Protein AF-A0A3S0JY60-F1 (afdb_monomer_lite)

pLDDT: mean 71.84, std 23.79, range [31.17, 97.94]

Sequence (388 aa):
MNASTRSRTGRTDSGTSNIVMTHPLGSSNGPRSWPAPNRPVATATFDRSGSVPLRPPKRVREDAMSRNPILTDKAFGLDGSSGSGGLSPAQEWQRAQSMGAGPATGTVPPSPPAPPGYGVPPDATTAASAGTDAALARGGFGSLPTATDGKVMTMGGVAASTLVFFVFLFVAAAFGWTSVTVTPDPLGRVDQNGNAIYDATMQRPWLLFVAMLVGLGLAFVTVFKPRLAMFTGSAYALCEGYLLGAISAFYGAQFPGIVAQAIVATLGVFLMMLVLYGLRILRATPKFVKGVIAATFGIMVVYGVMLIANLFGVGEGFWTSGSPLGIVISLVVVTVAALNLILDFDFIERGQQMGLPRYMDWYAAFGLLVTLIWLYLEMLRLLARLRQ

Radius of gyration: 39.23 Å; chains: 1; bounding box: 127×88×138 Å

Secondary structure (DSSP, 8-state):
--------------------------------PPPPPP------------PPP-PPPP---S-S----TTSSGGGTT----SSS-PPPHHHHHHHHHHTT-------PPPPPPPPP-------------TTSHHHHTTS-S-------STTB--HHHHHHHHHHHHHHHHHHHHHHHHTEEEEE-TT--B-TTSPBPEEEEES-THHHHHHHHHHHHHHHHHHH-GGGHHHHHHHHHHHHHHHHHHHHHHHHHHSTTHHHHHHHHHHHHHHHHHHHHHTTSS---HHHHHHHHHHHHHHHHHHHHHHHHHHTT--SSSS-S--HHHHHHHHHHHHHHHHHHHHHHHHHHHHHHTT-BTTHHHHHHHHHHHHHHHHHHHHHHHHHHTT-

Structure (mmCIF, N/CA/C/O backbone):
data_AF-A0A3S0JY60-F1
#
_entry.id   AF-A0A3S0JY60-F1
#
loop_
_atom_site.group_PDB
_atom_site.id
_atom_site.type_symbol
_atom_site.label_atom_id
_atom_site.label_alt_id
_atom_site.label_comp_id
_atom_site.label_asym_id
_atom_site.label_entity_id
_atom_site.label_seq_id
_atom_site.pdbx_PDB_ins_code
_atom_site.Cartn_x
_atom_site.Cartn_y
_atom_site.Cartn_z
_atom_site.occupancy
_atom_site.B_iso_or_equiv
_atom_site.auth_seq_id
_atom_site.auth_comp_id
_atom_site.auth_asym_id
_atom_site.auth_atom_id
_atom_site.pdbx_PDB_model_num
ATOM 1 N N . MET A 1 1 ? 22.726 -1.244 -78.236 1.00 40.22 1 MET A N 1
ATOM 2 C CA . MET A 1 1 ? 23.516 -0.132 -77.659 1.00 40.22 1 MET A CA 1
ATOM 3 C C . MET A 1 1 ? 23.935 -0.576 -76.262 1.00 40.22 1 MET A C 1
ATOM 5 O O . MET A 1 1 ? 23.057 -0.821 -75.454 1.00 40.22 1 MET A O 1
ATOM 9 N N . ASN A 1 2 ? 25.150 -1.108 -76.106 1.00 36.78 2 ASN A N 1
ATOM 10 C CA . ASN A 1 2 ? 26.387 -0.403 -75.707 1.00 36.78 2 ASN A CA 1
ATOM 11 C C . ASN A 1 2 ? 26.353 0.152 -74.264 1.00 36.78 2 ASN A C 1
ATOM 13 O O . ASN A 1 2 ? 25.441 0.904 -73.958 1.00 36.78 2 ASN A O 1
ATOM 17 N N . ALA A 1 3 ? 27.342 -0.079 -73.388 1.00 40.38 3 ALA A N 1
ATOM 18 C CA . ALA A 1 3 ? 28.428 -1.077 -73.368 1.00 40.38 3 ALA A CA 1
ATOM 19 C C . ALA A 1 3 ? 29.089 -1.118 -71.957 1.00 40.38 3 ALA A C 1
ATOM 21 O O . ALA A 1 3 ? 28.992 -0.137 -71.232 1.00 40.38 3 ALA A O 1
ATOM 22 N N . SER A 1 4 ? 29.762 -2.231 -71.611 1.00 42.91 4 SER A N 1
ATOM 23 C CA . SER A 1 4 ? 31.064 -2.358 -70.884 1.00 42.91 4 SER A CA 1
ATOM 24 C C . SER A 1 4 ? 31.592 -1.182 -70.014 1.00 42.91 4 SER A C 1
ATOM 26 O O . SER A 1 4 ? 31.615 -0.052 -70.475 1.00 42.91 4 SER A O 1
ATOM 28 N N . THR A 1 5 ? 32.262 -1.313 -68.857 1.00 46.69 5 THR A N 1
ATOM 29 C CA . THR A 1 5 ? 32.982 -2.409 -68.144 1.00 46.69 5 THR A CA 1
ATOM 30 C C . THR A 1 5 ? 33.350 -1.877 -66.719 1.00 46.69 5 THR A C 1
ATOM 32 O O . THR A 1 5 ? 32.884 -0.799 -66.376 1.00 46.69 5 THR A O 1
ATOM 35 N N . ARG A 1 6 ? 34.147 -2.478 -65.809 1.00 38.81 6 ARG A N 1
ATOM 36 C CA . ARG A 1 6 ? 35.092 -3.626 -65.807 1.00 38.81 6 ARG A CA 1
ATOM 37 C C . ARG A 1 6 ? 35.171 -4.260 -64.399 1.00 38.81 6 ARG A C 1
ATOM 39 O O . ARG A 1 6 ? 34.626 -3.723 -63.445 1.00 38.81 6 ARG A O 1
ATOM 46 N N . SER A 1 7 ? 35.904 -5.364 -64.271 1.00 42.09 7 SER A N 1
ATOM 47 C CA . SER A 1 7 ? 36.212 -6.090 -63.027 1.00 42.09 7 SER A CA 1
ATOM 48 C C . SER A 1 7 ? 37.714 -6.082 -62.683 1.00 42.09 7 SER A C 1
ATOM 50 O O . SER A 1 7 ? 38.545 -5.986 -63.589 1.00 42.09 7 SER A O 1
ATOM 52 N N . ARG A 1 8 ? 38.055 -6.257 -61.391 1.00 38.75 8 ARG A N 1
ATOM 53 C CA . ARG A 1 8 ? 39.313 -6.856 -60.865 1.00 38.75 8 ARG A CA 1
ATOM 54 C C . ARG A 1 8 ? 39.122 -7.121 -59.354 1.00 38.75 8 ARG A C 1
ATOM 56 O O . ARG A 1 8 ? 38.811 -6.162 -58.665 1.00 38.75 8 ARG A O 1
ATOM 63 N N . THR A 1 9 ? 39.062 -8.308 -58.735 1.00 42.03 9 THR A N 1
ATOM 64 C CA . THR A 1 9 ? 39.805 -9.599 -58.718 1.00 42.03 9 THR A CA 1
ATOM 65 C C . THR A 1 9 ? 41.210 -9.621 -58.093 1.00 42.03 9 THR A C 1
ATOM 67 O O . THR A 1 9 ? 42.167 -9.108 -58.666 1.00 42.03 9 THR A O 1
ATOM 70 N N . GLY A 1 10 ? 41.319 -10.386 -56.991 1.00 32.78 10 GLY A N 1
ATOM 71 C CA . GLY A 1 10 ? 42.526 -11.062 -56.481 1.00 32.78 10 GLY A CA 1
ATOM 72 C C . GLY A 1 10 ? 42.875 -10.749 -55.013 1.00 32.78 10 GLY A C 1
ATOM 73 O O . GLY A 1 10 ? 42.636 -9.631 -54.580 1.00 32.78 10 GLY A O 1
ATOM 74 N N . ARG A 1 11 ? 43.466 -11.651 -54.209 1.00 37.41 11 ARG A N 1
ATOM 75 C CA . ARG A 1 11 ? 43.525 -13.139 -54.178 1.00 37.41 11 ARG A CA 1
ATOM 76 C C . ARG A 1 11 ? 44.075 -13.552 -52.779 1.00 37.41 11 ARG A C 1
ATOM 78 O O . ARG A 1 11 ? 44.624 -12.695 -52.106 1.00 37.41 11 ARG A O 1
ATOM 85 N N . THR A 1 12 ? 43.860 -14.815 -52.387 1.00 42.66 12 THR A N 1
ATOM 86 C CA . THR A 1 12 ? 44.338 -15.623 -51.221 1.00 42.66 12 THR A CA 1
ATOM 87 C C . THR A 1 12 ? 45.572 -15.142 -50.414 1.00 42.66 12 THR A C 1
ATOM 89 O O . THR A 1 12 ? 46.423 -14.433 -50.928 1.00 42.66 12 THR A O 1
ATOM 92 N N . ASP A 1 13 ? 45.707 -15.492 -49.124 1.00 36.09 13 ASP A N 1
ATOM 93 C CA . ASP A 1 13 ? 46.431 -16.723 -48.727 1.00 36.09 13 ASP A CA 1
ATOM 94 C C . ASP A 1 13 ? 46.157 -17.242 -47.293 1.00 36.09 13 ASP A C 1
ATOM 96 O O . ASP A 1 13 ? 45.581 -16.573 -46.438 1.00 36.09 13 ASP A O 1
ATOM 100 N N . SER A 1 14 ? 46.557 -18.500 -47.073 1.00 41.25 14 SER A N 1
ATOM 101 C CA . SER A 1 14 ? 46.342 -19.346 -45.888 1.00 41.25 14 SER A CA 1
ATOM 102 C C . SER A 1 14 ? 47.548 -19.403 -44.938 1.00 41.25 14 SER A C 1
ATOM 104 O O . SER A 1 14 ? 48.683 -19.374 -45.406 1.00 41.25 14 SER A O 1
ATOM 106 N N . GLY A 1 15 ? 47.330 -19.644 -43.637 1.00 32.75 15 GLY A N 1
ATOM 107 C CA . GLY A 1 15 ? 48.420 -19.881 -42.675 1.00 32.75 15 GLY A CA 1
ATOM 108 C C . GLY A 1 15 ? 48.003 -20.675 -41.430 1.00 32.75 15 GLY A C 1
ATOM 109 O O . GLY A 1 15 ? 47.425 -20.123 -40.500 1.00 32.75 15 GLY A O 1
ATOM 110 N N . THR A 1 16 ? 48.313 -21.973 -41.401 1.00 40.06 16 THR A N 1
ATOM 111 C CA . THR A 1 16 ? 48.126 -22.870 -40.244 1.00 40.06 16 THR A CA 1
ATOM 112 C C . THR A 1 16 ? 49.408 -22.937 -39.414 1.00 40.06 16 THR A C 1
ATOM 114 O O . THR A 1 16 ? 50.472 -23.099 -40.005 1.00 40.06 16 THR A O 1
ATOM 117 N N . SER A 1 17 ? 49.342 -22.918 -38.074 1.00 34.41 17 SER A N 1
ATOM 118 C CA . SER A 1 17 ? 50.422 -23.449 -37.214 1.00 34.41 17 SER A CA 1
ATOM 119 C C . SER A 1 17 ? 49.971 -23.745 -35.776 1.00 34.41 17 SER A C 1
ATOM 121 O O . SER A 1 17 ? 49.565 -22.852 -35.039 1.00 34.41 17 SER A O 1
ATOM 123 N N . ASN A 1 18 ? 50.109 -25.015 -35.388 1.00 35.12 18 ASN A N 1
ATOM 124 C CA . ASN A 1 18 ? 50.282 -25.489 -34.008 1.00 35.12 18 ASN A CA 1
ATOM 125 C C . ASN A 1 18 ? 51.792 -25.648 -33.727 1.00 35.12 18 ASN A C 1
ATOM 127 O O . ASN A 1 18 ? 52.541 -25.755 -34.693 1.00 35.12 18 ASN A O 1
ATOM 131 N N . ILE A 1 19 ? 52.175 -25.755 -32.438 1.00 34.53 19 ILE A N 1
ATOM 132 C CA . ILE A 1 19 ? 53.460 -26.198 -31.804 1.00 34.53 19 ILE A CA 1
ATOM 133 C C . ILE A 1 19 ? 53.770 -25.206 -30.656 1.00 34.53 19 ILE A C 1
ATOM 135 O O . ILE A 1 19 ? 53.905 -24.020 -30.918 1.00 34.53 19 ILE A O 1
ATOM 139 N N . VAL A 1 20 ? 53.664 -25.518 -29.352 1.00 31.81 20 VAL A N 1
ATOM 140 C CA . VAL A 1 20 ? 54.232 -26.579 -28.472 1.00 31.81 20 VAL A CA 1
ATOM 141 C C . VAL A 1 20 ? 55.536 -26.150 -27.759 1.00 31.81 20 VAL A C 1
ATOM 143 O O . VAL A 1 20 ? 56.562 -25.968 -28.394 1.00 31.81 20 VAL A O 1
ATOM 146 N N . MET A 1 21 ? 55.437 -26.076 -26.417 1.00 33.78 21 MET A N 1
ATOM 147 C CA . MET A 1 21 ? 56.456 -26.181 -25.340 1.00 33.78 21 MET A CA 1
ATOM 148 C C . MET A 1 21 ? 57.779 -25.383 -25.373 1.00 33.78 21 MET A C 1
ATOM 150 O O . MET A 1 21 ? 58.632 -25.644 -26.207 1.00 33.78 21 MET A O 1
ATOM 154 N N . THR A 1 22 ? 58.056 -24.677 -24.259 1.00 33.72 22 THR A N 1
ATOM 155 C CA . THR A 1 22 ? 59.168 -25.004 -23.323 1.00 33.72 22 THR A CA 1
ATOM 156 C C . THR A 1 22 ? 58.918 -24.474 -21.888 1.00 33.72 22 THR A C 1
ATOM 158 O O . THR A 1 22 ? 58.592 -23.312 -21.677 1.00 33.72 22 THR A O 1
ATOM 161 N N . HIS A 1 23 ? 59.096 -25.350 -20.890 1.00 35.28 23 HIS A N 1
ATOM 162 C CA . HIS A 1 23 ? 59.410 -25.047 -19.470 1.00 35.28 23 HIS A CA 1
ATOM 163 C C . HIS A 1 23 ? 60.967 -25.032 -19.302 1.00 35.28 23 HIS A C 1
ATOM 165 O O . HIS A 1 23 ? 61.618 -25.305 -20.315 1.00 35.28 23 HIS A O 1
ATOM 171 N N . PRO A 1 24 ? 61.625 -24.815 -18.122 1.00 50.53 24 PRO A N 1
ATOM 172 C CA . PRO A 1 24 ? 61.145 -24.804 -16.723 1.00 50.53 24 PRO A CA 1
ATOM 173 C C . PRO A 1 24 ? 61.777 -23.699 -15.813 1.00 50.53 24 PRO A C 1
ATOM 175 O O . PRO A 1 24 ? 62.263 -22.687 -16.302 1.00 50.53 24 PRO A O 1
ATOM 178 N N . LEU A 1 25 ? 61.822 -23.967 -14.491 1.00 33.62 25 LEU A N 1
ATOM 179 C CA . LEU A 1 25 ? 62.385 -23.192 -13.360 1.00 33.62 25 LEU A CA 1
ATOM 180 C C . LEU A 1 25 ? 61.482 -22.045 -12.843 1.00 33.62 25 LEU A C 1
ATOM 182 O O . LEU A 1 25 ? 61.098 -21.165 -13.595 1.00 33.62 25 LEU A O 1
ATOM 186 N N . GLY A 1 26 ? 61.114 -21.955 -11.560 1.00 31.17 26 GLY A N 1
ATOM 187 C CA . GLY A 1 26 ? 61.323 -22.875 -10.435 1.00 31.17 26 GLY A CA 1
ATOM 188 C C . GLY A 1 26 ? 61.400 -22.124 -9.102 1.00 31.17 26 GLY A C 1
ATOM 189 O O . GLY A 1 26 ? 62.419 -21.506 -8.823 1.00 31.17 26 GLY A O 1
ATOM 190 N N . SER A 1 27 ? 60.354 -22.179 -8.270 1.00 34.09 27 SER A N 1
ATOM 191 C CA . SER A 1 27 ? 60.416 -21.797 -6.848 1.00 34.09 27 SER A CA 1
ATOM 192 C C . SER A 1 27 ? 59.164 -22.267 -6.105 1.00 34.09 27 SER A C 1
ATOM 194 O O . SER A 1 27 ? 58.041 -22.088 -6.573 1.00 34.09 27 SER A O 1
ATOM 196 N N . SER A 1 28 ? 59.363 -22.895 -4.951 1.00 42.53 28 SER A N 1
ATOM 197 C CA . SER A 1 28 ? 58.318 -23.442 -4.088 1.00 42.53 28 SER A CA 1
ATOM 198 C C . SER A 1 28 ? 57.671 -22.381 -3.198 1.00 42.53 28 SER A C 1
ATOM 200 O O . SER A 1 28 ? 58.384 -21.630 -2.535 1.00 42.53 28 SER A O 1
ATOM 202 N N . ASN A 1 29 ? 56.348 -22.433 -3.024 1.00 39.59 29 ASN A N 1
ATOM 203 C CA . ASN A 1 29 ? 55.743 -22.128 -1.724 1.00 39.59 29 ASN A CA 1
ATOM 204 C C . ASN A 1 29 ? 54.389 -22.833 -1.564 1.00 39.59 29 ASN A C 1
ATOM 206 O O . ASN A 1 29 ? 53.519 -22.734 -2.426 1.00 39.59 29 ASN A O 1
ATOM 210 N N . GLY A 1 30 ? 54.246 -23.582 -0.468 1.00 40.47 30 GLY A N 1
ATOM 211 C CA . GLY A 1 30 ? 53.073 -24.413 -0.188 1.00 40.47 30 GLY A CA 1
ATOM 212 C C . GLY A 1 30 ? 51.875 -23.644 0.391 1.00 40.47 30 GLY A C 1
ATOM 213 O O . GLY A 1 30 ? 51.971 -22.447 0.680 1.00 40.47 30 GLY A O 1
ATOM 214 N N . PRO A 1 31 ? 50.733 -24.327 0.587 1.00 42.91 31 PRO A N 1
ATOM 215 C CA . PRO A 1 31 ? 49.535 -23.722 1.157 1.00 42.91 31 PRO A CA 1
ATOM 216 C C . PRO A 1 31 ? 49.745 -23.364 2.634 1.00 42.91 31 PRO A C 1
ATOM 218 O O . PRO A 1 31 ? 50.205 -24.185 3.428 1.00 42.91 31 PRO A O 1
ATOM 221 N N . ARG A 1 32 ? 49.370 -22.140 3.022 1.00 41.47 32 ARG A N 1
ATOM 222 C CA . ARG A 1 32 ? 49.407 -21.704 4.426 1.00 41.47 32 ARG A CA 1
ATOM 223 C C . ARG A 1 32 ? 48.294 -22.399 5.205 1.00 41.47 32 ARG A C 1
ATOM 225 O O . ARG A 1 32 ? 47.114 -22.161 4.949 1.00 41.47 32 ARG A O 1
ATOM 232 N N . SER A 1 33 ? 48.674 -23.226 6.170 1.00 40.69 33 SER A N 1
ATOM 233 C CA . SER A 1 33 ? 47.767 -23.768 7.176 1.00 40.69 33 SER A CA 1
ATOM 234 C C . SER A 1 33 ? 47.353 -22.675 8.167 1.00 40.69 33 SER A C 1
ATOM 236 O O . SER A 1 33 ? 48.184 -21.920 8.672 1.00 40.69 33 SER A O 1
ATOM 238 N N . TRP A 1 34 ? 46.056 -22.600 8.467 1.00 36.62 34 TRP A N 1
ATOM 239 C CA . TRP A 1 34 ? 45.540 -21.793 9.573 1.00 36.62 34 TRP A CA 1
ATOM 240 C C . TRP A 1 34 ? 45.571 -22.623 10.868 1.00 36.62 34 TRP A C 1
ATOM 242 O O . TRP A 1 34 ? 45.121 -23.771 10.846 1.00 36.62 34 TRP A O 1
ATOM 252 N N . PRO A 1 35 ? 46.075 -22.090 11.996 1.00 42.09 35 PRO A N 1
ATOM 253 C CA . PRO A 1 35 ? 46.081 -22.814 13.263 1.00 42.09 35 PRO A CA 1
ATOM 254 C C . PRO A 1 35 ? 44.675 -22.862 13.880 1.00 42.09 35 PRO A C 1
ATOM 256 O O . PRO A 1 35 ? 44.026 -21.833 14.068 1.00 42.09 35 PRO A O 1
ATOM 259 N N . ALA A 1 36 ? 44.212 -24.063 14.229 1.00 43.78 36 ALA A N 1
ATOM 260 C CA . ALA A 1 36 ? 42.954 -24.254 14.947 1.00 43.78 36 ALA A CA 1
ATOM 261 C C . ALA A 1 36 ? 43.100 -23.889 16.443 1.00 43.78 36 ALA A C 1
ATOM 263 O O . ALA A 1 36 ? 44.117 -24.227 17.055 1.00 43.78 36 ALA A O 1
ATOM 264 N N . PRO A 1 37 ? 42.099 -23.243 17.072 1.00 47.88 37 PRO A N 1
ATOM 265 C CA . PRO A 1 37 ? 42.140 -22.936 18.497 1.00 47.88 37 PRO A CA 1
ATOM 266 C C . PRO A 1 37 ? 41.854 -24.178 19.354 1.00 47.88 37 PRO A C 1
ATOM 268 O O . PRO A 1 37 ? 40.774 -24.766 19.292 1.00 47.88 37 PRO A O 1
ATOM 271 N N . ASN A 1 38 ? 42.814 -24.531 20.210 1.00 40.22 38 ASN A N 1
ATOM 272 C CA . ASN A 1 38 ? 42.683 -25.588 21.212 1.00 40.22 38 ASN A CA 1
ATOM 273 C C . ASN A 1 38 ? 41.498 -25.318 22.163 1.00 40.22 38 ASN A C 1
ATOM 275 O O . ASN A 1 38 ? 41.461 -24.291 22.842 1.00 40.22 38 ASN A O 1
ATOM 279 N N . ARG A 1 39 ? 40.575 -26.279 22.286 1.00 40.38 39 ARG A N 1
ATOM 280 C CA . ARG A 1 39 ? 39.639 -26.384 23.418 1.00 40.38 39 ARG A CA 1
ATOM 281 C C . ARG A 1 39 ? 39.739 -27.795 24.005 1.00 40.38 39 ARG A C 1
ATOM 283 O O . ARG A 1 39 ? 39.620 -28.749 23.238 1.00 40.38 39 ARG A O 1
ATOM 290 N N . PRO A 1 40 ? 39.945 -27.959 25.324 1.00 44.34 40 PRO A N 1
ATOM 291 C CA . PRO A 1 40 ? 39.980 -29.282 25.931 1.00 44.34 40 PRO A CA 1
ATOM 292 C C . PRO A 1 40 ? 38.590 -29.928 25.885 1.00 44.34 40 PRO A C 1
ATOM 294 O O . PRO A 1 40 ? 37.593 -29.322 26.281 1.00 44.34 40 PRO A O 1
ATOM 297 N N . VAL A 1 41 ? 38.534 -31.172 25.411 1.00 39.28 41 VAL A N 1
ATOM 298 C CA . VAL A 1 41 ? 37.323 -31.999 25.440 1.00 39.28 41 VAL A CA 1
ATOM 299 C C . VAL A 1 41 ? 37.126 -32.510 26.866 1.00 39.28 41 VAL A C 1
ATOM 301 O O . VAL A 1 41 ? 37.900 -33.332 27.350 1.00 39.28 41 VAL A O 1
ATOM 304 N N . ALA A 1 42 ? 36.087 -32.025 27.544 1.00 36.16 42 ALA A N 1
ATOM 305 C CA . ALA A 1 42 ? 35.680 -32.549 28.842 1.00 36.16 42 ALA A CA 1
ATOM 306 C C . ALA A 1 42 ? 34.875 -33.846 28.651 1.00 36.16 42 ALA A C 1
ATOM 308 O O . ALA A 1 42 ? 33.662 -33.819 28.441 1.00 36.16 42 ALA A O 1
ATOM 309 N N . THR A 1 43 ? 35.560 -34.988 28.712 1.00 37.81 43 THR A N 1
ATOM 310 C CA . THR A 1 43 ? 34.935 -36.316 28.697 1.00 37.81 43 THR A CA 1
ATOM 311 C C . THR A 1 43 ? 34.177 -36.553 30.004 1.00 37.81 43 THR A C 1
ATOM 313 O O . THR A 1 43 ? 34.773 -36.904 31.019 1.00 37.81 43 THR A O 1
ATOM 316 N N . ALA A 1 44 ? 32.855 -36.376 29.989 1.00 36.62 44 ALA A N 1
ATOM 317 C CA . ALA A 1 44 ? 31.994 -36.721 31.118 1.00 36.62 44 ALA A CA 1
ATOM 318 C C . ALA A 1 44 ? 31.620 -38.214 31.069 1.00 36.62 44 ALA A C 1
ATOM 320 O O . ALA A 1 44 ? 30.699 -38.618 30.359 1.00 36.62 44 ALA A O 1
ATOM 321 N N . THR A 1 45 ? 32.342 -39.039 31.826 1.00 37.88 45 THR A N 1
ATOM 322 C CA . THR A 1 45 ? 31.980 -40.440 32.085 1.00 37.88 45 THR A CA 1
ATOM 323 C C . THR A 1 45 ? 30.707 -40.521 32.926 1.00 37.88 45 THR A C 1
ATOM 325 O O . THR A 1 45 ? 30.629 -39.914 33.993 1.00 37.88 45 THR A O 1
ATOM 328 N N . PHE A 1 46 ? 29.720 -41.289 32.466 1.00 36.16 46 PHE A N 1
ATOM 329 C CA . PHE A 1 46 ? 28.446 -41.473 33.162 1.00 36.16 46 PHE A CA 1
ATOM 330 C C . PHE A 1 46 ? 28.552 -42.641 34.156 1.00 36.16 46 PHE A C 1
ATOM 332 O O . PHE A 1 46 ? 28.413 -43.799 33.762 1.00 36.16 46 PHE A O 1
ATOM 339 N N . ASP A 1 47 ? 28.817 -42.344 35.430 1.00 37.72 47 ASP A N 1
ATOM 340 C CA . ASP A 1 47 ? 28.757 -43.338 36.512 1.00 37.72 47 ASP A CA 1
ATOM 341 C C . ASP A 1 47 ? 27.337 -43.425 37.104 1.00 37.72 47 ASP A C 1
ATOM 343 O O . ASP A 1 47 ? 26.587 -42.447 37.149 1.00 37.72 47 ASP A O 1
ATOM 347 N N . ARG A 1 48 ? 26.945 -44.631 37.518 1.00 46.06 48 ARG A N 1
ATOM 348 C CA . ARG A 1 48 ? 25.571 -45.042 37.819 1.00 46.06 48 ARG A CA 1
ATOM 349 C C . ARG A 1 48 ? 25.450 -45.581 39.246 1.00 46.06 48 ARG A C 1
ATOM 351 O O . ARG A 1 48 ? 25.009 -46.710 39.449 1.00 46.06 48 ARG A O 1
ATOM 358 N N . SER A 1 49 ? 25.798 -44.769 40.242 1.00 38.41 49 SER A N 1
ATOM 359 C CA . SER A 1 49 ? 25.467 -45.029 41.650 1.00 38.41 49 SER A CA 1
ATOM 360 C C . SER A 1 49 ? 25.551 -43.748 42.485 1.00 38.41 49 SER A C 1
ATOM 362 O O . SER A 1 49 ? 26.457 -42.947 42.284 1.00 38.41 49 SER A O 1
ATOM 364 N N . GLY A 1 50 ? 24.630 -43.551 43.436 1.00 36.25 50 GLY A N 1
ATOM 365 C CA . GLY A 1 50 ? 24.703 -42.442 44.401 1.00 36.25 50 GLY A CA 1
ATOM 366 C C . GLY A 1 50 ? 23.379 -41.712 44.638 1.00 36.25 50 GLY A C 1
ATOM 367 O O . GLY A 1 50 ? 22.969 -40.850 43.867 1.00 36.25 50 GLY A O 1
ATOM 368 N N . SER A 1 51 ? 22.720 -42.029 45.751 1.00 44.44 51 SER A N 1
ATOM 369 C CA . SER A 1 51 ? 21.505 -41.362 46.229 1.00 44.44 51 SER A CA 1
ATOM 370 C C . SER A 1 51 ? 21.759 -39.912 46.669 1.00 44.44 51 SER A C 1
ATOM 372 O O . SER A 1 51 ? 22.537 -39.678 47.594 1.00 44.44 51 SER A O 1
ATOM 374 N N . VAL A 1 52 ? 21.036 -38.949 46.089 1.00 44.00 52 VAL A N 1
ATOM 375 C CA . VAL A 1 52 ? 21.030 -37.544 46.540 1.00 44.00 52 VAL A CA 1
ATOM 376 C C . VAL A 1 52 ? 19.937 -37.339 47.604 1.00 44.00 52 VAL A C 1
ATOM 378 O O . VAL A 1 52 ? 18.780 -37.667 47.338 1.00 44.00 52 VAL A O 1
ATOM 381 N N . PRO A 1 53 ? 20.242 -36.782 48.794 1.00 47.25 53 PRO A N 1
ATOM 382 C CA . PRO A 1 53 ? 19.231 -36.527 49.817 1.00 47.25 53 PRO A CA 1
ATOM 383 C C . PRO A 1 53 ? 18.334 -35.333 49.451 1.00 47.25 53 PRO A C 1
ATOM 385 O O . PRO A 1 53 ? 18.808 -34.238 49.141 1.00 47.25 53 PRO A O 1
ATOM 388 N N . LEU A 1 54 ? 17.016 -35.533 49.539 1.00 41.47 54 LEU A N 1
ATOM 389 C CA . LEU A 1 54 ? 16.011 -34.494 49.309 1.00 41.47 54 LEU A CA 1
ATOM 390 C C . LEU A 1 54 ? 16.080 -33.412 50.397 1.00 41.47 54 LEU A C 1
ATOM 392 O O . LEU A 1 54 ? 15.746 -33.649 51.557 1.00 41.47 54 LEU A O 1
ATOM 396 N N . ARG A 1 55 ? 16.463 -32.191 50.011 1.00 40.47 55 ARG A N 1
ATOM 397 C CA . ARG A 1 55 ? 16.394 -31.012 50.884 1.00 40.47 55 ARG A CA 1
ATOM 398 C C . ARG A 1 55 ? 14.965 -30.445 50.843 1.00 40.47 55 ARG A C 1
ATOM 400 O O . ARG A 1 55 ? 14.525 -30.064 49.759 1.00 40.47 55 ARG A O 1
ATOM 407 N N . PRO A 1 56 ? 14.230 -30.358 51.967 1.00 52.00 56 PRO A N 1
ATOM 408 C CA . PRO A 1 56 ? 12.858 -29.859 51.943 1.00 52.00 56 PRO A CA 1
ATOM 409 C C . PRO A 1 56 ? 12.823 -28.360 51.595 1.00 52.00 56 PRO A C 1
ATOM 411 O O . PRO A 1 56 ? 13.653 -27.596 52.107 1.00 52.00 56 PRO A O 1
ATOM 414 N N . PRO A 1 57 ? 11.873 -27.900 50.759 1.00 44.06 57 PRO A N 1
ATOM 415 C CA . PRO A 1 57 ? 11.698 -26.478 50.499 1.00 44.06 57 PRO A CA 1
ATOM 416 C C . PRO A 1 57 ? 11.251 -25.762 51.779 1.00 44.06 57 PRO A C 1
ATOM 418 O O . PRO A 1 57 ? 10.348 -26.210 52.490 1.00 44.06 57 PRO A O 1
ATOM 421 N N . LYS A 1 58 ? 11.885 -24.625 52.081 1.00 36.78 58 LYS A N 1
ATOM 422 C CA . LYS A 1 58 ? 11.467 -23.759 53.189 1.00 36.78 58 LYS A CA 1
ATOM 423 C C . LYS A 1 58 ? 10.051 -23.248 52.913 1.00 36.78 58 LYS A C 1
ATOM 425 O O . LYS A 1 58 ? 9.830 -22.619 51.882 1.00 36.78 58 LYS A O 1
ATOM 430 N N . ARG A 1 59 ? 9.125 -23.447 53.860 1.00 44.28 59 ARG A N 1
ATOM 431 C CA . ARG A 1 59 ? 7.849 -22.716 53.883 1.00 44.28 59 ARG A CA 1
ATOM 432 C C . ARG A 1 59 ? 8.144 -21.218 53.953 1.00 44.28 59 ARG A C 1
ATOM 434 O O . ARG A 1 59 ? 8.634 -20.735 54.973 1.00 44.28 59 ARG A O 1
ATOM 441 N N . VAL A 1 60 ? 7.853 -20.505 52.871 1.00 42.03 60 VAL A N 1
ATOM 442 C CA . VAL A 1 60 ? 7.735 -19.046 52.889 1.00 42.03 60 VAL A CA 1
ATOM 443 C C . VAL A 1 60 ? 6.415 -18.731 53.589 1.00 42.03 60 VAL A C 1
ATOM 445 O O . VAL A 1 60 ? 5.382 -19.267 53.202 1.00 42.03 60 VAL A O 1
ATOM 448 N N . ARG A 1 61 ? 6.460 -17.928 54.656 1.00 42.06 61 ARG A N 1
ATOM 449 C CA . ARG A 1 61 ? 5.247 -17.404 55.297 1.00 42.06 61 ARG A CA 1
ATOM 450 C C . ARG A 1 61 ? 4.621 -16.355 54.381 1.00 42.06 61 ARG A C 1
ATOM 452 O O . ARG A 1 61 ? 5.342 -15.512 53.852 1.00 42.06 61 ARG A O 1
ATOM 459 N N . GLU A 1 62 ? 3.305 -16.386 54.232 1.00 45.44 62 GLU A N 1
ATOM 460 C CA . GLU A 1 62 ? 2.557 -15.568 53.262 1.00 45.44 62 GLU A CA 1
ATOM 461 C C . GLU A 1 62 ? 2.260 -14.134 53.769 1.00 45.44 62 GLU A C 1
ATOM 463 O O . GLU A 1 62 ? 1.599 -13.344 53.102 1.00 45.44 62 GLU A O 1
ATOM 468 N N . ASP A 1 63 ? 2.822 -13.752 54.920 1.00 46.53 63 ASP A N 1
ATOM 469 C CA . ASP A 1 63 ? 2.392 -12.594 55.719 1.00 46.53 63 ASP A CA 1
ATOM 470 C C . ASP A 1 63 ? 3.078 -11.251 55.364 1.00 46.53 63 ASP A C 1
ATOM 472 O O . ASP A 1 63 ? 3.002 -10.292 56.134 1.00 46.53 63 ASP A O 1
ATOM 476 N N . ALA A 1 64 ? 3.810 -11.161 54.244 1.00 43.00 64 ALA A N 1
ATOM 477 C CA . ALA A 1 64 ? 4.774 -10.070 54.023 1.00 43.00 64 ALA A CA 1
ATOM 478 C C . ALA A 1 64 ? 4.836 -9.479 52.598 1.00 43.00 64 ALA A C 1
ATOM 480 O O . ALA A 1 64 ? 5.921 -9.134 52.130 1.00 43.00 64 ALA A O 1
ATOM 481 N N . MET A 1 65 ? 3.697 -9.286 51.913 1.00 40.66 65 MET A N 1
ATOM 482 C CA . MET A 1 65 ? 3.667 -8.398 50.729 1.00 40.66 65 MET A CA 1
ATOM 483 C C . MET A 1 65 ? 2.335 -7.668 50.449 1.00 40.66 65 MET A C 1
ATOM 485 O O . MET A 1 65 ? 2.079 -7.246 49.326 1.00 40.66 65 MET A O 1
ATOM 489 N N . SER A 1 66 ? 1.520 -7.419 51.483 1.00 47.03 66 SER A N 1
ATOM 490 C CA . SER A 1 66 ? 0.289 -6.603 51.399 1.00 47.03 66 SER A CA 1
ATOM 491 C C . SER A 1 66 ? 0.462 -5.205 52.021 1.00 47.03 66 SER A C 1
ATOM 493 O O . SER A 1 66 ? -0.231 -4.836 52.970 1.00 47.03 66 SER A O 1
ATOM 495 N N . ARG A 1 67 ? 1.428 -4.420 51.521 1.00 46.69 67 ARG A N 1
ATOM 496 C CA . ARG A 1 67 ? 1.656 -3.017 51.935 1.00 46.69 67 ARG A CA 1
ATOM 497 C C . ARG A 1 67 ? 2.020 -2.104 50.758 1.00 46.69 67 ARG A C 1
ATOM 499 O O . ARG A 1 67 ? 3.028 -1.408 50.796 1.00 46.69 67 ARG A O 1
ATOM 506 N N . ASN A 1 68 ? 1.181 -2.094 49.724 1.00 41.78 68 ASN A N 1
ATOM 507 C CA . ASN A 1 68 ? 1.224 -1.063 48.688 1.00 41.78 68 ASN A CA 1
ATOM 508 C C . ASN A 1 68 ? -0.054 -0.202 48.788 1.00 41.78 68 ASN A C 1
ATOM 510 O O . ASN A 1 68 ? -1.123 -0.690 48.421 1.00 41.78 68 ASN A O 1
ATOM 514 N N . PRO A 1 69 ? 0.005 1.043 49.304 1.00 49.41 69 PRO A N 1
ATOM 515 C CA . PRO A 1 69 ? -1.184 1.812 49.705 1.00 49.41 69 PRO A CA 1
ATOM 516 C C . PRO A 1 69 ? -2.082 2.290 48.548 1.00 49.41 69 PRO A C 1
ATOM 518 O O . PRO A 1 69 ? -3.095 2.935 48.795 1.00 49.41 69 PRO A O 1
ATOM 521 N N . ILE A 1 70 ? -1.732 1.969 47.299 1.00 45.69 70 ILE A N 1
ATOM 522 C CA . ILE A 1 70 ? -2.511 2.276 46.089 1.00 45.69 70 ILE A CA 1
ATOM 523 C C . ILE A 1 70 ? -3.584 1.200 45.805 1.00 45.69 70 ILE A C 1
ATOM 525 O O . ILE A 1 70 ? -4.523 1.456 45.058 1.00 45.69 70 ILE A O 1
ATOM 529 N N . LEU A 1 71 ? -3.473 0.004 46.400 1.00 43.38 71 LEU A N 1
ATOM 530 C CA . LEU A 1 71 ? -4.323 -1.162 46.105 1.00 43.38 71 LEU A CA 1
ATOM 531 C C . LEU A 1 71 ? -5.038 -1.700 47.358 1.00 43.38 71 LEU A C 1
ATOM 533 O O . LEU A 1 71 ? -4.990 -2.892 47.649 1.00 43.38 71 LEU A O 1
ATOM 537 N N . THR A 1 72 ? -5.700 -0.810 48.098 1.00 48.84 72 THR A N 1
ATOM 538 C CA . THR A 1 72 ? -6.599 -1.173 49.207 1.00 48.84 72 THR A CA 1
ATOM 539 C C . THR A 1 72 ? -8.004 -0.664 48.885 1.00 48.84 72 THR A C 1
ATOM 541 O O . THR A 1 72 ? -8.127 0.460 48.399 1.00 48.84 72 THR A O 1
ATOM 544 N N . ASP A 1 73 ? -9.060 -1.413 49.218 1.00 47.88 73 ASP A N 1
ATOM 545 C CA . ASP A 1 73 ? -10.464 -1.079 48.879 1.00 47.88 73 ASP A CA 1
ATOM 546 C C . ASP A 1 73 ? -10.933 0.311 49.361 1.00 47.88 73 ASP A C 1
ATOM 548 O O . ASP A 1 73 ? -11.840 0.914 48.786 1.00 47.88 73 ASP A O 1
ATOM 552 N N . LYS A 1 74 ? -10.237 0.883 50.352 1.00 42.22 74 LYS A N 1
ATOM 553 C CA . LYS A 1 74 ? -10.428 2.261 50.834 1.00 42.22 74 LYS A CA 1
ATOM 554 C C . LYS A 1 74 ? -10.127 3.348 49.796 1.00 42.22 74 LYS A C 1
ATOM 556 O O . LYS A 1 74 ? -10.624 4.458 49.937 1.00 42.22 74 LYS A O 1
ATOM 561 N N . ALA A 1 75 ? -9.338 3.053 48.762 1.00 48.00 75 ALA A N 1
ATOM 562 C CA . ALA A 1 75 ? -9.086 3.980 47.655 1.00 48.00 75 ALA A CA 1
ATOM 563 C C . ALA A 1 75 ? -10.267 4.067 46.666 1.00 48.00 75 ALA A C 1
ATOM 565 O O . ALA A 1 75 ? -10.341 5.020 45.894 1.00 48.00 75 ALA A O 1
ATOM 566 N N . PHE A 1 76 ? -11.188 3.094 46.701 1.00 50.38 76 PHE A N 1
ATOM 567 C CA . PHE A 1 76 ? -12.337 2.994 45.793 1.00 50.38 76 PHE A CA 1
ATOM 568 C C . PHE A 1 76 ? -13.702 3.039 46.504 1.00 50.38 76 PHE A C 1
ATOM 570 O O . PHE A 1 76 ? -14.727 2.924 45.839 1.00 50.38 76 PHE A O 1
ATOM 577 N N . GLY A 1 77 ? -13.733 3.261 47.825 1.00 43.84 77 GLY A N 1
ATOM 578 C CA . GLY A 1 77 ? -14.957 3.591 48.569 1.00 43.84 77 GLY A CA 1
ATOM 579 C C . GLY A 1 77 ? -16.013 2.481 48.598 1.00 43.84 77 GLY A C 1
ATOM 580 O O . GLY A 1 77 ? -17.197 2.768 48.434 1.00 43.84 77 GLY A O 1
ATOM 581 N N . LEU A 1 78 ? -15.591 1.222 48.768 1.00 49.09 78 LEU A N 1
ATOM 582 C CA . LEU A 1 78 ? -16.479 0.049 48.741 1.00 49.09 78 LEU A CA 1
ATOM 583 C C . LEU A 1 78 ? -16.752 -0.597 50.117 1.00 49.09 78 LEU A C 1
ATOM 585 O O . LEU A 1 78 ? -17.448 -1.611 50.176 1.00 49.09 78 LEU A O 1
ATOM 589 N N . ASP A 1 79 ? -16.292 -0.015 51.230 1.00 41.56 79 ASP A N 1
ATOM 590 C CA . ASP A 1 79 ? -16.699 -0.413 52.583 1.00 41.56 79 ASP A CA 1
ATOM 591 C C . ASP A 1 79 ? -18.003 0.280 53.026 1.00 41.56 79 ASP A C 1
ATOM 593 O O . ASP A 1 79 ? -18.029 1.353 53.628 1.00 41.56 79 ASP A O 1
ATOM 597 N N . GLY A 1 80 ? -19.127 -0.378 52.734 1.00 44.62 80 GLY A N 1
ATOM 598 C CA . GLY A 1 80 ? -20.442 0.025 53.224 1.00 44.62 80 GLY A CA 1
ATOM 599 C C . GLY A 1 80 ? -20.621 -0.174 54.737 1.00 44.62 80 GLY A C 1
ATOM 600 O O . GLY A 1 80 ? -20.158 -1.152 55.317 1.00 44.62 80 GLY A O 1
ATOM 601 N N . SER A 1 81 ? -21.423 0.711 55.337 1.00 48.00 81 SER A N 1
ATOM 602 C CA . SER A 1 81 ? -21.927 0.702 56.725 1.00 48.00 81 SER A CA 1
ATOM 603 C C . SER A 1 81 ? -20.959 1.111 57.852 1.00 48.00 81 SER A C 1
ATOM 605 O O . SER A 1 81 ? -20.334 0.289 58.515 1.00 48.00 81 SER A O 1
ATOM 607 N N . SER A 1 82 ? -20.996 2.405 58.201 1.00 41.41 82 SER A N 1
ATOM 608 C CA . SER A 1 82 ? -21.457 2.848 59.534 1.00 41.41 82 SER A CA 1
ATOM 609 C C . SER A 1 82 ? -21.670 4.370 59.604 1.00 41.41 82 SER A C 1
ATOM 611 O O . SER A 1 82 ? -20.714 5.134 59.631 1.00 41.41 82 SER A O 1
ATOM 613 N N . GLY A 1 83 ? -22.931 4.805 59.721 1.00 43.47 83 GLY A N 1
ATOM 614 C CA . GLY A 1 83 ? -23.270 6.068 60.397 1.00 43.47 83 GLY A CA 1
ATOM 615 C C . GLY A 1 83 ? -23.185 7.394 59.625 1.00 43.47 83 GLY A C 1
ATOM 616 O O . GLY A 1 83 ? -22.469 8.287 60.063 1.00 43.47 83 GLY A O 1
ATOM 617 N N . SER A 1 84 ? -23.988 7.587 58.567 1.00 43.12 84 SER A N 1
ATOM 618 C CA . SER A 1 84 ? -24.831 8.802 58.391 1.00 43.12 84 SER A CA 1
ATOM 619 C C . SER A 1 84 ? -25.532 8.859 57.021 1.00 43.12 84 SER A C 1
ATOM 621 O O . SER A 1 84 ? -24.900 9.129 56.012 1.00 43.12 84 SER A O 1
ATOM 623 N N . GLY A 1 85 ? -26.856 8.650 57.003 1.00 46.12 85 GLY A N 1
ATOM 624 C CA . GLY A 1 85 ? -27.847 9.273 56.094 1.00 46.12 85 GLY A CA 1
ATOM 625 C C . GLY A 1 85 ? -27.685 9.292 54.559 1.00 46.12 85 GLY A C 1
ATOM 626 O O . GLY A 1 85 ? -28.566 9.843 53.903 1.00 46.12 85 GLY A O 1
ATOM 627 N N . GLY A 1 86 ? -26.619 8.749 53.972 1.00 50.22 86 GLY A N 1
ATOM 628 C CA . GLY A 1 86 ? -26.360 8.787 52.531 1.00 50.22 86 GLY A CA 1
ATOM 629 C C . GLY A 1 86 ? -27.263 7.843 51.735 1.00 50.22 86 GLY A C 1
ATOM 630 O O . GLY A 1 86 ? -27.466 6.691 52.123 1.00 50.22 86 GLY A O 1
ATOM 631 N N . LEU A 1 87 ? -27.792 8.324 50.608 1.00 58.25 87 LEU A N 1
ATOM 632 C CA . LEU A 1 87 ? -28.493 7.486 49.632 1.00 58.25 87 LEU A CA 1
ATOM 633 C C . LEU A 1 87 ? -27.483 6.622 48.865 1.00 58.25 87 LEU A C 1
ATOM 635 O O . LEU A 1 87 ? -26.334 7.013 48.678 1.00 58.25 87 LEU A O 1
ATOM 639 N N . SER A 1 88 ? -27.905 5.444 48.403 1.00 64.44 88 SER A N 1
ATOM 640 C CA . SER A 1 88 ? -27.036 4.602 47.568 1.00 64.44 88 SER A CA 1
ATOM 641 C C . SER A 1 88 ? -26.758 5.259 46.204 1.00 64.44 88 SER A C 1
ATOM 643 O O . SER A 1 88 ? -27.622 5.984 45.703 1.00 64.44 88 SER A O 1
ATOM 645 N N . PRO A 1 89 ? -25.631 4.952 45.529 1.00 54.25 89 PRO A N 1
ATOM 646 C CA . PRO A 1 89 ? -25.316 5.541 44.224 1.00 54.25 89 PRO A CA 1
ATOM 647 C C . PRO A 1 89 ? -26.439 5.368 43.190 1.00 54.25 89 PRO A C 1
ATOM 649 O O . PRO A 1 89 ? -26.750 6.293 42.447 1.00 54.25 89 PRO A O 1
ATOM 652 N N . ALA A 1 90 ? -27.120 4.216 43.174 1.00 56.22 90 ALA A N 1
ATOM 653 C CA . ALA A 1 90 ? -28.267 3.979 42.292 1.00 56.22 90 ALA A CA 1
ATOM 654 C C . ALA A 1 90 ? -29.455 4.921 42.585 1.00 56.22 90 ALA A C 1
ATOM 656 O O . ALA A 1 90 ? -30.104 5.407 41.658 1.00 56.22 90 ALA A O 1
ATOM 657 N N . GLN A 1 91 ? -29.709 5.221 43.862 1.00 62.19 91 GLN A N 1
ATOM 658 C CA . GLN A 1 91 ? -30.736 6.178 44.277 1.00 62.19 91 GLN A CA 1
ATOM 659 C C . GLN A 1 91 ? -30.327 7.623 43.968 1.00 62.19 91 GLN A C 1
ATOM 661 O O . GLN A 1 91 ? -31.188 8.421 43.611 1.00 62.19 91 GLN A O 1
ATOM 666 N N . GLU A 1 92 ? -29.038 7.969 44.038 1.00 58.44 92 GLU A N 1
ATOM 667 C CA . GLU A 1 92 ? -28.542 9.277 43.587 1.00 58.44 92 GLU A CA 1
ATOM 668 C C . GLU A 1 92 ? -28.703 9.456 42.071 1.00 58.44 92 GLU A C 1
ATOM 670 O O . GLU A 1 92 ? -29.204 10.494 41.639 1.00 58.44 92 GLU A O 1
ATOM 675 N N . TRP A 1 93 ? -28.399 8.432 41.263 1.00 51.97 93 TRP A N 1
ATOM 676 C CA . TRP A 1 93 ? -28.649 8.448 39.814 1.00 51.97 93 TRP A CA 1
ATOM 677 C C . TRP A 1 93 ? -30.137 8.618 39.471 1.00 51.97 93 TRP A C 1
ATOM 679 O O . TRP A 1 93 ? -30.477 9.409 38.590 1.00 51.97 93 TRP A O 1
ATOM 689 N N . GLN A 1 94 ? -31.039 7.937 40.186 1.00 63.75 94 GLN A N 1
ATOM 690 C CA . GLN A 1 94 ? -32.488 8.120 40.021 1.00 63.75 94 GLN A CA 1
ATOM 691 C C . GLN A 1 94 ? -32.953 9.509 40.489 1.00 63.75 94 GLN A C 1
ATOM 693 O O . GLN A 1 94 ? -33.776 10.147 39.829 1.00 63.75 94 GLN A O 1
ATOM 698 N N . ARG A 1 95 ? -32.388 10.031 41.585 1.00 64.44 95 ARG A N 1
ATOM 699 C CA . ARG A 1 95 ? -32.703 11.374 42.087 1.00 64.44 95 ARG A CA 1
ATOM 700 C C . ARG A 1 95 ? -32.235 12.458 41.113 1.00 64.44 95 ARG A C 1
ATOM 702 O O . ARG A 1 95 ? -32.998 13.381 40.843 1.00 64.44 95 ARG A O 1
ATOM 709 N N . ALA A 1 96 ? -31.048 12.321 40.524 1.00 55.66 96 ALA A N 1
ATOM 710 C CA . ALA A 1 96 ? -30.532 13.229 39.499 1.00 55.66 96 ALA A CA 1
ATOM 711 C C . ALA A 1 96 ? -31.428 13.265 38.247 1.00 55.66 96 ALA A C 1
ATOM 713 O O . ALA A 1 96 ? -31.696 14.342 37.721 1.00 55.66 96 ALA A O 1
ATOM 714 N N . GLN A 1 97 ? -31.971 12.117 37.821 1.00 54.59 97 GLN A N 1
ATOM 715 C CA . GLN A 1 97 ? -32.958 12.059 36.733 1.00 54.59 97 GLN A CA 1
ATOM 716 C C . GLN A 1 97 ? -34.274 12.765 37.111 1.00 54.59 97 GLN A C 1
ATOM 718 O O . GLN A 1 97 ? -34.828 13.500 36.297 1.00 54.59 97 GLN A O 1
ATOM 723 N N . SER A 1 98 ? -34.736 12.628 38.361 1.00 55.03 98 SER A N 1
ATOM 724 C CA . SER A 1 98 ? -35.939 13.330 38.848 1.00 55.03 98 SER A CA 1
ATOM 725 C C . SER A 1 98 ? -35.773 14.852 38.982 1.00 55.03 98 SER A C 1
ATOM 727 O O . SER A 1 98 ? -36.748 15.582 38.838 1.00 55.03 98 SER A O 1
ATOM 729 N N . MET A 1 99 ? -34.550 15.360 39.191 1.00 51.25 99 MET A N 1
ATOM 730 C CA . MET A 1 99 ? -34.287 16.808 39.266 1.00 51.25 99 MET A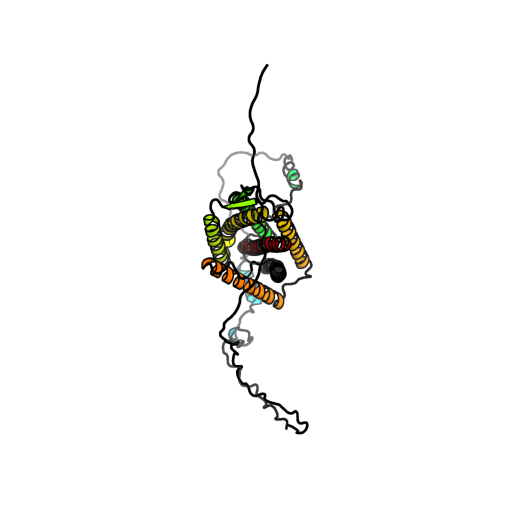 CA 1
ATOM 731 C C . MET A 1 99 ? -34.277 17.502 37.892 1.00 51.25 99 MET A C 1
ATOM 733 O O . MET A 1 99 ? -34.326 18.728 37.833 1.00 51.25 99 MET A O 1
ATOM 737 N N . GLY A 1 100 ? -34.241 16.741 36.792 1.00 47.59 100 GLY A N 1
ATOM 738 C CA . GLY A 1 100 ? -34.371 17.264 35.426 1.00 47.59 100 GLY A CA 1
ATOM 739 C C . GLY A 1 100 ? -35.818 17.468 34.957 1.00 47.59 100 GLY A C 1
ATOM 740 O O . GLY A 1 100 ? -36.032 18.039 33.891 1.00 47.59 100 GLY A O 1
ATOM 741 N N . ALA A 1 101 ? -36.809 17.015 35.734 1.00 49.28 101 ALA A N 1
ATOM 742 C CA . ALA A 1 101 ? -38.228 17.075 35.395 1.00 49.28 101 ALA A CA 1
ATOM 743 C C . ALA A 1 101 ? -38.997 17.914 36.428 1.00 49.28 101 ALA A C 1
ATOM 745 O O . ALA A 1 101 ? -39.574 17.393 37.382 1.00 49.28 101 ALA A O 1
ATOM 746 N N . GLY A 1 102 ? -39.007 19.237 36.233 1.00 41.03 102 GLY A N 1
ATOM 747 C CA . GLY A 1 102 ? -39.878 20.131 37.001 1.00 41.03 102 GLY A CA 1
ATOM 748 C C . GLY A 1 102 ? -41.364 19.798 36.775 1.00 41.03 102 GLY A C 1
ATOM 749 O O . GLY A 1 102 ? -41.728 19.361 35.679 1.00 41.03 102 GLY A O 1
ATOM 750 N N . PRO A 1 103 ? -42.240 19.981 37.780 1.00 41.56 103 PRO A N 1
ATOM 751 C CA . PRO A 1 103 ? -43.639 19.591 37.664 1.00 41.56 103 PRO A CA 1
ATOM 752 C C . PRO A 1 103 ? -44.374 20.443 36.624 1.00 41.56 103 PRO A C 1
ATOM 754 O O . PRO A 1 103 ? -44.428 21.667 36.723 1.00 41.56 103 PRO A O 1
ATOM 757 N N . ALA A 1 104 ? -45.006 19.775 35.658 1.00 41.44 104 ALA A N 1
ATOM 758 C CA . ALA A 1 104 ? -45.908 20.390 34.692 1.00 41.44 104 ALA A CA 1
ATOM 759 C C . ALA A 1 104 ? -47.266 20.741 35.336 1.00 41.44 104 ALA A C 1
ATOM 761 O O . ALA A 1 104 ? -48.307 20.186 34.987 1.00 41.44 104 ALA A O 1
ATOM 762 N N . THR A 1 105 ? -47.271 21.681 36.285 1.00 38.06 105 THR A N 1
ATOM 763 C CA . THR A 1 105 ? -48.489 22.409 36.665 1.00 38.06 105 THR A CA 1
ATOM 764 C C . THR A 1 105 ? -48.877 23.333 35.520 1.00 38.06 105 THR A C 1
ATOM 766 O O . THR A 1 105 ? -48.225 24.348 35.282 1.00 38.06 105 THR A O 1
ATOM 769 N N . GLY A 1 106 ? -49.921 22.961 34.783 1.00 46.28 106 GLY A N 1
ATOM 770 C CA . GLY A 1 106 ? -50.379 23.723 33.630 1.00 46.28 106 GLY A CA 1
ATOM 771 C C . GLY A 1 106 ? -51.138 24.992 34.013 1.00 46.28 106 GLY A C 1
ATOM 772 O O . GLY A 1 106 ? -52.256 24.910 34.512 1.00 46.28 106 GLY A O 1
ATOM 773 N N . THR A 1 107 ? -50.586 26.147 33.648 1.00 36.50 107 THR A N 1
ATOM 774 C CA . THR A 1 107 ? -51.346 27.314 33.175 1.00 36.50 107 THR A CA 1
ATOM 775 C C . THR A 1 107 ? -50.558 27.967 32.040 1.00 36.50 107 THR A C 1
ATOM 777 O O . THR A 1 107 ? -49.399 28.342 32.197 1.00 36.50 107 THR A O 1
ATOM 780 N N . VAL A 1 108 ? -51.169 28.066 30.858 1.00 40.88 108 VAL A N 1
ATOM 781 C CA . VAL A 1 108 ? -50.555 28.723 29.694 1.00 40.88 108 VAL A CA 1
ATOM 782 C C . VAL A 1 108 ? -50.652 30.243 29.887 1.00 40.88 108 VAL A C 1
ATOM 784 O O . VAL A 1 108 ? -51.766 30.733 30.087 1.00 40.88 108 VAL A O 1
ATOM 787 N N . PRO A 1 109 ? -49.549 31.014 29.826 1.00 45.81 109 PRO A N 1
ATOM 788 C CA . PRO A 1 109 ? -49.639 32.470 29.783 1.00 45.81 109 PRO A CA 1
ATOM 789 C C . PRO A 1 109 ? -50.220 32.909 28.425 1.00 45.81 109 PRO A C 1
ATOM 791 O O . PRO A 1 109 ? -49.818 32.362 27.394 1.00 45.81 109 PRO A O 1
ATOM 794 N N . PRO A 1 110 ? -51.154 33.876 28.382 1.00 45.03 110 PRO A N 1
ATOM 795 C CA . PRO A 1 110 ? -51.749 34.318 27.126 1.00 45.03 110 PRO A CA 1
ATOM 796 C C . PRO A 1 110 ? -50.705 34.988 26.224 1.00 45.03 110 PRO A C 1
ATOM 798 O O . PRO A 1 110 ? -49.886 35.793 26.674 1.00 45.03 110 PRO A O 1
ATOM 801 N N . SER A 1 111 ? -50.756 34.664 24.935 1.00 49.81 111 SER A N 1
ATOM 802 C CA . SER A 1 111 ? -49.957 35.308 23.894 1.00 49.81 111 SER A CA 1
ATOM 803 C C . SER A 1 111 ? -50.345 36.787 23.717 1.00 49.81 111 SER A C 1
ATOM 805 O O . SER A 1 111 ? -51.509 37.148 23.912 1.00 49.81 111 SER A O 1
ATOM 807 N N . PRO A 1 112 ? -49.398 37.666 23.332 1.00 51.59 112 PRO A N 1
ATOM 808 C CA . PRO A 1 112 ? -49.705 39.065 23.047 1.00 51.59 112 PRO A CA 1
ATOM 809 C C . PRO A 1 112 ? -50.631 39.189 21.820 1.00 51.59 112 PRO A C 1
ATOM 811 O O . PRO A 1 112 ? -50.535 38.373 20.898 1.00 51.59 112 PRO A O 1
ATOM 814 N N . PRO A 1 113 ? -51.521 40.199 21.779 1.00 49.09 113 PRO A N 1
ATOM 815 C CA . PRO A 1 113 ? -52.493 40.348 20.701 1.00 49.09 113 PRO A CA 1
ATOM 816 C C . PRO A 1 113 ? -51.826 40.685 19.361 1.00 49.09 113 PRO A C 1
ATOM 818 O O . PRO A 1 113 ? -50.964 41.560 19.277 1.00 49.09 113 PRO A O 1
ATOM 821 N N . ALA A 1 114 ? -52.271 40.011 18.300 1.00 54.31 114 ALA A N 1
ATOM 822 C CA . ALA A 1 114 ? -51.887 40.315 16.925 1.00 54.31 114 ALA A CA 1
ATOM 823 C C . ALA A 1 114 ? -52.617 41.574 16.397 1.00 54.31 114 ALA A C 1
ATOM 825 O O . ALA A 1 114 ? -53.750 41.839 16.812 1.00 54.31 114 ALA A O 1
ATOM 826 N N . PRO A 1 115 ? -52.013 42.346 15.471 1.00 47.34 115 PRO A N 1
ATOM 827 C CA . PRO A 1 115 ? -52.674 43.485 14.834 1.00 47.34 115 PRO A CA 1
ATOM 828 C C . PRO A 1 115 ? -53.828 43.045 13.900 1.00 47.34 115 PRO A C 1
ATOM 830 O O . PRO A 1 115 ? -53.778 41.946 13.345 1.00 47.34 115 PRO A O 1
ATOM 833 N N . PRO A 1 116 ? -54.873 43.877 13.713 1.00 47.66 116 PRO A N 1
ATOM 834 C CA . PRO A 1 116 ? -56.117 43.464 13.055 1.00 47.66 116 PRO A CA 1
ATOM 835 C C . PRO A 1 116 ? -56.123 43.576 11.515 1.00 47.66 116 PRO A C 1
ATOM 837 O O . PRO A 1 116 ? -55.636 44.553 10.950 1.00 47.66 116 PRO A O 1
ATOM 840 N N . GLY A 1 117 ? -56.819 42.631 10.864 1.00 38.03 117 GLY A N 1
ATOM 841 C CA . GLY A 1 117 ? -57.181 42.632 9.432 1.00 38.03 117 GLY A CA 1
ATOM 842 C C . GLY A 1 117 ? -56.342 41.656 8.583 1.00 38.03 117 GLY A C 1
ATOM 843 O O . GLY A 1 117 ? -55.125 41.659 8.690 1.00 38.03 117 GLY A O 1
ATOM 844 N N . TYR A 1 118 ? -56.896 40.793 7.719 1.00 35.03 118 TYR A N 1
ATOM 845 C CA . TYR A 1 118 ? -58.248 40.729 7.137 1.00 35.03 118 TYR A CA 1
ATOM 846 C C . TYR A 1 118 ? -58.756 39.276 6.957 1.00 35.03 118 TYR A C 1
ATOM 848 O O . TYR A 1 118 ? -57.992 38.393 6.593 1.00 35.03 118 TYR A O 1
ATOM 856 N N . GLY A 1 119 ? -60.068 39.099 7.172 1.00 36.88 119 GLY A N 1
ATOM 857 C CA . GLY A 1 119 ? -61.002 38.041 6.728 1.00 36.88 119 GLY A CA 1
ATOM 858 C C . GLY A 1 119 ? -60.544 36.647 6.250 1.00 36.88 119 GLY A C 1
ATOM 859 O O . GLY A 1 119 ? -59.887 36.512 5.224 1.00 36.88 119 GLY A O 1
ATOM 860 N N . VAL A 1 120 ? -61.122 35.608 6.871 1.00 45.84 120 VAL A N 1
ATOM 861 C CA . VAL A 1 120 ? -61.285 34.252 6.302 1.00 45.84 120 VAL A CA 1
ATOM 862 C C . VAL A 1 120 ? -62.725 33.762 6.550 1.00 45.84 120 VAL A C 1
ATOM 864 O O . VAL A 1 120 ? -63.132 33.702 7.711 1.00 45.84 120 VAL A O 1
ATOM 867 N N . PRO A 1 121 ? -63.503 33.403 5.509 1.00 41.41 121 PRO A N 1
ATOM 868 C CA . PRO A 1 121 ? -64.690 32.547 5.619 1.00 41.41 121 PRO A CA 1
ATOM 869 C C . PRO A 1 121 ? -64.320 31.049 5.487 1.00 41.41 121 PRO A C 1
ATOM 871 O O . PRO A 1 121 ? -63.269 30.739 4.923 1.00 41.41 121 PRO A O 1
ATOM 874 N N . PRO A 1 122 ? -65.143 30.117 6.005 1.00 52.25 122 PRO A N 1
ATOM 875 C CA . PRO A 1 122 ? -64.687 28.769 6.361 1.00 52.25 122 PRO A CA 1
ATOM 876 C C . PRO A 1 122 ? -64.894 27.680 5.291 1.00 52.25 122 PRO A C 1
ATOM 878 O O . PRO A 1 122 ? -65.747 27.797 4.417 1.00 52.25 122 PRO A O 1
ATOM 881 N N . ASP A 1 123 ? -64.134 26.594 5.467 1.00 41.81 123 ASP A N 1
ATOM 882 C CA . ASP A 1 123 ? -64.335 25.214 4.997 1.00 41.81 123 ASP A CA 1
ATOM 883 C C . ASP A 1 123 ? -64.742 24.944 3.535 1.00 41.81 123 ASP A C 1
ATOM 885 O O . ASP A 1 123 ? -65.916 24.930 3.169 1.00 41.81 123 ASP A O 1
ATOM 889 N N . ALA A 1 124 ? -63.762 24.487 2.745 1.00 33.44 124 ALA A N 1
ATOM 890 C CA . ALA A 1 124 ? -63.996 23.500 1.688 1.00 33.44 124 ALA A CA 1
ATOM 891 C C . ALA A 1 124 ? -62.765 22.598 1.481 1.00 33.44 124 ALA A C 1
ATOM 893 O O . ALA A 1 124 ? -61.646 23.059 1.259 1.00 33.44 124 ALA A O 1
ATOM 894 N N . THR A 1 125 ? -62.980 21.286 1.542 1.00 43.19 125 THR A N 1
ATOM 895 C CA . THR A 1 125 ? -61.971 20.244 1.314 1.00 43.19 125 THR A CA 1
ATOM 896 C C . THR A 1 125 ? -61.608 20.087 -0.164 1.00 43.19 125 THR A C 1
ATOM 898 O O . THR A 1 125 ? -62.502 19.854 -0.973 1.00 43.19 125 THR A O 1
ATOM 901 N N . THR A 1 126 ? -60.315 19.995 -0.493 1.00 32.53 126 THR A N 1
ATOM 902 C CA . THR A 1 126 ? -59.853 19.226 -1.668 1.00 32.53 126 THR A CA 1
ATOM 903 C C . THR A 1 126 ? -58.451 18.671 -1.449 1.00 32.53 126 THR A C 1
ATOM 905 O O . THR A 1 126 ? -57.515 19.413 -1.163 1.00 32.53 126 THR A O 1
ATOM 908 N N . ALA A 1 127 ? -58.297 17.361 -1.626 1.00 43.34 127 ALA A N 1
ATOM 909 C CA . ALA A 1 127 ? -56.996 16.716 -1.752 1.00 43.34 127 ALA A CA 1
ATOM 910 C C . ALA A 1 127 ? -56.478 16.853 -3.193 1.00 43.34 127 ALA A C 1
ATOM 912 O O . ALA A 1 127 ? -57.243 16.568 -4.108 1.00 43.34 127 ALA A O 1
ATOM 913 N N . ALA A 1 128 ? -55.199 17.216 -3.383 1.00 42.00 128 ALA A N 1
ATOM 914 C CA . ALA A 1 128 ? -54.364 16.840 -4.542 1.00 42.00 128 ALA A CA 1
ATOM 915 C C . ALA A 1 128 ? -52.957 17.481 -4.481 1.00 42.00 128 ALA A C 1
ATOM 917 O O . ALA A 1 128 ? -52.750 18.567 -5.015 1.00 42.00 128 ALA A O 1
ATOM 918 N N . SER A 1 129 ? -51.972 16.790 -3.892 1.00 38.03 129 SER A N 1
ATOM 919 C CA . SER A 1 129 ? -50.532 17.016 -4.186 1.00 38.03 129 SER A CA 1
ATOM 920 C C . SER A 1 129 ? -49.583 15.937 -3.633 1.00 38.03 129 SER A C 1
ATOM 922 O O . SER A 1 129 ? -48.434 15.865 -4.056 1.00 38.03 129 SER A O 1
ATOM 924 N N . ALA A 1 130 ? -50.045 15.035 -2.759 1.00 44.66 130 ALA A N 1
ATOM 925 C CA . ALA A 1 130 ? -49.252 13.916 -2.231 1.00 44.66 130 ALA A CA 1
ATOM 926 C C . ALA A 1 130 ? -49.066 12.761 -3.250 1.00 44.66 130 ALA A C 1
ATOM 928 O O . ALA A 1 130 ? -49.486 11.633 -2.998 1.00 44.66 130 ALA A O 1
ATOM 929 N N . GLY A 1 131 ? -48.481 13.044 -4.422 1.00 44.22 131 GLY A N 1
ATOM 930 C CA . GLY A 1 131 ? -48.384 12.082 -5.534 1.00 44.22 131 GLY A CA 1
ATOM 931 C C . GLY A 1 131 ? -47.046 12.019 -6.278 1.00 44.22 131 GLY A C 1
ATOM 932 O O . GLY A 1 131 ? -46.667 10.940 -6.726 1.00 44.22 131 GLY A O 1
ATOM 933 N N . THR A 1 132 ? -46.305 13.123 -6.405 1.00 43.06 132 THR A N 1
ATOM 934 C CA . THR A 1 132 ? -45.090 13.170 -7.246 1.00 43.06 132 THR A CA 1
ATOM 935 C C . THR A 1 132 ? -43.818 12.725 -6.525 1.00 43.06 132 THR A C 1
ATOM 937 O O . THR A 1 132 ? -42.983 12.044 -7.118 1.00 43.06 132 THR A O 1
ATOM 940 N N . ASP A 1 133 ? -43.693 13.017 -5.230 1.00 43.16 133 ASP A N 1
ATOM 941 C CA . ASP A 1 133 ? -42.435 12.797 -4.497 1.00 43.16 133 ASP A CA 1
ATOM 942 C C . ASP A 1 133 ? -42.276 11.340 -4.018 1.00 43.16 133 ASP A C 1
ATOM 944 O O . ASP A 1 133 ? -41.167 10.839 -3.831 1.00 43.16 133 ASP A O 1
ATOM 948 N N . ALA A 1 134 ? -43.390 10.610 -3.886 1.00 43.03 134 ALA A N 1
ATOM 949 C CA . ALA A 1 134 ? -43.405 9.215 -3.441 1.00 43.03 134 ALA A CA 1
ATOM 950 C C . ALA A 1 134 ? -42.987 8.204 -4.531 1.00 43.03 134 ALA A C 1
ATOM 952 O O . ALA A 1 134 ? -42.624 7.071 -4.208 1.00 43.03 134 ALA A O 1
ATOM 953 N N . ALA A 1 135 ? -43.027 8.592 -5.812 1.00 40.59 135 ALA A N 1
ATOM 954 C CA . ALA A 1 135 ? -42.643 7.726 -6.930 1.00 40.59 135 ALA A CA 1
ATOM 955 C C . ALA A 1 135 ? -41.116 7.668 -7.125 1.00 40.59 135 ALA A C 1
ATOM 957 O O . ALA A 1 135 ? -40.556 6.591 -7.339 1.00 40.59 135 ALA A O 1
ATOM 958 N N . LEU A 1 136 ? -40.428 8.806 -6.974 1.00 44.25 136 LEU A N 1
ATOM 959 C CA . LEU A 1 136 ? -38.964 8.900 -7.066 1.00 44.25 136 LEU A CA 1
ATOM 960 C C . LEU A 1 136 ? -38.245 8.189 -5.907 1.00 44.25 136 LEU A C 1
ATOM 962 O O . LEU A 1 136 ? -37.150 7.668 -6.096 1.00 44.25 136 LEU A O 1
ATOM 966 N N . ALA A 1 137 ? -38.886 8.069 -4.741 1.00 45.88 137 ALA A N 1
ATOM 967 C CA . ALA A 1 137 ? -38.349 7.354 -3.579 1.00 45.88 137 ALA A CA 1
ATOM 968 C C . ALA A 1 137 ? -38.364 5.811 -3.700 1.00 45.88 137 ALA A C 1
ATOM 970 O O . ALA A 1 137 ? -37.905 5.123 -2.789 1.00 45.88 137 ALA A O 1
ATOM 971 N N . ARG A 1 138 ? -38.916 5.245 -4.787 1.00 45.28 138 ARG A N 1
ATOM 972 C CA . ARG A 1 138 ? -39.066 3.786 -4.985 1.00 45.28 138 ARG A CA 1
ATOM 973 C C . ARG A 1 138 ? -38.251 3.227 -6.162 1.00 45.28 138 ARG A C 1
ATOM 975 O O . ARG A 1 138 ? -38.264 2.020 -6.391 1.00 45.28 138 ARG A O 1
ATOM 982 N N . GLY A 1 139 ? -37.525 4.079 -6.889 1.00 38.69 139 GLY A N 1
ATOM 983 C CA . GLY A 1 139 ? -36.591 3.670 -7.942 1.00 38.69 139 GLY A CA 1
ATOM 984 C C . GLY A 1 139 ? -35.245 3.235 -7.360 1.00 38.69 139 GLY A C 1
ATOM 985 O O . GLY A 1 139 ? -34.576 4.014 -6.688 1.00 38.69 139 GLY A O 1
ATOM 986 N N . GLY A 1 140 ? -34.843 1.988 -7.607 1.00 46.69 140 GLY A N 1
ATOM 987 C CA . GLY A 1 140 ? -33.645 1.402 -7.006 1.00 46.69 140 GLY A CA 1
ATOM 988 C C . GLY A 1 140 ? -32.325 1.974 -7.529 1.00 46.69 140 GLY A C 1
ATOM 989 O O . GLY A 1 140 ? -31.762 1.445 -8.481 1.00 46.69 140 GLY A O 1
ATOM 990 N N . PHE A 1 141 ? -31.771 2.953 -6.817 1.00 41.47 141 PHE A N 1
ATOM 991 C CA . PHE A 1 141 ? -30.327 3.068 -6.610 1.00 41.47 141 PHE A CA 1
ATOM 992 C C . PHE A 1 141 ? -30.065 3.027 -5.108 1.00 41.47 141 PHE A C 1
ATOM 994 O O . PHE A 1 141 ? -30.799 3.638 -4.332 1.00 41.47 141 PHE A O 1
ATOM 1001 N N . GLY A 1 142 ? -29.067 2.242 -4.693 1.00 44.53 142 GLY A N 1
ATOM 1002 C CA . GLY A 1 142 ? -28.822 1.957 -3.281 1.00 44.53 142 GLY A CA 1
ATOM 1003 C C . GLY A 1 142 ? -28.677 3.240 -2.472 1.00 44.53 142 GLY A C 1
ATOM 1004 O O . GLY A 1 142 ? -27.874 4.104 -2.824 1.00 44.53 142 GLY A O 1
ATOM 1005 N N . SER A 1 143 ? -29.446 3.352 -1.387 1.00 43.22 143 SER A N 1
ATOM 1006 C CA . SER A 1 143 ? -29.325 4.453 -0.438 1.00 43.22 143 SER A CA 1
ATOM 1007 C C . SER A 1 143 ? -27.871 4.564 0.013 1.00 43.22 143 SER A C 1
ATOM 1009 O O . SER A 1 143 ? -27.374 3.672 0.709 1.00 43.22 143 SER A O 1
ATOM 1011 N N . LEU A 1 144 ? -27.198 5.652 -0.377 1.00 44.94 144 LEU A N 1
ATOM 1012 C CA . LEU A 1 144 ? -25.923 6.040 0.222 1.00 44.94 144 LEU A CA 1
ATOM 1013 C C . LEU A 1 144 ? -26.104 5.988 1.745 1.00 44.94 144 LEU A C 1
ATOM 1015 O O . LEU A 1 144 ? -27.126 6.498 2.212 1.00 44.94 144 LEU A O 1
ATOM 1019 N N . PRO A 1 145 ? -25.189 5.370 2.518 1.00 53.72 145 PRO A N 1
ATOM 1020 C CA . PRO A 1 145 ? -25.362 5.248 3.957 1.00 53.72 145 PRO A CA 1
ATOM 1021 C C . PRO A 1 145 ? -25.557 6.627 4.587 1.00 53.72 145 PRO A C 1
ATOM 1023 O O . PRO A 1 145 ? -24.603 7.393 4.742 1.00 53.72 145 PRO A O 1
ATOM 1026 N N . THR A 1 146 ? -26.804 6.958 4.929 1.00 50.16 146 THR A N 1
ATOM 1027 C CA . THR A 1 146 ? -27.121 8.173 5.672 1.00 50.16 146 THR A CA 1
ATOM 1028 C C . THR A 1 146 ? -26.324 8.097 6.961 1.00 50.16 146 THR A C 1
ATOM 1030 O O . THR A 1 146 ? -26.430 7.111 7.688 1.00 50.16 146 THR A O 1
ATOM 1033 N N . ALA A 1 147 ? -25.470 9.092 7.205 1.00 51.84 147 ALA A N 1
ATOM 1034 C CA . ALA A 1 147 ? -24.558 9.100 8.341 1.00 51.84 147 ALA A CA 1
ATOM 1035 C C . ALA A 1 147 ? -25.346 9.267 9.651 1.00 51.84 147 ALA A C 1
ATOM 1037 O O . ALA A 1 147 ? -25.496 10.377 10.164 1.00 51.84 147 ALA A O 1
ATOM 1038 N N . THR A 1 148 ? -25.887 8.157 10.150 1.00 48.62 148 THR A N 1
ATOM 1039 C CA . THR A 1 148 ? -26.728 8.091 11.341 1.00 48.62 148 THR A CA 1
ATOM 1040 C C . THR A 1 148 ? -25.891 8.408 12.573 1.00 48.62 148 THR A C 1
ATOM 1042 O O . THR A 1 148 ? -24.932 7.703 12.867 1.00 48.62 148 THR A O 1
ATOM 1045 N N . ASP A 1 149 ? -26.278 9.483 13.259 1.00 49.12 149 ASP A N 1
ATOM 1046 C CA . ASP A 1 149 ? -25.660 10.052 14.463 1.00 49.12 149 ASP A CA 1
ATOM 1047 C C . ASP A 1 149 ? -24.131 10.266 14.380 1.00 49.12 149 ASP A C 1
ATOM 1049 O O . ASP A 1 149 ? -23.301 9.410 14.689 1.00 49.12 149 ASP A O 1
ATOM 1053 N N . GLY A 1 150 ? -23.744 11.470 13.946 1.00 57.88 150 GLY A N 1
ATOM 1054 C CA . GLY A 1 150 ? -22.407 11.802 13.443 1.00 57.88 150 GLY A CA 1
ATOM 1055 C C . GLY A 1 150 ? -21.241 11.814 14.443 1.00 57.88 150 GLY A C 1
ATOM 1056 O O . GLY A 1 150 ? -20.238 12.469 14.152 1.00 57.88 150 GLY A O 1
ATOM 1057 N N . LYS A 1 151 ? -21.345 11.134 15.589 1.00 73.88 151 LYS A N 1
ATOM 1058 C CA . LYS A 1 151 ? -20.339 11.128 16.664 1.00 73.88 151 LYS A CA 1
ATOM 1059 C C . LYS A 1 151 ? -19.502 9.843 16.738 1.00 73.88 151 LYS A C 1
ATOM 1061 O O . LYS A 1 151 ? -18.350 9.923 17.171 1.00 73.88 151 LYS A O 1
ATOM 1066 N N . VAL A 1 152 ? -20.030 8.703 16.285 1.00 86.44 152 VAL A N 1
ATOM 1067 C CA . VAL A 1 152 ? -19.387 7.377 16.396 1.00 86.44 152 VAL A CA 1
ATOM 1068 C C . VAL A 1 152 ? -18.913 6.809 15.049 1.00 86.44 152 VAL A C 1
ATOM 1070 O O . VAL A 1 152 ? -19.384 7.208 13.988 1.00 86.44 152 VAL A O 1
ATOM 1073 N N . MET A 1 153 ? -17.939 5.903 15.116 1.00 90.69 153 MET A N 1
ATOM 1074 C CA . MET A 1 153 ? -17.326 5.160 14.014 1.00 90.69 153 MET A CA 1
ATOM 1075 C C . MET A 1 153 ? -18.301 4.114 13.462 1.00 90.69 153 MET A C 1
ATOM 1077 O O . MET A 1 153 ? -19.014 3.455 14.223 1.00 90.69 153 MET A O 1
ATOM 1081 N N . THR A 1 154 ? -18.324 3.928 12.142 1.00 91.50 154 THR A N 1
ATOM 1082 C CA . THR A 1 154 ? -19.257 3.010 11.473 1.00 91.50 154 THR A CA 1
ATOM 1083 C C . THR A 1 154 ? -18.586 2.219 10.352 1.00 91.50 154 THR A C 1
ATOM 1085 O O . THR A 1 154 ? -17.741 2.734 9.625 1.00 91.50 154 THR A O 1
ATOM 1088 N N . MET A 1 155 ? -19.028 0.974 10.139 1.00 88.94 155 MET A N 1
ATOM 1089 C CA . MET A 1 155 ? -18.572 0.138 9.014 1.00 88.94 155 MET A CA 1
ATOM 1090 C C . MET A 1 155 ? -18.750 0.843 7.658 1.00 88.94 155 MET A C 1
ATOM 1092 O O . MET A 1 155 ? -17.855 0.823 6.816 1.00 88.94 155 MET A O 1
ATOM 1096 N N . GLY A 1 156 ? -19.896 1.509 7.464 1.00 89.25 156 GLY A N 1
ATOM 1097 C CA . GLY A 1 156 ? -20.179 2.289 6.256 1.00 89.25 156 GLY A CA 1
ATOM 1098 C C . GLY A 1 156 ? -19.288 3.526 6.113 1.00 89.25 156 GLY A C 1
ATOM 1099 O O . GLY A 1 156 ? -18.860 3.832 5.004 1.00 89.25 156 GLY A O 1
ATOM 1100 N N . GLY A 1 157 ? -18.960 4.199 7.221 1.00 90.62 157 GLY A N 1
ATOM 1101 C CA . GLY A 1 157 ? -18.029 5.328 7.251 1.00 90.62 157 GLY A CA 1
ATOM 1102 C C . GLY A 1 157 ? -16.620 4.921 6.829 1.00 90.62 157 GLY A C 1
ATOM 1103 O O . GLY A 1 157 ? -16.068 5.525 5.913 1.00 90.62 157 GLY A O 1
ATOM 1104 N N . VAL A 1 158 ? -16.082 3.837 7.403 1.00 94.50 158 VAL A N 1
ATOM 1105 C CA . VAL A 1 158 ? -14.791 3.257 6.989 1.00 94.50 158 VAL A CA 1
ATOM 1106 C C . VAL A 1 158 ? -14.803 2.890 5.505 1.00 94.50 158 VAL A C 1
ATOM 1108 O O . VAL A 1 158 ? -13.877 3.255 4.781 1.00 94.50 158 VAL A O 1
ATOM 1111 N N . ALA A 1 159 ? -15.845 2.203 5.024 1.00 93.94 159 ALA A N 1
ATOM 1112 C CA . ALA A 1 159 ? -15.946 1.808 3.620 1.00 93.94 159 ALA A CA 1
ATOM 1113 C C . ALA A 1 159 ? -15.983 3.028 2.678 1.00 93.94 159 ALA A C 1
ATOM 1115 O O . ALA A 1 159 ? -15.264 3.060 1.680 1.00 93.94 159 ALA A O 1
ATOM 1116 N N . ALA A 1 160 ? -16.754 4.064 3.020 1.00 93.69 160 ALA A N 1
ATOM 1117 C CA . ALA A 1 160 ? -16.823 5.302 2.246 1.00 93.69 160 ALA A CA 1
ATOM 1118 C C . ALA A 1 160 ? -15.481 6.059 2.234 1.00 93.69 160 ALA A C 1
ATOM 1120 O O . ALA A 1 160 ? -15.013 6.454 1.166 1.00 93.69 160 ALA A O 1
ATOM 1121 N N . SER A 1 161 ? -14.822 6.209 3.388 1.00 94.50 161 SER A N 1
ATOM 1122 C CA . SER A 1 161 ? -13.482 6.806 3.491 1.00 94.50 161 SER A CA 1
ATOM 1123 C C . SER A 1 161 ? -12.436 6.027 2.687 1.00 94.50 161 SER A C 1
ATOM 1125 O O . SER A 1 161 ? -11.614 6.625 1.996 1.00 94.50 161 SER A O 1
ATOM 1127 N N . THR A 1 162 ? -12.513 4.694 2.716 1.00 95.38 162 THR A N 1
ATOM 1128 C CA . THR A 1 162 ? -11.648 3.794 1.941 1.00 95.38 162 THR A CA 1
ATOM 1129 C C . THR A 1 162 ? -11.825 4.020 0.438 1.00 95.38 162 THR A C 1
ATOM 1131 O O . THR A 1 162 ? -10.840 4.200 -0.276 1.00 95.38 162 THR A O 1
ATOM 1134 N N . LEU A 1 163 ? -13.069 4.094 -0.051 1.00 95.88 163 LEU A N 1
ATOM 1135 C CA . LEU A 1 163 ? -13.364 4.396 -1.457 1.00 95.88 163 LEU A CA 1
ATOM 1136 C C . LEU A 1 163 ? -12.834 5.774 -1.883 1.00 95.88 163 LEU A C 1
ATOM 1138 O O . LEU A 1 163 ? -12.257 5.889 -2.961 1.00 95.88 163 LEU A O 1
ATOM 1142 N N . VAL A 1 164 ? -12.971 6.802 -1.038 1.00 96.88 164 VAL A N 1
ATOM 1143 C CA . VAL A 1 164 ? -12.417 8.143 -1.307 1.00 96.88 164 VAL A CA 1
ATOM 1144 C C . VAL A 1 164 ? -10.893 8.094 -1.460 1.00 96.88 164 VAL A C 1
ATOM 1146 O O . VAL A 1 164 ? -10.361 8.650 -2.422 1.00 96.88 164 VAL A O 1
ATOM 1149 N N . PHE A 1 165 ? -10.185 7.387 -0.574 1.00 97.69 165 PHE A N 1
ATOM 1150 C CA . PHE A 1 165 ? -8.740 7.203 -0.716 1.00 97.69 165 PHE A CA 1
ATOM 1151 C C . PHE A 1 165 ? -8.367 6.425 -1.983 1.00 97.69 165 PHE A C 1
ATOM 1153 O O . PHE A 1 165 ? -7.426 6.824 -2.665 1.00 97.69 165 PHE A O 1
ATOM 1160 N N . PHE A 1 166 ? -9.114 5.381 -2.359 1.00 97.00 166 PHE A N 1
ATOM 1161 C CA . PHE A 1 166 ? -8.864 4.669 -3.616 1.00 97.00 166 PHE A CA 1
ATOM 1162 C C . PHE A 1 166 ? -9.086 5.538 -4.854 1.00 97.00 166 PHE A C 1
ATOM 1164 O O . PHE A 1 166 ? -8.295 5.452 -5.788 1.00 97.00 166 PHE A O 1
ATOM 1171 N N . VAL A 1 167 ? -10.093 6.416 -4.868 1.00 97.81 167 VAL A N 1
ATOM 1172 C CA . VAL A 1 167 ? -10.285 7.371 -5.973 1.00 97.81 167 VAL A CA 1
ATOM 1173 C C . VAL A 1 167 ? -9.073 8.296 -6.108 1.00 97.81 167 VAL A C 1
ATOM 1175 O O . VAL A 1 167 ? -8.538 8.429 -7.209 1.00 97.81 167 VAL A O 1
ATOM 1178 N N . PHE A 1 168 ? -8.581 8.878 -5.008 1.00 97.88 168 PHE A N 1
ATOM 1179 C CA . PHE A 1 168 ? -7.361 9.694 -5.043 1.00 97.88 168 PHE A CA 1
ATOM 1180 C C . PHE A 1 168 ? -6.131 8.891 -5.488 1.00 97.88 168 PHE A C 1
ATOM 1182 O O . PHE A 1 168 ? -5.371 9.364 -6.335 1.00 97.88 168 PHE A O 1
ATOM 1189 N N . LEU A 1 169 ? -5.972 7.665 -4.983 1.00 97.94 169 LEU A N 1
ATOM 1190 C CA . LEU A 1 169 ? -4.886 6.759 -5.351 1.00 97.94 169 LEU A CA 1
ATOM 1191 C C . LEU A 1 169 ? -4.896 6.437 -6.846 1.00 97.94 169 LEU A C 1
ATOM 1193 O O . LEU A 1 169 ? -3.863 6.575 -7.493 1.00 97.94 169 LEU A O 1
ATOM 1197 N N . PHE A 1 170 ? -6.039 6.054 -7.422 1.00 97.00 170 PHE A N 1
ATOM 1198 C CA . PHE A 1 170 ? -6.129 5.706 -8.843 1.00 97.00 170 PHE A CA 1
ATOM 1199 C C . PHE A 1 170 ? -5.932 6.917 -9.760 1.00 97.00 170 PHE A C 1
ATOM 1201 O O . PHE A 1 170 ? -5.244 6.801 -10.775 1.00 97.00 170 PHE A O 1
ATOM 1208 N N . VAL A 1 171 ? -6.469 8.086 -9.393 1.00 97.38 171 VAL A N 1
ATOM 1209 C CA . VAL A 1 171 ? -6.227 9.337 -10.130 1.00 97.38 171 VAL A CA 1
ATOM 1210 C C . VAL A 1 171 ? -4.733 9.669 -10.130 1.00 97.38 171 VAL A C 1
ATOM 1212 O O . VAL A 1 171 ? -4.153 9.892 -11.192 1.00 97.38 171 VAL A O 1
ATOM 1215 N N . ALA A 1 172 ? -4.077 9.635 -8.968 1.00 96.44 172 ALA A N 1
ATOM 1216 C CA . ALA A 1 172 ? -2.642 9.883 -8.883 1.00 96.44 172 ALA A CA 1
ATOM 1217 C C . ALA A 1 172 ? -1.796 8.790 -9.556 1.00 96.44 172 ALA A C 1
ATOM 1219 O O . ALA A 1 172 ? -0.768 9.112 -10.144 1.00 96.44 172 ALA A O 1
ATOM 1220 N N . ALA A 1 173 ? -2.235 7.529 -9.548 1.00 96.62 173 ALA A N 1
ATOM 1221 C CA . ALA A 1 173 ? -1.565 6.433 -10.245 1.00 96.62 173 ALA A CA 1
ATOM 1222 C C . ALA A 1 173 ? -1.621 6.576 -11.768 1.00 96.62 173 ALA A C 1
ATOM 1224 O O . ALA A 1 173 ? -0.630 6.278 -12.431 1.00 96.62 173 ALA A O 1
ATOM 1225 N N . ALA A 1 174 ? -2.711 7.107 -12.329 1.00 95.06 174 ALA A N 1
ATOM 1226 C CA . ALA A 1 174 ? -2.751 7.464 -13.745 1.00 95.06 174 ALA A CA 1
ATOM 1227 C C . ALA A 1 174 ? -1.688 8.532 -14.080 1.00 95.06 174 ALA A C 1
ATOM 1229 O O . ALA A 1 174 ? -0.920 8.362 -15.026 1.00 95.06 174 ALA A O 1
ATOM 1230 N N . PHE A 1 175 ? -1.558 9.584 -13.259 1.00 93.88 175 PHE A N 1
ATOM 1231 C CA . PHE A 1 175 ? -0.486 10.577 -13.420 1.00 93.88 175 PHE A CA 1
ATOM 1232 C C . PHE A 1 175 ? 0.918 9.976 -13.214 1.00 93.88 175 PHE A C 1
ATOM 1234 O O . PHE A 1 175 ? 1.831 10.260 -13.991 1.00 93.88 175 PHE A O 1
ATOM 1241 N N . GLY A 1 176 ? 1.091 9.108 -12.215 1.00 93.50 176 GLY A N 1
ATOM 1242 C CA . GLY A 1 176 ? 2.332 8.378 -11.943 1.00 93.50 176 GLY A CA 1
ATOM 1243 C C . GLY A 1 176 ? 2.779 7.531 -13.127 1.00 93.50 176 GLY A C 1
ATOM 1244 O O . GLY A 1 176 ? 3.936 7.613 -13.537 1.00 93.50 176 GLY A O 1
ATOM 1245 N N . TRP A 1 177 ? 1.850 6.809 -13.752 1.00 93.12 177 TRP A N 1
ATOM 1246 C CA . TRP A 1 177 ? 2.104 6.040 -14.968 1.00 93.12 177 TRP A CA 1
ATOM 1247 C C . TRP A 1 177 ? 2.635 6.926 -16.104 1.00 93.12 177 TRP A C 1
ATOM 1249 O O . TRP A 1 177 ? 3.649 6.599 -16.714 1.00 93.12 177 TRP A O 1
ATOM 1259 N N . THR A 1 178 ? 2.027 8.097 -16.340 1.00 91.50 178 THR A N 1
ATOM 1260 C CA . THR A 1 178 ? 2.485 9.040 -17.386 1.00 91.50 178 THR A CA 1
ATOM 1261 C C . THR A 1 178 ? 3.855 9.678 -17.123 1.00 91.50 178 THR A C 1
ATOM 1263 O O . THR A 1 178 ? 4.400 10.324 -18.013 1.00 91.50 178 THR A O 1
ATOM 1266 N N . SER A 1 179 ? 4.440 9.506 -15.931 1.00 90.00 179 SER A N 1
ATOM 1267 C CA . SER A 1 179 ? 5.797 9.993 -15.628 1.00 90.00 179 SER A CA 1
ATOM 1268 C C . SER A 1 179 ? 6.922 9.078 -16.138 1.00 90.00 179 SER A C 1
ATOM 1270 O O . SER A 1 179 ? 8.091 9.483 -16.134 1.00 90.00 179 SER A O 1
ATOM 1272 N N . VAL A 1 180 ? 6.567 7.866 -16.581 1.00 88.69 180 VAL A N 1
ATOM 1273 C CA . VAL A 1 180 ? 7.473 6.861 -17.144 1.00 88.69 180 VAL A CA 1
ATOM 1274 C C . VAL A 1 180 ? 7.237 6.761 -18.647 1.00 88.69 180 VAL A C 1
ATOM 1276 O O . VAL A 1 180 ? 6.157 6.383 -19.098 1.00 88.69 180 VAL A O 1
ATOM 1279 N N . THR A 1 181 ? 8.270 7.058 -19.428 1.00 86.75 181 THR A N 1
ATOM 1280 C CA . THR A 1 181 ? 8.259 6.874 -20.878 1.00 86.75 181 THR A CA 1
ATOM 1281 C C . THR A 1 181 ? 8.833 5.501 -21.197 1.00 86.75 181 THR A C 1
ATOM 1283 O O . THR A 1 181 ? 10.037 5.268 -21.068 1.00 86.75 181 THR A O 1
ATOM 1286 N N . VAL A 1 182 ? 7.960 4.590 -21.623 1.00 84.19 182 VAL A N 1
ATOM 1287 C CA . VAL A 1 182 ? 8.339 3.252 -22.086 1.00 84.19 182 VAL A CA 1
ATOM 1288 C C . VAL A 1 182 ? 8.645 3.324 -23.581 1.00 84.19 182 VAL A C 1
ATOM 1290 O O . VAL A 1 182 ? 7.751 3.576 -24.387 1.00 84.19 182 VAL A O 1
ATOM 1293 N N . THR A 1 183 ? 9.910 3.129 -23.948 1.00 82.12 183 THR A N 1
ATOM 1294 C CA . THR A 1 183 ? 10.402 3.215 -25.332 1.00 82.12 183 THR A CA 1
ATOM 1295 C C . THR A 1 183 ? 10.978 1.856 -25.737 1.00 82.12 183 THR A C 1
ATOM 1297 O O . THR A 1 183 ? 11.702 1.266 -24.938 1.00 82.12 183 THR A O 1
ATOM 1300 N N . PRO A 1 184 ? 10.697 1.318 -26.938 1.00 80.19 184 PRO A N 1
ATOM 1301 C CA . PRO A 1 184 ? 11.425 0.150 -27.442 1.00 80.19 184 PRO A CA 1
ATOM 1302 C C . PRO A 1 184 ? 12.937 0.425 -27.463 1.00 80.19 184 PRO A C 1
ATOM 1304 O O . PRO A 1 184 ? 13.325 1.551 -27.780 1.00 80.19 184 PRO A O 1
ATOM 1307 N N . ASP A 1 185 ? 13.781 -0.570 -27.157 1.00 79.06 185 ASP A N 1
ATOM 1308 C CA . ASP A 1 185 ? 15.245 -0.423 -27.249 1.00 79.06 185 ASP A CA 1
ATOM 1309 C C . ASP A 1 185 ? 15.616 0.153 -28.635 1.00 79.06 185 ASP A C 1
ATOM 1311 O O . ASP A 1 185 ? 15.288 -0.475 -29.649 1.00 79.06 185 ASP A O 1
ATOM 1315 N N . PRO A 1 186 ? 16.304 1.313 -28.721 1.00 77.19 186 PRO A N 1
ATOM 1316 C CA . PRO A 1 186 ? 16.731 1.905 -29.991 1.00 77.19 186 PRO A CA 1
ATOM 1317 C C . PRO A 1 186 ? 17.560 0.968 -30.881 1.00 77.19 186 PRO A C 1
ATOM 1319 O O . PRO A 1 186 ? 17.682 1.205 -32.081 1.00 77.19 186 PRO A O 1
ATOM 1322 N N . LEU A 1 187 ? 18.140 -0.087 -30.303 1.00 82.62 187 LEU A N 1
ATOM 1323 C CA . LEU A 1 187 ? 18.931 -1.104 -30.997 1.00 82.62 187 LEU A CA 1
ATOM 1324 C C . LEU A 1 187 ? 18.117 -2.352 -31.386 1.00 82.62 187 LEU A C 1
ATOM 1326 O O . LEU A 1 187 ? 18.691 -3.318 -31.884 1.00 82.62 187 LEU A O 1
ATOM 1330 N N . GLY A 1 188 ? 16.795 -2.342 -31.176 1.00 80.44 188 GLY A N 1
ATOM 1331 C CA . GLY A 1 188 ? 15.866 -3.380 -31.633 1.00 80.44 188 GLY A CA 1
ATOM 1332 C C . GLY A 1 188 ? 16.092 -4.756 -31.005 1.00 80.44 188 GLY A C 1
ATOM 1333 O O . GLY A 1 188 ? 15.752 -5.769 -31.618 1.00 80.44 188 GLY A O 1
ATOM 1334 N N . ARG A 1 189 ? 16.707 -4.817 -29.817 1.00 82.38 189 ARG A N 1
ATOM 1335 C CA . ARG A 1 189 ? 17.013 -6.088 -29.155 1.00 82.38 189 ARG A CA 1
ATOM 1336 C C . ARG A 1 189 ? 15.748 -6.791 -28.677 1.00 82.38 189 ARG A C 1
ATOM 1338 O O . ARG A 1 189 ? 14.772 -6.161 -28.264 1.00 82.38 189 ARG A O 1
ATOM 1345 N N . VAL A 1 190 ? 15.825 -8.115 -28.686 1.00 80.69 190 VAL A N 1
ATOM 1346 C CA . VAL A 1 190 ? 14.796 -9.008 -28.159 1.00 80.69 190 VAL A CA 1
ATOM 1347 C C . VAL A 1 190 ? 15.305 -9.768 -26.938 1.00 80.69 190 VAL A C 1
ATOM 1349 O O . VAL A 1 190 ? 16.510 -9.984 -26.791 1.00 80.69 190 VAL A O 1
ATOM 1352 N N . ASP A 1 191 ? 14.386 -10.146 -26.052 1.00 73.69 191 ASP A N 1
ATOM 1353 C CA . ASP A 1 191 ? 14.660 -10.998 -24.898 1.00 73.69 191 ASP A CA 1
ATOM 1354 C C . ASP A 1 191 ? 14.962 -12.452 -25.323 1.00 73.69 191 ASP A C 1
ATOM 1356 O O . ASP A 1 191 ? 14.934 -12.813 -26.503 1.00 73.69 191 ASP A O 1
ATOM 1360 N N . GLN A 1 192 ? 15.235 -13.318 -24.343 1.00 70.69 192 GLN A N 1
ATOM 1361 C CA . GLN A 1 192 ? 15.524 -14.742 -24.575 1.00 70.69 192 GLN A CA 1
ATOM 1362 C C . GLN A 1 192 ? 14.350 -15.514 -25.214 1.00 70.69 192 GLN A C 1
ATOM 1364 O O . GLN A 1 192 ? 14.552 -16.611 -25.731 1.00 70.69 192 GLN A O 1
ATOM 1369 N N . ASN A 1 193 ? 13.144 -14.941 -25.198 1.00 73.75 193 ASN A N 1
ATOM 1370 C CA . ASN A 1 193 ? 11.911 -15.514 -25.731 1.00 73.75 193 ASN A CA 1
ATOM 1371 C C . ASN A 1 193 ? 11.505 -14.887 -27.084 1.00 73.75 193 ASN A C 1
ATOM 1373 O O . ASN A 1 193 ? 10.486 -15.277 -27.652 1.00 73.75 193 ASN A O 1
ATOM 1377 N N . GLY A 1 194 ? 12.282 -13.929 -27.609 1.00 73.50 194 GLY A N 1
ATOM 1378 C CA . GLY A 1 194 ? 12.012 -13.227 -28.867 1.00 73.50 194 GLY A CA 1
ATOM 1379 C C . GLY A 1 194 ? 11.100 -11.996 -28.757 1.00 73.50 194 GLY A C 1
ATOM 1380 O O . GLY A 1 194 ? 10.724 -11.438 -29.788 1.00 73.50 194 GLY A O 1
ATOM 1381 N N . ASN A 1 195 ? 10.750 -11.541 -27.551 1.00 79.31 195 ASN A N 1
ATOM 1382 C CA . ASN A 1 195 ? 9.945 -10.331 -27.343 1.00 79.31 195 ASN A CA 1
ATOM 1383 C C . ASN A 1 195 ? 10.814 -9.072 -27.433 1.00 79.31 195 ASN A C 1
ATOM 1385 O O . ASN A 1 195 ? 11.943 -9.073 -26.951 1.00 79.31 195 ASN A O 1
ATOM 1389 N N . ALA A 1 196 ? 10.285 -7.971 -27.971 1.00 75.69 196 ALA A N 1
ATOM 1390 C CA . ALA A 1 196 ? 10.986 -6.686 -27.966 1.00 75.69 196 ALA A CA 1
ATOM 1391 C C . ALA A 1 196 ? 11.290 -6.216 -26.531 1.00 75.69 196 ALA A C 1
ATOM 1393 O O . ALA A 1 196 ? 10.406 -6.222 -25.673 1.00 75.69 196 ALA A O 1
ATOM 1394 N N . ILE A 1 197 ? 12.528 -5.782 -26.284 1.00 74.31 197 ILE A N 1
ATOM 1395 C CA . ILE A 1 197 ? 12.922 -5.188 -25.003 1.00 74.31 197 ILE A CA 1
ATOM 1396 C C . ILE A 1 197 ? 12.454 -3.730 -24.970 1.00 74.31 197 ILE A C 1
ATOM 1398 O O . ILE A 1 197 ? 12.678 -2.969 -25.915 1.00 74.31 197 ILE A O 1
ATOM 1402 N N . TYR A 1 198 ? 11.831 -3.337 -23.861 1.00 78.62 198 TYR A N 1
ATOM 1403 C CA . TYR A 1 198 ? 11.429 -1.960 -23.595 1.00 78.62 198 TYR A CA 1
ATOM 1404 C C . TYR A 1 198 ? 12.324 -1.347 -22.522 1.00 78.62 198 TYR A C 1
ATOM 1406 O O . TYR A 1 198 ? 12.486 -1.919 -21.444 1.00 78.62 198 TYR A O 1
ATOM 1414 N N . ASP A 1 199 ? 12.860 -0.163 -22.800 1.00 76.88 199 ASP A N 1
ATOM 1415 C CA . ASP A 1 199 ? 13.481 0.684 -21.790 1.00 76.88 199 ASP A CA 1
ATOM 1416 C C . ASP A 1 199 ? 12.412 1.578 -21.144 1.00 76.88 199 ASP A C 1
ATOM 1418 O O . ASP A 1 199 ? 11.554 2.158 -21.818 1.00 76.88 199 ASP A O 1
ATOM 1422 N N . ALA A 1 200 ? 12.452 1.677 -19.821 1.00 80.75 200 ALA A N 1
ATOM 1423 C CA . ALA A 1 200 ? 11.537 2.478 -19.026 1.00 80.75 200 ALA A CA 1
ATOM 1424 C C . ALA A 1 200 ? 12.319 3.653 -18.445 1.00 80.75 200 ALA A C 1
ATOM 1426 O O . ALA A 1 200 ? 13.000 3.531 -17.428 1.00 80.75 200 ALA A O 1
ATOM 1427 N N . THR A 1 201 ? 12.212 4.811 -19.090 1.00 80.81 201 THR A N 1
ATOM 1428 C CA . THR A 1 201 ? 12.935 6.013 -18.670 1.00 80.81 201 THR A CA 1
ATOM 1429 C C . THR A 1 201 ? 12.009 6.955 -17.915 1.00 80.81 201 THR A C 1
ATOM 1431 O O . THR A 1 201 ? 10.877 7.221 -18.320 1.00 80.81 201 THR A O 1
ATOM 1434 N N . MET A 1 202 ? 12.488 7.490 -16.795 1.00 81.31 202 MET A N 1
ATOM 1435 C CA . MET A 1 202 ? 11.778 8.533 -16.064 1.00 81.31 202 MET A CA 1
ATOM 1436 C C . MET A 1 202 ? 12.267 9.908 -16.469 1.00 81.31 202 MET A C 1
ATOM 1438 O O . MET A 1 202 ? 13.429 10.248 -16.261 1.00 81.31 202 MET A O 1
ATOM 1442 N N . GLN A 1 203 ? 11.351 10.749 -16.944 1.00 77.38 203 GLN A N 1
ATOM 1443 C CA . GLN A 1 203 ? 11.689 12.124 -17.310 1.00 77.38 203 GLN A CA 1
ATOM 1444 C C . GLN A 1 203 ? 12.033 12.993 -16.083 1.00 77.38 203 GLN A C 1
ATOM 1446 O O . GLN A 1 203 ? 12.702 14.018 -16.211 1.00 77.38 203 GLN A O 1
ATOM 1451 N N . ARG A 1 204 ? 11.555 12.621 -14.885 1.00 82.25 204 ARG A N 1
ATOM 1452 C CA . ARG A 1 204 ? 11.733 13.386 -13.635 1.00 82.25 204 ARG A CA 1
ATOM 1453 C C . ARG A 1 204 ? 11.911 12.466 -12.411 1.00 82.25 204 ARG A C 1
ATOM 1455 O O . ARG A 1 204 ? 11.042 12.450 -11.543 1.00 82.25 204 ARG A O 1
ATOM 1462 N N . PRO A 1 205 ? 13.027 11.722 -12.287 1.00 81.25 205 PRO A N 1
ATOM 1463 C CA . PRO A 1 205 ? 13.214 10.747 -11.203 1.00 81.25 205 PRO A CA 1
ATOM 1464 C C . PRO A 1 205 ? 13.178 11.376 -9.799 1.00 81.25 205 PRO A C 1
ATOM 1466 O O . PRO A 1 205 ? 12.752 10.735 -8.844 1.00 81.25 205 PRO A O 1
ATOM 1469 N N . TRP A 1 206 ? 13.541 12.656 -9.663 1.00 82.56 206 TRP A N 1
ATOM 1470 C CA . TRP A 1 206 ? 13.467 13.392 -8.395 1.00 82.56 206 TRP A CA 1
ATOM 1471 C C . TRP A 1 206 ? 12.042 13.490 -7.817 1.00 82.56 206 TRP A C 1
ATOM 1473 O O . TRP A 1 206 ? 11.894 13.559 -6.597 1.00 82.56 206 TRP A O 1
ATOM 1483 N N . LEU A 1 207 ? 10.994 13.440 -8.653 1.00 85.56 207 LEU A N 1
ATOM 1484 C CA . LEU A 1 207 ? 9.603 13.450 -8.184 1.00 85.56 207 LEU A CA 1
ATOM 1485 C C . LEU A 1 207 ? 9.234 12.173 -7.419 1.00 85.56 207 LEU A C 1
ATOM 1487 O O . LEU A 1 207 ? 8.441 12.267 -6.485 1.00 85.56 207 LEU A O 1
ATOM 1491 N N . LEU A 1 208 ? 9.837 11.015 -7.732 1.00 85.56 208 LEU A N 1
ATOM 1492 C CA . LEU A 1 208 ? 9.670 9.808 -6.911 1.00 85.56 208 LEU A CA 1
ATOM 1493 C C . LEU A 1 208 ? 10.226 10.017 -5.505 1.00 85.56 208 LEU A C 1
ATOM 1495 O O . LEU A 1 208 ? 9.545 9.726 -4.530 1.00 85.56 208 LEU A O 1
ATOM 1499 N N . PHE A 1 209 ? 11.445 10.547 -5.384 1.00 85.50 209 PHE A N 1
ATOM 1500 C CA . PHE A 1 209 ? 12.054 10.782 -4.074 1.00 85.50 209 PHE A CA 1
ATOM 1501 C C . PHE A 1 209 ? 11.231 11.777 -3.248 1.00 85.50 209 PHE A C 1
ATOM 1503 O O . PHE A 1 209 ? 10.983 11.531 -2.070 1.00 85.50 209 PHE A O 1
ATOM 1510 N N . VAL A 1 210 ? 10.730 12.853 -3.868 1.00 88.56 210 VAL A N 1
ATOM 1511 C CA . VAL A 1 210 ? 9.817 13.796 -3.201 1.00 88.56 210 VAL A CA 1
ATOM 1512 C C . VAL A 1 210 ? 8.518 13.105 -2.778 1.00 88.56 210 VAL A C 1
ATOM 1514 O O . VAL A 1 210 ? 8.141 13.214 -1.615 1.00 88.56 210 VAL A O 1
ATOM 1517 N N . ALA A 1 211 ? 7.856 12.357 -3.666 1.00 89.94 211 ALA A N 1
ATOM 1518 C CA . ALA A 1 211 ? 6.617 11.651 -3.336 1.00 89.94 211 ALA A CA 1
ATOM 1519 C C . ALA A 1 211 ? 6.817 10.596 -2.231 1.00 89.94 211 ALA A C 1
ATOM 1521 O O . ALA A 1 211 ? 5.975 10.494 -1.345 1.00 89.94 211 ALA A O 1
ATOM 1522 N N . MET A 1 212 ? 7.951 9.887 -2.219 1.00 88.81 212 MET A N 1
ATOM 1523 C CA . MET A 1 212 ? 8.318 8.911 -1.186 1.00 88.81 212 MET A CA 1
ATOM 1524 C C . MET A 1 212 ? 8.563 9.575 0.172 1.00 88.81 212 MET A C 1
ATOM 1526 O O . MET A 1 212 ? 8.023 9.124 1.179 1.00 88.81 212 MET A O 1
ATOM 1530 N N . LEU A 1 213 ? 9.342 10.662 0.225 1.00 90.94 213 LEU A N 1
ATOM 1531 C CA . LEU A 1 213 ? 9.606 11.374 1.481 1.00 90.94 213 LEU A CA 1
ATOM 1532 C C . LEU A 1 213 ? 8.337 12.045 2.030 1.00 90.94 213 LEU A C 1
ATOM 1534 O O . LEU A 1 213 ? 8.087 11.995 3.235 1.00 90.94 213 LEU A O 1
ATOM 1538 N N . VAL A 1 214 ? 7.524 12.651 1.159 1.00 93.19 214 VAL A N 1
ATOM 1539 C CA . VAL A 1 214 ? 6.264 13.303 1.546 1.00 93.19 214 VAL A CA 1
ATOM 1540 C C . VAL A 1 214 ? 5.219 12.267 1.969 1.00 93.19 214 VAL A C 1
ATOM 1542 O O . VAL A 1 214 ? 4.591 12.453 3.009 1.00 93.19 214 VAL A O 1
ATOM 1545 N N . GLY A 1 215 ? 5.081 11.154 1.241 1.00 92.75 215 GLY A N 1
ATOM 1546 C CA . GLY A 1 215 ? 4.216 10.026 1.603 1.00 92.75 215 GLY A CA 1
ATOM 1547 C C . GLY A 1 215 ? 4.593 9.429 2.959 1.00 92.75 215 GLY A C 1
ATOM 1548 O O . GLY A 1 215 ? 3.765 9.384 3.868 1.00 92.75 215 GLY A O 1
ATOM 1549 N N . LEU A 1 216 ? 5.869 9.092 3.162 1.00 91.44 216 LEU A N 1
ATOM 1550 C CA . LEU A 1 216 ? 6.370 8.584 4.442 1.00 91.44 216 LEU A CA 1
ATOM 1551 C C . LEU A 1 216 ? 6.133 9.577 5.597 1.00 91.44 216 LEU A C 1
ATOM 1553 O O . LEU A 1 216 ? 5.687 9.187 6.677 1.00 91.44 216 LEU A O 1
ATOM 1557 N N . GLY A 1 217 ? 6.372 10.873 5.367 1.00 93.50 217 GLY A N 1
ATOM 1558 C CA . GLY A 1 217 ? 6.079 11.929 6.338 1.00 93.50 217 GLY A CA 1
ATOM 1559 C C . GLY A 1 217 ? 4.589 12.020 6.686 1.00 93.50 217 GLY A C 1
ATOM 1560 O O . GLY A 1 217 ? 4.230 12.068 7.864 1.00 93.50 217 GLY A O 1
ATOM 1561 N N . LEU A 1 218 ? 3.707 11.983 5.683 1.00 94.06 218 LEU A N 1
ATOM 1562 C CA . LEU A 1 218 ? 2.251 11.976 5.858 1.00 94.06 218 LEU A CA 1
ATOM 1563 C C . LEU A 1 218 ? 1.759 10.729 6.601 1.00 94.06 218 LEU A C 1
ATOM 1565 O O . LEU A 1 218 ? 0.852 10.843 7.429 1.00 94.06 218 LEU A O 1
ATOM 1569 N N . ALA A 1 219 ? 2.375 9.568 6.371 1.00 91.81 219 ALA A N 1
ATOM 1570 C CA . ALA A 1 219 ? 2.067 8.349 7.107 1.00 91.81 219 ALA A CA 1
ATOM 1571 C C . ALA A 1 219 ? 2.379 8.508 8.603 1.00 91.81 219 ALA A C 1
ATOM 1573 O O . ALA A 1 219 ? 1.494 8.310 9.437 1.00 91.81 219 ALA A O 1
ATOM 1574 N N . PHE A 1 220 ? 3.583 8.977 8.955 1.00 93.50 220 PHE A N 1
ATOM 1575 C CA . PHE A 1 220 ? 3.932 9.263 10.352 1.00 93.50 220 PHE A CA 1
ATOM 1576 C C . PHE A 1 220 ? 3.015 10.317 10.985 1.00 93.50 220 PHE A C 1
ATOM 1578 O O . PHE A 1 220 ? 2.537 10.122 12.104 1.00 93.50 220 PHE A O 1
ATOM 1585 N N . VAL A 1 221 ? 2.703 11.411 10.279 1.00 94.44 221 VAL A N 1
ATOM 1586 C CA . VAL A 1 221 ? 1.766 12.431 10.785 1.00 94.44 221 VAL A CA 1
ATOM 1587 C C . VAL A 1 221 ? 0.376 11.836 11.029 1.00 94.44 221 VAL A C 1
ATOM 1589 O O . VAL A 1 221 ? -0.243 12.164 12.040 1.00 94.44 221 VAL A O 1
ATOM 1592 N N . THR A 1 222 ? -0.103 10.938 10.164 1.00 93.44 222 THR A N 1
ATOM 1593 C CA . THR A 1 222 ? -1.409 10.275 10.321 1.00 93.44 222 THR A CA 1
ATOM 1594 C C . THR A 1 222 ? -1.429 9.344 11.535 1.00 93.44 222 THR A C 1
ATOM 1596 O O . THR A 1 222 ? -2.371 9.404 12.324 1.00 93.44 222 THR A O 1
ATOM 1599 N N . VAL A 1 223 ? -0.366 8.557 11.741 1.00 91.38 223 VAL A N 1
ATOM 1600 C CA . VAL A 1 223 ? -0.195 7.675 12.913 1.00 91.38 223 VAL A CA 1
ATOM 1601 C C . VAL A 1 223 ? -0.151 8.473 14.221 1.00 91.38 223 VAL A C 1
ATOM 1603 O O . VAL A 1 223 ? -0.843 8.127 15.176 1.00 91.38 223 VAL A O 1
ATOM 1606 N N . PHE A 1 224 ? 0.605 9.575 14.277 1.00 93.44 224 PHE A N 1
ATOM 1607 C CA . PHE A 1 224 ? 0.703 10.397 15.490 1.00 93.44 224 PHE A CA 1
ATOM 1608 C C . PHE A 1 224 ? -0.492 11.339 15.708 1.00 93.44 224 PHE A C 1
ATOM 1610 O O . PHE A 1 224 ? -0.741 11.761 16.839 1.00 93.44 224 PHE A O 1
ATOM 1617 N N . LYS A 1 225 ? -1.244 11.692 14.656 1.00 93.06 225 LYS A N 1
ATOM 1618 C CA . LYS A 1 225 ? -2.429 12.565 14.733 1.00 93.06 225 LYS A CA 1
ATOM 1619 C C . LYS A 1 225 ? -3.632 11.976 13.973 1.00 93.06 225 LYS A C 1
ATOM 1621 O O . LYS A 1 225 ? -4.081 12.585 12.999 1.00 93.06 225 LYS A O 1
ATOM 1626 N N . PRO A 1 226 ? -4.266 10.892 14.472 1.00 91.00 226 PRO A N 1
ATOM 1627 C CA . PRO A 1 226 ? -5.413 10.250 13.814 1.00 91.00 226 PRO A CA 1
ATOM 1628 C C . PRO A 1 226 ? -6.598 11.178 13.501 1.00 91.00 226 PRO A C 1
ATOM 1630 O O . PRO A 1 226 ? -7.349 10.936 12.563 1.00 91.00 226 PRO A O 1
ATOM 1633 N N . ARG A 1 227 ? -6.759 12.284 14.245 1.00 91.25 227 ARG A N 1
ATOM 1634 C CA . ARG A 1 227 ? -7.785 13.313 13.977 1.00 91.25 227 ARG A CA 1
ATOM 1635 C C . ARG A 1 227 ? -7.632 14.006 12.617 1.00 91.25 227 ARG A C 1
ATOM 1637 O O . ARG A 1 227 ? -8.606 14.565 12.127 1.00 91.25 227 ARG A O 1
ATOM 1644 N N . LEU A 1 228 ? -6.433 14.000 12.031 1.00 91.69 228 LEU A N 1
ATOM 1645 C CA . LEU A 1 228 ? -6.146 14.611 10.730 1.00 91.69 228 LEU A CA 1
ATOM 1646 C C . LEU A 1 228 ? -6.218 13.612 9.566 1.00 91.69 228 LEU A C 1
ATOM 1648 O O . LEU A 1 228 ? -6.053 14.035 8.423 1.00 91.69 228 LEU A O 1
ATOM 1652 N N . ALA A 1 229 ? -6.514 12.330 9.831 1.00 91.19 229 ALA A N 1
ATOM 1653 C CA . ALA A 1 229 ? -6.445 11.242 8.852 1.00 91.19 229 ALA A CA 1
ATOM 1654 C C . ALA A 1 229 ? -7.251 11.491 7.567 1.00 91.19 229 ALA A C 1
ATOM 1656 O O . ALA A 1 229 ? -6.832 11.054 6.503 1.00 91.19 229 ALA A O 1
ATOM 1657 N N . MET A 1 230 ? -8.353 12.248 7.623 1.00 92.81 230 MET A N 1
ATOM 1658 C CA . MET A 1 230 ? -9.088 12.661 6.420 1.00 92.81 230 MET A CA 1
ATOM 1659 C C . MET A 1 230 ? -8.212 13.472 5.449 1.00 92.81 230 MET A C 1
ATOM 1661 O O . MET A 1 230 ? -8.189 13.192 4.253 1.00 92.81 230 MET A O 1
ATOM 1665 N N . PHE A 1 231 ? -7.465 14.457 5.954 1.00 94.75 231 PHE A N 1
ATOM 1666 C CA . PHE A 1 231 ? -6.611 15.323 5.138 1.00 94.75 231 PHE A CA 1
ATOM 1667 C C . PHE A 1 231 ? -5.274 14.654 4.819 1.00 94.75 231 PHE A C 1
ATOM 1669 O O . PHE A 1 231 ? -4.865 14.601 3.661 1.00 94.75 231 PHE A O 1
ATOM 1676 N N . THR A 1 232 ? -4.600 14.113 5.838 1.00 95.25 232 THR A N 1
ATOM 1677 C CA . THR A 1 232 ? -3.262 13.531 5.681 1.00 95.25 232 THR A CA 1
ATOM 1678 C C . THR A 1 232 ? -3.302 12.192 4.955 1.00 95.25 232 THR A C 1
ATOM 1680 O O . THR A 1 232 ? -2.422 11.936 4.142 1.00 95.25 232 THR A O 1
ATOM 1683 N N . GLY A 1 233 ? -4.352 11.390 5.154 1.00 94.12 233 GLY A N 1
ATOM 1684 C CA . GLY A 1 233 ? -4.598 10.158 4.404 1.00 94.12 233 GLY A CA 1
ATOM 1685 C C . GLY A 1 233 ? -4.970 10.409 2.940 1.00 94.12 233 GLY A C 1
ATOM 1686 O O . GLY A 1 233 ? -4.497 9.684 2.071 1.00 94.12 233 GLY A O 1
ATOM 1687 N N . SER A 1 234 ? -5.720 11.477 2.631 1.00 95.50 234 SER A N 1
ATOM 1688 C CA . SER A 1 234 ? -6.010 11.846 1.232 1.00 95.50 234 SER A CA 1
ATOM 1689 C C . SER A 1 234 ? -4.749 12.321 0.506 1.00 95.50 234 SER A C 1
ATOM 1691 O O . SER A 1 234 ? -4.482 11.897 -0.616 1.00 95.50 234 SER A O 1
ATOM 1693 N N . ALA A 1 235 ? -3.933 13.157 1.158 1.00 96.38 235 ALA A N 1
ATOM 1694 C CA . ALA A 1 235 ? -2.641 13.575 0.617 1.00 96.38 235 ALA A CA 1
ATOM 1695 C C . ALA A 1 235 ? -1.675 12.385 0.458 1.00 96.38 235 ALA A C 1
ATOM 1697 O O . ALA A 1 235 ? -0.989 12.283 -0.556 1.00 96.38 235 ALA A O 1
ATOM 1698 N N . TYR A 1 236 ? -1.666 11.453 1.417 1.00 96.62 236 TYR A N 1
ATOM 1699 C CA . TYR A 1 236 ? -0.893 10.214 1.337 1.00 96.62 236 TYR A CA 1
ATOM 1700 C C . TYR A 1 236 ? -1.322 9.355 0.144 1.00 96.62 236 TYR A C 1
ATOM 1702 O O . TYR A 1 236 ? -0.472 8.944 -0.638 1.00 96.62 236 TYR A O 1
ATOM 1710 N N . ALA A 1 237 ? -2.630 9.155 -0.051 1.00 97.31 237 ALA A N 1
ATOM 1711 C CA . ALA A 1 237 ? -3.172 8.405 -1.181 1.00 97.31 237 ALA A CA 1
ATOM 1712 C C . ALA A 1 237 ? -2.757 9.004 -2.538 1.00 97.31 237 ALA A C 1
ATOM 1714 O O . ALA A 1 237 ? -2.484 8.256 -3.471 1.00 97.31 237 ALA A O 1
ATOM 1715 N N . LEU A 1 238 ? -2.646 10.335 -2.644 1.00 97.00 238 LEU A N 1
ATOM 1716 C CA . LEU A 1 238 ? -2.106 10.999 -3.836 1.00 97.00 238 LEU A CA 1
ATOM 1717 C C . LEU A 1 238 ? -0.600 10.733 -4.020 1.00 97.00 238 LEU A C 1
ATOM 1719 O O . LEU A 1 238 ? -0.169 10.395 -5.121 1.00 97.00 238 LEU A O 1
ATOM 1723 N N . CYS A 1 239 ? 0.209 10.867 -2.965 1.00 96.56 239 CYS A N 1
ATOM 1724 C CA . CYS A 1 239 ? 1.652 10.620 -3.041 1.00 96.56 239 CYS A CA 1
ATOM 1725 C C . CYS A 1 239 ? 1.969 9.156 -3.381 1.00 96.56 239 CYS A C 1
ATOM 1727 O O . CYS A 1 239 ? 2.697 8.896 -4.337 1.00 96.56 239 CYS A O 1
ATOM 1729 N N . GLU A 1 240 ? 1.380 8.207 -2.654 1.00 96.00 240 GLU A N 1
ATOM 1730 C CA . GLU A 1 240 ? 1.547 6.777 -2.921 1.00 96.00 240 GLU A CA 1
ATOM 1731 C C . GLU A 1 240 ? 0.923 6.362 -4.245 1.00 96.00 240 GLU A C 1
ATOM 1733 O O . GLU A 1 240 ? 1.520 5.572 -4.961 1.00 96.00 240 GLU A O 1
ATOM 1738 N N . GLY A 1 241 ? -0.234 6.910 -4.626 1.00 96.88 241 GLY A N 1
ATOM 1739 C CA . GLY A 1 241 ? -0.830 6.643 -5.933 1.00 96.88 241 GLY A CA 1
ATOM 1740 C C . GLY A 1 241 ? 0.145 6.968 -7.061 1.00 96.88 241 GLY A C 1
ATOM 1741 O O . GLY A 1 241 ? 0.404 6.114 -7.906 1.00 96.88 241 GLY A O 1
ATOM 1742 N N . TYR A 1 242 ? 0.774 8.147 -7.020 1.00 96.12 242 TYR A N 1
ATOM 1743 C CA . TYR A 1 242 ? 1.817 8.528 -7.976 1.00 96.12 242 TYR A CA 1
ATOM 1744 C C . TYR A 1 242 ? 3.002 7.545 -7.983 1.00 96.12 242 TYR A C 1
ATOM 1746 O O . TYR A 1 242 ? 3.405 7.090 -9.056 1.00 96.12 242 TYR A O 1
ATOM 1754 N N . LEU A 1 243 ? 3.523 7.164 -6.808 1.00 94.50 243 LEU A N 1
ATOM 1755 C CA . LEU A 1 243 ? 4.598 6.167 -6.688 1.00 94.50 243 LEU A CA 1
ATOM 1756 C C . LEU A 1 243 ? 4.188 4.813 -7.278 1.00 94.50 243 LEU A C 1
ATOM 1758 O O . LEU A 1 243 ? 4.925 4.243 -8.079 1.00 94.50 243 LEU A O 1
ATOM 1762 N N . LEU A 1 244 ? 3.006 4.312 -6.920 1.00 95.69 244 LEU A N 1
ATOM 1763 C CA . LEU A 1 244 ? 2.482 3.024 -7.364 1.00 95.69 244 LEU A CA 1
ATOM 1764 C C . LEU A 1 244 ? 2.284 3.007 -8.871 1.00 95.69 244 LEU A C 1
ATOM 1766 O O . LEU A 1 244 ? 2.727 2.062 -9.513 1.00 95.69 244 LEU A O 1
ATOM 1770 N N . GLY A 1 245 ? 1.673 4.041 -9.452 1.00 95.06 245 GLY A N 1
ATOM 1771 C CA . GLY A 1 245 ? 1.486 4.146 -10.900 1.00 95.06 245 GLY A CA 1
ATOM 1772 C C . GLY A 1 245 ? 2.810 4.118 -11.661 1.00 95.06 245 GLY A C 1
ATOM 1773 O O . GLY A 1 245 ? 2.956 3.384 -12.637 1.00 95.06 245 GLY A O 1
ATOM 1774 N N . ALA A 1 246 ? 3.803 4.853 -11.161 1.00 93.50 246 ALA A N 1
ATOM 1775 C CA . ALA A 1 246 ? 5.142 4.896 -11.728 1.00 93.50 246 ALA A CA 1
ATOM 1776 C C . ALA A 1 246 ? 5.904 3.560 -11.597 1.00 93.50 246 ALA A C 1
ATOM 1778 O O . ALA A 1 246 ? 6.459 3.062 -12.577 1.00 93.50 246 ALA A O 1
ATOM 1779 N N . ILE A 1 247 ? 5.895 2.935 -10.414 1.00 92.81 247 ILE A N 1
ATOM 1780 C CA . ILE A 1 247 ? 6.476 1.599 -10.187 1.00 92.81 247 ILE A CA 1
ATOM 1781 C C . ILE A 1 247 ? 5.779 0.557 -11.074 1.00 92.81 247 ILE A C 1
ATOM 1783 O O . ILE A 1 247 ? 6.436 -0.296 -11.668 1.00 92.81 247 ILE A O 1
ATOM 1787 N N . SER A 1 248 ? 4.458 0.651 -11.225 1.00 94.31 248 SER A N 1
ATOM 1788 C CA . SER A 1 248 ? 3.678 -0.255 -12.072 1.00 94.31 248 SER A CA 1
ATOM 1789 C C . SER A 1 248 ? 4.052 -0.123 -13.547 1.00 94.31 248 SER A C 1
ATOM 1791 O O . SER A 1 248 ? 4.139 -1.140 -14.230 1.00 94.31 248 SER A O 1
ATOM 1793 N N . ALA A 1 249 ? 4.333 1.090 -14.033 1.00 91.81 249 ALA A N 1
ATOM 1794 C CA . ALA A 1 249 ? 4.809 1.305 -15.397 1.00 91.81 249 ALA A CA 1
ATOM 1795 C C . ALA A 1 249 ? 6.192 0.665 -15.634 1.00 91.81 249 ALA A C 1
ATOM 1797 O O . ALA A 1 249 ? 6.377 -0.015 -16.643 1.00 91.81 249 ALA A O 1
ATOM 1798 N N . PHE A 1 250 ? 7.129 0.780 -14.680 1.00 89.81 250 PHE A N 1
ATOM 1799 C CA . PHE A 1 250 ? 8.416 0.064 -14.734 1.00 89.81 250 PHE A CA 1
ATOM 1800 C C . PHE A 1 250 ? 8.237 -1.462 -14.793 1.00 89.81 250 PHE A C 1
ATOM 1802 O O . PHE A 1 250 ? 8.806 -2.120 -15.664 1.00 89.81 250 PHE A O 1
ATOM 1809 N N . TYR A 1 251 ? 7.426 -2.031 -13.895 1.00 89.31 251 TYR A N 1
ATOM 1810 C CA . TYR A 1 251 ? 7.152 -3.473 -13.886 1.00 89.31 251 TYR A CA 1
ATOM 1811 C C . TYR A 1 251 ? 6.419 -3.922 -15.158 1.00 89.31 251 TYR A C 1
ATOM 1813 O O . TYR A 1 251 ? 6.701 -4.999 -15.673 1.00 89.31 251 TYR A O 1
ATOM 1821 N N . GLY A 1 252 ? 5.512 -3.100 -15.694 1.00 89.62 252 GLY A N 1
ATOM 1822 C CA . GLY A 1 252 ? 4.783 -3.370 -16.933 1.00 89.62 252 GLY A CA 1
ATOM 1823 C C . GLY A 1 252 ? 5.661 -3.360 -18.187 1.00 89.62 252 GLY A C 1
ATOM 1824 O O . GLY A 1 252 ? 5.407 -4.153 -19.090 1.00 89.62 252 GLY A O 1
ATOM 1825 N N . ALA A 1 253 ? 6.699 -2.517 -18.223 1.00 86.56 253 ALA A N 1
ATOM 1826 C CA . ALA A 1 253 ? 7.689 -2.489 -19.301 1.00 86.56 253 ALA A CA 1
ATOM 1827 C C . ALA A 1 253 ? 8.592 -3.735 -19.304 1.00 86.56 253 ALA A C 1
ATOM 1829 O O . ALA A 1 253 ? 8.872 -4.288 -20.363 1.00 86.56 253 ALA A O 1
ATOM 1830 N N . GLN A 1 254 ? 9.010 -4.199 -18.120 1.00 84.00 254 GLN A N 1
ATOM 1831 C CA . GLN A 1 254 ? 9.848 -5.397 -17.972 1.00 84.00 254 GLN A CA 1
ATOM 1832 C C . GLN A 1 254 ? 9.050 -6.703 -18.118 1.00 84.00 254 GLN A C 1
ATOM 1834 O O . GLN A 1 254 ? 9.546 -7.678 -18.673 1.00 84.00 254 GLN A O 1
ATOM 1839 N N . PHE A 1 255 ? 7.808 -6.731 -17.626 1.00 86.62 255 PHE A N 1
ATOM 1840 C CA . PHE A 1 255 ? 6.953 -7.918 -17.608 1.00 86.62 255 PHE A CA 1
ATOM 1841 C C . PHE A 1 255 ? 5.549 -7.578 -18.137 1.00 86.62 255 PHE A C 1
ATOM 1843 O O . PHE A 1 255 ? 4.643 -7.263 -17.356 1.00 86.62 255 PHE A O 1
ATOM 1850 N N . PRO A 1 256 ? 5.311 -7.696 -19.456 1.00 84.94 256 PRO A N 1
ATOM 1851 C CA . PRO A 1 256 ? 4.015 -7.399 -20.055 1.00 84.94 256 PRO A CA 1
ATOM 1852 C C . PRO A 1 256 ? 2.843 -8.093 -19.337 1.00 84.94 256 PRO A C 1
ATOM 1854 O O . PRO A 1 256 ? 2.888 -9.280 -18.990 1.00 84.94 256 PRO A O 1
ATOM 1857 N N . GLY A 1 257 ? 1.792 -7.321 -19.054 1.00 87.69 257 GLY A N 1
ATOM 1858 C CA . GLY A 1 257 ? 0.578 -7.787 -18.372 1.00 87.69 257 GLY A CA 1
ATOM 1859 C C . GLY A 1 257 ? 0.705 -8.085 -16.867 1.00 87.69 257 GLY A C 1
ATOM 1860 O O . GLY A 1 257 ? -0.305 -8.429 -16.251 1.00 87.69 257 GLY A O 1
ATOM 1861 N N . ILE A 1 258 ? 1.884 -7.938 -16.242 1.00 93.00 258 ILE A N 1
ATOM 1862 C CA . ILE A 1 258 ? 2.072 -8.239 -14.807 1.00 93.00 258 ILE A CA 1
ATOM 1863 C C . ILE A 1 258 ? 1.180 -7.387 -13.895 1.00 93.00 258 ILE A C 1
ATOM 1865 O O . ILE A 1 258 ? 0.656 -7.881 -12.902 1.00 93.00 258 ILE A O 1
ATOM 1869 N N . VAL A 1 259 ? 0.959 -6.123 -14.264 1.00 94.50 259 VAL A N 1
ATOM 1870 C CA . VAL A 1 259 ? 0.199 -5.139 -13.479 1.00 94.50 259 VAL A CA 1
ATOM 1871 C C . VAL A 1 259 ? -1.250 -5.586 -13.295 1.00 94.50 259 VAL A C 1
ATOM 1873 O O . VAL A 1 259 ? -1.750 -5.600 -12.173 1.00 94.50 259 VAL A O 1
ATOM 1876 N N . ALA A 1 260 ? -1.907 -6.022 -14.374 1.00 94.38 260 ALA A N 1
ATOM 1877 C CA . ALA A 1 260 ? -3.280 -6.520 -14.320 1.00 94.38 260 ALA A CA 1
ATOM 1878 C C . ALA A 1 260 ? -3.388 -7.796 -13.466 1.00 94.38 260 ALA A C 1
ATOM 1880 O O . ALA A 1 260 ? -4.310 -7.924 -12.662 1.00 94.38 260 ALA A O 1
ATOM 1881 N N . GLN A 1 261 ? -2.413 -8.707 -13.580 1.00 95.69 261 GLN A N 1
ATOM 1882 C CA . GLN A 1 261 ? -2.355 -9.913 -12.747 1.00 95.69 261 GLN A CA 1
ATOM 1883 C C . GLN A 1 261 ? -2.152 -9.578 -11.264 1.00 95.69 261 GLN A C 1
ATOM 1885 O O . GLN A 1 261 ? -2.845 -10.143 -10.422 1.00 95.69 261 GLN A O 1
ATOM 1890 N N . ALA A 1 262 ? -1.270 -8.629 -10.938 1.00 96.31 262 ALA A N 1
ATOM 1891 C CA . ALA A 1 262 ? -1.041 -8.181 -9.566 1.00 96.31 262 ALA A CA 1
ATOM 1892 C C . ALA A 1 262 ? -2.290 -7.525 -8.958 1.00 96.31 262 ALA A C 1
ATOM 1894 O O . ALA A 1 262 ? -2.614 -7.805 -7.805 1.00 96.31 262 ALA A O 1
ATOM 1895 N N . ILE A 1 263 ? -3.036 -6.716 -9.724 1.00 95.69 263 ILE A N 1
ATOM 1896 C CA . ILE A 1 263 ? -4.317 -6.135 -9.278 1.00 95.69 263 ILE A CA 1
ATOM 1897 C C . ILE A 1 263 ? -5.325 -7.249 -8.961 1.00 95.69 263 ILE A C 1
ATOM 1899 O O . ILE A 1 263 ? -5.877 -7.276 -7.861 1.00 95.69 263 ILE A O 1
ATOM 1903 N N . VAL A 1 264 ? -5.530 -8.200 -9.880 1.00 97.19 264 VAL A N 1
ATOM 1904 C CA . VAL A 1 264 ? -6.470 -9.320 -9.681 1.00 97.19 264 VAL A CA 1
ATOM 1905 C C . VAL A 1 264 ? -6.056 -10.199 -8.496 1.00 97.19 264 VAL A C 1
ATOM 1907 O O . VAL A 1 264 ? -6.906 -10.553 -7.682 1.00 97.19 264 VAL A O 1
ATOM 1910 N N . ALA A 1 265 ? -4.765 -10.503 -8.341 1.00 96.75 265 ALA A N 1
ATOM 1911 C CA . ALA A 1 265 ? -4.248 -11.274 -7.209 1.00 96.75 265 ALA A CA 1
ATOM 1912 C C . ALA A 1 265 ? -4.430 -10.538 -5.869 1.00 96.75 265 ALA A C 1
ATOM 1914 O O . ALA A 1 265 ? -4.854 -11.145 -4.886 1.00 96.75 265 ALA A O 1
ATOM 1915 N N . THR A 1 266 ? -4.173 -9.227 -5.836 1.00 97.00 266 THR A N 1
ATOM 1916 C CA . THR A 1 266 ? -4.341 -8.389 -4.636 1.00 97.00 266 THR A CA 1
ATOM 1917 C C . THR A 1 266 ? -5.806 -8.320 -4.216 1.00 97.00 266 THR A C 1
ATOM 1919 O O . THR A 1 266 ? -6.120 -8.563 -3.052 1.00 97.00 266 THR A O 1
ATOM 1922 N N . LEU A 1 267 ? -6.718 -8.059 -5.161 1.00 96.31 267 LEU A N 1
ATOM 1923 C CA . LEU A 1 267 ? -8.160 -8.050 -4.900 1.00 96.31 267 LEU A CA 1
ATOM 1924 C C . LEU A 1 267 ? -8.669 -9.438 -4.492 1.00 96.31 267 LEU A C 1
ATOM 1926 O O . LEU A 1 267 ? -9.460 -9.541 -3.559 1.00 96.31 267 LEU A O 1
ATOM 1930 N N . GLY A 1 268 ? -8.182 -10.506 -5.129 1.00 97.81 268 GLY A N 1
ATOM 1931 C CA . GLY A 1 268 ? -8.515 -11.885 -4.772 1.00 97.81 268 GLY A CA 1
ATOM 1932 C C . GLY A 1 268 ? -8.114 -12.233 -3.337 1.00 97.81 268 GLY A C 1
ATOM 1933 O O . GLY A 1 268 ? -8.939 -12.738 -2.579 1.00 97.81 268 GLY A O 1
ATOM 1934 N N . VAL A 1 269 ? -6.883 -11.906 -2.927 1.00 97.50 269 VAL A N 1
ATOM 1935 C CA . VAL A 1 269 ? -6.416 -12.124 -1.547 1.00 97.50 269 VAL A CA 1
ATOM 1936 C C . VAL A 1 269 ? -7.158 -11.234 -0.552 1.00 97.50 269 VAL A C 1
ATOM 1938 O O . VAL A 1 269 ? -7.557 -11.727 0.500 1.00 97.50 269 VAL A O 1
ATOM 1941 N N . PHE A 1 270 ? -7.408 -9.964 -0.880 1.00 96.69 270 PHE A N 1
ATOM 1942 C CA . PHE A 1 270 ? -8.182 -9.060 -0.028 1.00 96.69 270 PHE A CA 1
ATOM 1943 C C . PHE A 1 270 ? -9.604 -9.577 0.222 1.00 96.69 270 PHE A C 1
ATOM 1945 O O . PHE A 1 270 ? -10.015 -9.708 1.373 1.00 96.69 270 PHE A O 1
ATOM 1952 N N . LEU A 1 271 ? -10.333 -9.933 -0.841 1.00 96.44 271 LEU A N 1
ATOM 1953 C CA . LEU A 1 271 ? -11.690 -10.473 -0.741 1.00 96.44 271 LEU A CA 1
ATOM 1954 C C . LEU A 1 271 ? -11.709 -11.817 -0.004 1.00 96.44 271 LEU A C 1
ATOM 1956 O O . LEU A 1 271 ? -12.580 -12.040 0.834 1.00 96.44 271 L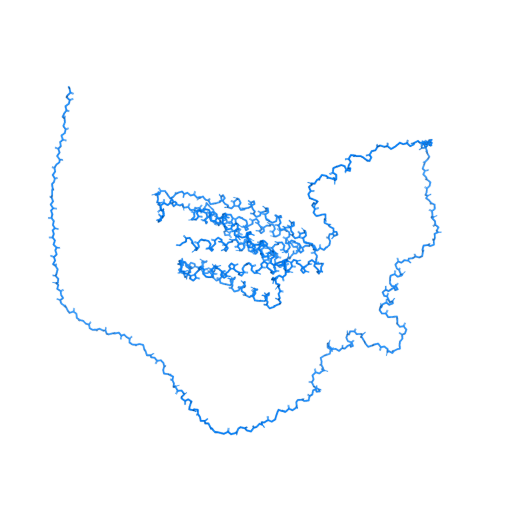EU A O 1
ATOM 1960 N N . MET A 1 272 ? -10.729 -12.690 -0.254 1.00 96.81 272 MET A N 1
ATOM 1961 C CA . MET A 1 272 ? -10.613 -13.967 0.451 1.00 96.81 272 MET A CA 1
ATOM 1962 C C . MET A 1 272 ? -10.354 -13.766 1.951 1.00 96.81 272 MET A C 1
ATOM 1964 O O . MET A 1 272 ? -11.019 -14.394 2.772 1.00 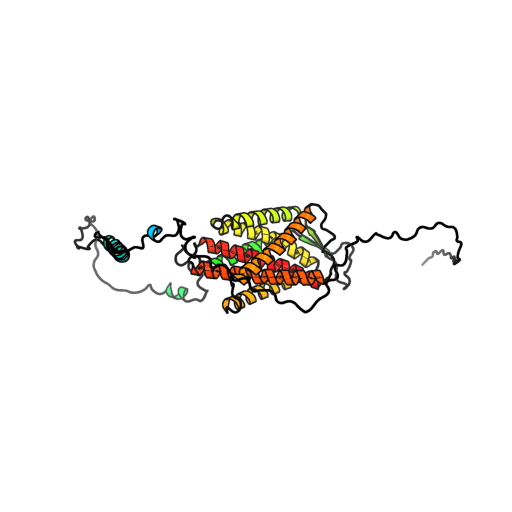96.81 272 MET A O 1
ATOM 1968 N N . MET A 1 273 ? -9.449 -12.858 2.333 1.00 95.56 273 MET A N 1
ATOM 1969 C CA . MET A 1 273 ? -9.195 -12.536 3.743 1.00 95.56 273 MET A CA 1
ATOM 1970 C C . MET A 1 273 ? -10.407 -11.876 4.410 1.00 95.56 273 MET A C 1
ATOM 1972 O O . MET A 1 273 ? -10.723 -12.216 5.549 1.00 95.56 273 MET A O 1
ATOM 1976 N N . LEU A 1 274 ? -11.129 -11.004 3.699 1.00 93.19 274 LEU A N 1
ATOM 1977 C CA . LEU A 1 274 ? -12.367 -10.387 4.182 1.00 93.19 274 LEU A CA 1
ATOM 1978 C C . LEU A 1 274 ? -13.449 -11.443 4.464 1.00 93.19 274 LEU A C 1
ATOM 1980 O O . LEU A 1 274 ? -14.087 -11.409 5.516 1.00 93.19 274 LEU A O 1
ATOM 1984 N N . VAL A 1 275 ? -13.616 -12.423 3.569 1.00 95.12 275 VAL A N 1
ATOM 1985 C CA . VAL A 1 275 ? -14.540 -13.554 3.759 1.00 95.12 275 VAL A CA 1
ATOM 1986 C C . VAL A 1 275 ? -14.093 -14.454 4.918 1.00 95.12 275 VAL A C 1
ATOM 1988 O O . VAL A 1 275 ? -14.906 -14.780 5.780 1.00 95.12 275 VAL A O 1
ATOM 1991 N N . LEU A 1 276 ? -12.812 -14.824 5.002 1.00 95.06 276 LEU A N 1
ATOM 1992 C CA . LEU A 1 276 ? -12.280 -15.669 6.086 1.00 95.06 276 LEU A CA 1
ATOM 1993 C C . LEU A 1 276 ? -12.384 -15.008 7.467 1.00 95.06 276 LEU A C 1
ATOM 1995 O O . LEU A 1 276 ? -12.627 -15.703 8.462 1.00 95.06 276 LEU A O 1
ATOM 1999 N N . TYR A 1 277 ? -12.229 -13.684 7.522 1.00 93.44 277 TYR A N 1
ATOM 2000 C CA . TYR A 1 277 ? -12.455 -12.885 8.719 1.00 93.44 277 TYR A CA 1
ATOM 2001 C C . TYR A 1 277 ? -13.946 -12.811 9.077 1.00 93.44 277 TYR A C 1
ATOM 2003 O O . TYR A 1 277 ? -14.325 -13.129 10.204 1.00 93.44 277 TYR A O 1
ATOM 2011 N N . GLY A 1 278 ? -14.813 -12.482 8.111 1.00 89.56 278 GLY A N 1
ATOM 2012 C CA . GLY A 1 278 ? -16.264 -12.387 8.311 1.00 89.56 278 GLY A CA 1
ATOM 2013 C C . GLY A 1 278 ? -16.912 -13.707 8.746 1.00 89.56 278 GLY A C 1
ATOM 2014 O O . GLY A 1 278 ? -17.770 -13.720 9.626 1.00 89.56 278 GLY A O 1
ATOM 2015 N N . LEU A 1 279 ? -16.436 -14.839 8.216 1.00 93.00 279 LEU A N 1
ATOM 2016 C CA . LEU A 1 279 ? -16.821 -16.188 8.655 1.00 93.00 279 LEU A CA 1
ATOM 2017 C C . LEU A 1 279 ? -16.221 -16.582 10.023 1.00 93.00 279 LEU A C 1
ATOM 2019 O O . LEU A 1 279 ? -16.505 -17.664 10.535 1.00 93.00 279 LEU A O 1
ATOM 2023 N N . ARG A 1 280 ? -15.376 -15.728 10.620 1.00 90.31 280 ARG A N 1
ATOM 2024 C CA . ARG A 1 280 ? -14.645 -15.945 11.883 1.00 90.31 280 ARG A CA 1
ATOM 2025 C C . ARG A 1 280 ? -13.829 -17.245 11.917 1.00 90.31 280 ARG A C 1
ATOM 2027 O O . ARG A 1 280 ? -13.591 -17.788 13.005 1.00 90.31 280 ARG A O 1
ATOM 2034 N N . ILE A 1 281 ? -13.390 -17.701 10.738 1.00 88.44 281 ILE A N 1
ATOM 2035 C CA . ILE A 1 281 ? -12.448 -18.814 10.535 1.00 88.44 281 ILE A CA 1
ATOM 2036 C C . ILE A 1 281 ? -11.063 -18.370 11.007 1.00 88.44 281 ILE A C 1
ATOM 2038 O O . ILE A 1 281 ? -10.420 -19.057 11.799 1.00 88.44 281 ILE A O 1
ATOM 2042 N N . LEU A 1 282 ? -10.638 -17.179 10.576 1.00 83.94 282 LEU A N 1
ATOM 2043 C CA . LEU A 1 282 ? -9.447 -16.512 11.087 1.00 83.94 282 LEU A CA 1
ATOM 2044 C C . LEU A 1 282 ? -9.871 -15.434 12.085 1.00 83.94 282 LEU A C 1
ATOM 2046 O O . LEU A 1 282 ? -10.685 -14.570 11.773 1.00 83.94 282 LEU A O 1
ATOM 2050 N N . ARG A 1 283 ? -9.328 -15.498 13.306 1.00 85.94 283 ARG A N 1
ATOM 2051 C CA . ARG A 1 283 ? -9.604 -14.536 14.382 1.00 85.94 283 ARG A CA 1
ATOM 2052 C C . ARG A 1 283 ? -8.308 -13.916 14.875 1.00 85.94 283 ARG A C 1
ATOM 2054 O O . ARG A 1 283 ? -7.343 -14.630 15.156 1.00 85.94 283 ARG A O 1
ATOM 2061 N N . ALA A 1 284 ? -8.323 -12.605 15.081 1.00 90.62 284 ALA A N 1
ATOM 2062 C CA . ALA A 1 284 ? -7.215 -11.845 15.644 1.00 90.62 284 ALA A CA 1
ATOM 2063 C C . ALA A 1 284 ? -7.048 -12.114 17.157 1.00 90.62 284 ALA A C 1
ATOM 2065 O O . ALA A 1 284 ? -7.385 -11.308 18.028 1.00 90.62 284 ALA A O 1
ATOM 2066 N N . THR A 1 285 ? -6.538 -13.301 17.496 1.00 92.56 285 THR A N 1
ATOM 2067 C CA . THR A 1 285 ? -6.223 -13.651 18.889 1.00 92.56 285 THR A CA 1
ATOM 2068 C C . THR A 1 285 ? -5.024 -12.837 19.398 1.00 92.56 285 THR A C 1
ATOM 2070 O O . THR A 1 285 ? -4.126 -12.521 18.614 1.00 92.56 285 THR A O 1
ATOM 2073 N N . PRO A 1 286 ? -4.909 -12.551 20.711 1.00 93.62 286 PRO A N 1
ATOM 2074 C CA . PRO A 1 286 ? -3.804 -11.743 21.241 1.00 93.62 286 PRO A CA 1
ATOM 2075 C C . PRO A 1 286 ? -2.398 -12.300 20.963 1.00 93.62 286 PRO A C 1
ATOM 2077 O O . PRO A 1 286 ? -1.435 -11.538 20.949 1.00 93.62 286 PRO A O 1
ATOM 2080 N N . LYS A 1 287 ? -2.259 -13.618 20.753 1.00 93.62 287 LYS A N 1
ATOM 2081 C CA . LYS A 1 287 ? -0.991 -14.245 20.338 1.00 93.62 287 LYS A CA 1
ATOM 2082 C C . LYS A 1 287 ? -0.736 -14.063 18.839 1.00 93.62 287 LYS A C 1
ATOM 2084 O O . LYS A 1 287 ? 0.377 -13.712 18.465 1.00 93.62 287 LYS A O 1
ATOM 2089 N N . PHE A 1 288 ? -1.765 -14.248 18.008 1.00 94.12 288 PHE A N 1
ATOM 2090 C CA . PHE A 1 288 ? -1.696 -14.034 16.561 1.00 94.12 288 PHE A CA 1
ATOM 2091 C C . PHE A 1 288 ? -1.327 -12.584 16.222 1.00 94.12 288 PHE A C 1
ATOM 2093 O O . PHE A 1 288 ? -0.342 -12.362 15.529 1.00 94.12 288 PHE A O 1
ATOM 2100 N N . VAL A 1 289 ? -2.036 -11.603 16.795 1.00 94.88 289 VAL A N 1
ATOM 2101 C CA . VAL A 1 289 ? -1.786 -10.167 16.562 1.00 94.88 289 VAL A CA 1
ATOM 2102 C C . VAL A 1 289 ? -0.343 -9.787 16.903 1.00 94.88 289 VAL A C 1
ATOM 2104 O O . VAL A 1 289 ? 0.335 -9.160 16.095 1.00 94.88 289 VAL A O 1
ATOM 2107 N N . LYS A 1 290 ? 0.173 -10.232 18.058 1.00 95.94 290 LYS A N 1
ATOM 2108 C CA . LYS A 1 290 ? 1.576 -10.000 18.447 1.00 95.94 290 LYS A CA 1
ATOM 2109 C C . LYS A 1 290 ? 2.571 -10.639 17.474 1.00 95.94 290 LYS A C 1
ATOM 2111 O O . LYS A 1 290 ? 3.589 -10.023 17.175 1.00 95.94 290 LYS A O 1
ATOM 2116 N N . GLY A 1 291 ? 2.279 -11.844 16.980 1.00 96.69 291 GLY A N 1
ATOM 2117 C CA . GLY A 1 291 ? 3.104 -12.533 15.986 1.00 96.69 291 GLY A CA 1
ATOM 2118 C C . GLY A 1 291 ? 3.150 -11.802 14.642 1.00 96.69 291 GLY A C 1
ATOM 2119 O O . GLY A 1 291 ? 4.236 -11.582 14.113 1.00 96.69 291 GLY A O 1
ATOM 2120 N N . VAL A 1 292 ? 1.993 -11.368 14.128 1.00 96.69 292 VAL A N 1
ATOM 2121 C CA . VAL A 1 292 ? 1.904 -10.608 12.869 1.00 96.69 292 VAL A CA 1
ATOM 2122 C C . VAL A 1 292 ? 2.617 -9.262 12.998 1.00 96.69 292 VAL A C 1
ATOM 2124 O O . VAL A 1 292 ? 3.477 -8.973 12.176 1.00 96.69 292 VAL A O 1
ATOM 2127 N N . ILE A 1 293 ? 2.371 -8.487 14.064 1.00 95.94 293 ILE A N 1
ATOM 2128 C CA . ILE A 1 293 ? 3.057 -7.200 14.296 1.00 95.94 293 ILE A CA 1
ATOM 2129 C C . ILE A 1 293 ? 4.581 -7.381 14.365 1.00 95.94 293 ILE A C 1
ATOM 2131 O O . ILE A 1 293 ? 5.317 -6.599 13.764 1.00 95.94 293 ILE A O 1
ATOM 2135 N N . ALA A 1 294 ? 5.070 -8.418 15.055 1.00 97.31 294 ALA A N 1
ATOM 2136 C CA . ALA A 1 294 ? 6.502 -8.709 15.122 1.00 97.31 294 ALA A CA 1
ATOM 2137 C C . ALA A 1 294 ? 7.091 -9.074 13.745 1.00 97.31 294 ALA A C 1
ATOM 2139 O O . ALA A 1 294 ? 8.184 -8.617 13.410 1.00 97.31 294 ALA A O 1
ATOM 2140 N N . ALA A 1 295 ? 6.363 -9.846 12.931 1.00 97.00 295 ALA A N 1
ATOM 2141 C CA . ALA A 1 295 ? 6.771 -10.185 11.569 1.00 97.00 295 ALA A CA 1
ATOM 2142 C C . ALA A 1 295 ? 6.797 -8.947 10.653 1.00 97.00 295 ALA A C 1
ATOM 2144 O O . ALA A 1 295 ? 7.804 -8.708 9.988 1.00 97.00 295 ALA A O 1
ATOM 2145 N N . THR A 1 296 ? 5.745 -8.120 10.678 1.00 96.12 296 THR A N 1
ATOM 2146 C CA . THR A 1 296 ? 5.672 -6.844 9.947 1.00 96.12 296 THR A CA 1
ATOM 2147 C C . THR A 1 296 ? 6.836 -5.932 10.320 1.00 96.12 296 THR A C 1
ATOM 2149 O O . THR A 1 296 ? 7.528 -5.426 9.440 1.00 96.12 296 THR A O 1
ATOM 2152 N N . PHE A 1 297 ? 7.116 -5.764 11.616 1.00 95.19 297 PHE A N 1
ATOM 2153 C CA . PHE A 1 297 ? 8.228 -4.930 12.071 1.00 95.19 297 PHE A CA 1
ATOM 2154 C C . PHE A 1 297 ? 9.591 -5.490 11.634 1.00 95.19 297 PHE A C 1
ATOM 2156 O O . PHE A 1 297 ? 10.445 -4.730 11.186 1.00 95.19 297 PHE A O 1
ATOM 2163 N N . GLY A 1 298 ? 9.784 -6.813 11.684 1.00 95.56 298 GLY A N 1
ATOM 2164 C CA . GLY A 1 298 ? 10.994 -7.464 11.173 1.00 95.56 298 GLY A CA 1
ATOM 2165 C C . GLY A 1 298 ? 11.228 -7.198 9.682 1.00 95.56 298 GLY A C 1
ATOM 2166 O O . GLY A 1 298 ? 12.335 -6.834 9.289 1.00 95.56 298 GLY A O 1
ATOM 2167 N N . ILE A 1 299 ? 10.178 -7.297 8.860 1.00 94.00 299 ILE A N 1
ATOM 2168 C CA . ILE A 1 299 ? 10.236 -6.981 7.423 1.00 94.00 299 ILE A CA 1
ATOM 2169 C C . ILE A 1 299 ? 10.556 -5.495 7.205 1.00 94.00 299 ILE A C 1
ATOM 2171 O O . ILE A 1 299 ? 11.445 -5.169 6.420 1.00 94.00 299 ILE A O 1
ATOM 2175 N N . MET A 1 300 ? 9.895 -4.596 7.940 1.00 91.69 300 MET A N 1
ATOM 2176 C CA . MET A 1 300 ? 10.138 -3.152 7.853 1.00 91.69 300 MET A CA 1
ATOM 2177 C C . MET A 1 300 ? 11.572 -2.771 8.241 1.00 91.69 300 MET A C 1
ATOM 2179 O O . MET A 1 300 ? 12.157 -1.898 7.605 1.00 91.69 300 MET A O 1
ATOM 2183 N N . VAL A 1 301 ? 12.181 -3.447 9.224 1.00 92.94 301 VAL A N 1
ATOM 2184 C CA . VAL A 1 301 ? 13.603 -3.259 9.560 1.00 92.94 301 VAL A CA 1
ATOM 2185 C C . VAL A 1 301 ? 14.507 -3.719 8.413 1.00 92.94 301 VAL A C 1
ATOM 2187 O O . VAL A 1 301 ? 15.425 -2.987 8.049 1.00 92.94 301 VAL A O 1
ATOM 2190 N N . VAL A 1 302 ? 14.238 -4.874 7.792 1.00 90.00 302 VAL A N 1
ATOM 2191 C CA . VAL A 1 302 ? 15.009 -5.349 6.624 1.00 90.00 302 VAL A CA 1
ATOM 2192 C C . VAL A 1 302 ? 14.910 -4.359 5.458 1.00 90.00 302 VAL A C 1
ATOM 2194 O O . VAL A 1 302 ? 15.932 -4.006 4.867 1.00 90.00 302 VAL A O 1
ATOM 2197 N N . TYR A 1 303 ? 13.713 -3.853 5.154 1.00 88.19 303 TYR A N 1
ATOM 2198 C CA . TYR A 1 303 ? 13.516 -2.853 4.098 1.00 88.19 303 TYR A CA 1
ATOM 2199 C C . TYR A 1 303 ? 14.148 -1.500 4.444 1.00 88.19 303 TYR A C 1
ATOM 2201 O O . TYR A 1 303 ? 14.745 -0.877 3.570 1.00 88.19 303 TYR A O 1
ATOM 2209 N N . GLY A 1 304 ? 14.105 -1.075 5.710 1.00 87.44 304 GLY A N 1
ATOM 2210 C CA . GLY A 1 304 ? 14.782 0.134 6.185 1.00 87.44 304 GLY A CA 1
ATOM 2211 C C . GLY A 1 304 ? 16.307 0.048 6.067 1.00 87.44 304 GLY A C 1
ATOM 2212 O O . GLY A 1 304 ? 16.935 0.977 5.566 1.00 87.44 304 GLY A O 1
ATOM 2213 N N . VAL A 1 305 ? 16.908 -1.086 6.447 1.00 87.25 305 VAL A N 1
ATOM 2214 C CA . VAL A 1 305 ? 18.349 -1.335 6.262 1.00 87.25 305 VAL A CA 1
ATOM 2215 C C . VAL A 1 305 ? 18.714 -1.332 4.777 1.00 87.25 305 VAL A C 1
ATOM 2217 O O . VAL A 1 305 ? 19.700 -0.702 4.402 1.00 87.25 305 VAL A O 1
ATOM 2220 N N . MET A 1 306 ? 17.907 -1.967 3.920 1.00 83.94 306 MET A N 1
ATOM 2221 C CA . MET A 1 306 ? 18.136 -1.978 2.471 1.00 83.94 306 MET A CA 1
ATOM 2222 C C . MET A 1 306 ? 18.031 -0.570 1.860 1.00 83.94 306 MET A C 1
ATOM 2224 O O . MET A 1 306 ? 18.870 -0.189 1.047 1.00 83.94 306 MET A O 1
ATOM 2228 N N . LEU A 1 307 ? 17.046 0.230 2.283 1.00 83.88 307 LEU A N 1
ATOM 2229 C CA . LEU A 1 307 ? 16.892 1.626 1.866 1.00 83.88 307 LEU A CA 1
ATOM 2230 C C . LEU A 1 307 ? 18.134 2.451 2.235 1.00 83.88 307 LEU A C 1
ATOM 2232 O O . LEU A 1 307 ? 18.691 3.131 1.378 1.00 83.88 307 LEU A O 1
ATOM 2236 N N . ILE A 1 308 ? 18.610 2.342 3.479 1.00 85.31 308 ILE A N 1
ATOM 2237 C CA . ILE A 1 308 ? 19.811 3.047 3.947 1.00 85.31 308 ILE A CA 1
ATOM 2238 C C . ILE A 1 308 ? 21.062 2.574 3.184 1.00 85.31 308 ILE A C 1
ATOM 2240 O O . ILE A 1 308 ? 21.857 3.403 2.748 1.00 85.31 308 ILE A O 1
ATOM 2244 N N . ALA A 1 309 ? 21.227 1.267 2.956 1.00 83.81 309 ALA A N 1
ATOM 2245 C CA . ALA A 1 309 ? 22.352 0.723 2.189 1.00 83.81 309 ALA A CA 1
ATOM 2246 C C . ALA A 1 309 ? 22.366 1.211 0.727 1.00 83.81 309 ALA A C 1
ATOM 2248 O O . ALA A 1 309 ? 23.433 1.520 0.193 1.00 83.81 309 ALA A O 1
ATOM 2249 N N . ASN A 1 310 ? 21.191 1.340 0.101 1.00 81.50 310 ASN A N 1
ATOM 2250 C CA . ASN A 1 310 ? 21.039 1.936 -1.229 1.00 81.50 310 ASN A CA 1
ATOM 2251 C C . ASN A 1 310 ? 21.399 3.433 -1.236 1.00 81.50 310 ASN A C 1
ATOM 2253 O O . ASN A 1 310 ? 22.072 3.881 -2.158 1.00 81.50 310 ASN A O 1
ATOM 2257 N N . LEU A 1 311 ? 21.030 4.196 -0.196 1.00 80.62 311 LEU A N 1
ATOM 2258 C CA . LEU A 1 311 ? 21.404 5.615 -0.062 1.00 80.62 311 LEU A CA 1
ATOM 2259 C C . LEU A 1 311 ? 22.927 5.839 0.001 1.00 80.62 311 LEU A C 1
ATOM 2261 O O . LEU A 1 311 ? 23.403 6.882 -0.441 1.00 80.62 311 LEU A O 1
ATOM 2265 N N . PHE A 1 312 ? 23.688 4.870 0.518 1.00 83.88 312 PHE A N 1
ATOM 2266 C CA . PHE A 1 312 ? 25.157 4.904 0.547 1.00 83.88 312 PHE A CA 1
ATOM 2267 C C . PHE A 1 312 ? 25.826 4.202 -0.652 1.00 83.88 312 PHE A C 1
ATOM 2269 O O . PHE A 1 312 ? 27.048 4.077 -0.671 1.00 83.88 312 PHE A O 1
ATOM 2276 N N . GLY A 1 313 ? 25.061 3.730 -1.646 1.00 73.56 313 GLY A N 1
ATOM 2277 C CA . GLY A 1 313 ? 25.601 3.054 -2.835 1.00 73.56 313 GLY A CA 1
ATOM 2278 C C . GLY A 1 313 ? 26.163 1.646 -2.586 1.00 73.56 313 GLY A C 1
ATOM 2279 O O . GLY A 1 313 ? 26.894 1.122 -3.419 1.00 73.56 313 GLY A O 1
ATOM 2280 N N . VAL A 1 314 ? 25.839 1.015 -1.451 1.00 70.06 314 VAL A N 1
ATOM 2281 C CA . VAL A 1 314 ? 26.361 -0.313 -1.051 1.00 70.06 314 VAL A CA 1
ATOM 2282 C C . VAL A 1 314 ? 25.394 -1.455 -1.434 1.00 70.06 314 VAL A C 1
ATOM 2284 O O . VAL A 1 314 ? 25.702 -2.633 -1.269 1.00 70.06 314 VAL A O 1
ATOM 2287 N N . GLY A 1 315 ? 24.196 -1.129 -1.930 1.00 60.91 315 GLY A N 1
ATOM 2288 C CA . GLY A 1 315 ? 23.066 -2.065 -1.995 1.00 60.91 315 GLY A CA 1
ATOM 2289 C C . GLY A 1 315 ? 22.933 -2.964 -3.233 1.00 60.91 315 GLY A C 1
ATOM 2290 O O . GLY A 1 315 ? 22.111 -3.877 -3.204 1.00 60.91 31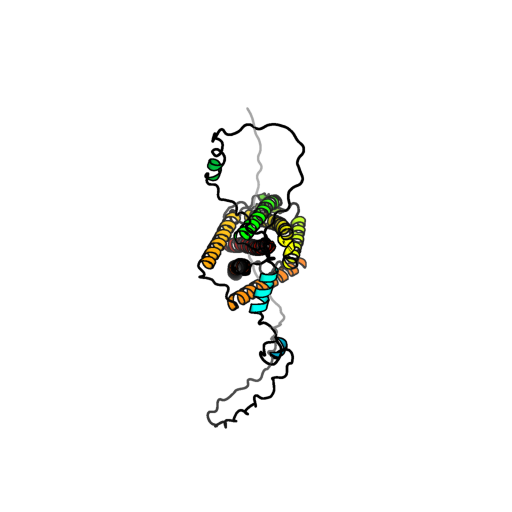5 GLY A O 1
ATOM 2291 N N . GLU A 1 316 ? 23.713 -2.772 -4.302 1.00 53.97 316 GLU A N 1
ATOM 2292 C CA . GLU A 1 316 ? 23.437 -3.425 -5.602 1.00 53.97 316 GLU A CA 1
ATOM 2293 C C . GLU A 1 316 ? 23.637 -4.959 -5.619 1.00 53.97 316 GLU A C 1
ATOM 2295 O O . GLU A 1 316 ? 23.032 -5.653 -6.441 1.00 53.97 316 GLU A O 1
ATOM 2300 N N . GLY A 1 317 ? 24.453 -5.515 -4.711 1.00 52.03 317 GLY A N 1
ATOM 2301 C CA . GLY A 1 317 ? 24.987 -6.879 -4.853 1.00 52.03 317 GLY A CA 1
ATOM 2302 C C . GLY A 1 317 ? 24.370 -8.013 -4.016 1.00 52.03 317 GLY A C 1
ATOM 2303 O O . GLY A 1 317 ? 24.593 -9.172 -4.354 1.00 52.03 317 GLY A O 1
ATOM 2304 N N . PHE A 1 318 ? 23.646 -7.751 -2.917 1.00 48.59 318 PHE A N 1
ATOM 2305 C CA . PHE A 1 318 ? 23.440 -8.797 -1.886 1.00 48.59 318 PHE A CA 1
ATOM 2306 C C . PHE A 1 318 ? 22.155 -9.646 -2.023 1.00 48.59 318 PHE A C 1
ATOM 2308 O O . PHE A 1 318 ? 22.095 -10.746 -1.478 1.00 48.59 318 PHE A O 1
ATOM 2315 N N . TRP A 1 319 ? 21.124 -9.174 -2.739 1.00 50.97 319 TRP A N 1
ATOM 2316 C CA . TRP A 1 319 ? 19.789 -9.822 -2.778 1.00 50.97 319 TRP A CA 1
ATOM 2317 C C . TRP A 1 319 ? 19.185 -9.980 -4.188 1.00 50.97 319 TRP A C 1
ATOM 2319 O O . TRP A 1 319 ? 18.024 -10.385 -4.335 1.00 50.97 319 TRP A O 1
ATOM 2329 N N . THR A 1 320 ? 19.953 -9.615 -5.216 1.00 53.34 320 THR A N 1
ATOM 2330 C CA . THR A 1 320 ? 19.449 -9.278 -6.559 1.00 53.34 320 THR A CA 1
ATOM 2331 C C . THR A 1 320 ? 19.525 -10.434 -7.560 1.00 53.34 320 THR A C 1
ATOM 2333 O O . THR A 1 320 ? 18.949 -10.341 -8.639 1.00 53.34 320 THR A O 1
ATOM 2336 N N . SER A 1 321 ? 20.177 -11.551 -7.218 1.00 51.75 321 SER A N 1
ATOM 2337 C CA . SER A 1 321 ? 20.095 -12.778 -8.016 1.00 51.75 321 SER A CA 1
ATOM 2338 C C . SER A 1 321 ? 18.696 -13.401 -7.924 1.00 51.75 321 SER A C 1
ATOM 2340 O O . SER A 1 321 ? 18.065 -13.392 -6.862 1.00 51.75 321 SER A O 1
ATOM 2342 N N . GLY A 1 322 ? 18.234 -14.011 -9.023 1.00 56.66 322 GLY A N 1
ATOM 2343 C CA . GLY A 1 322 ? 17.005 -14.820 -9.115 1.00 56.66 322 GLY A CA 1
ATOM 2344 C C . GLY A 1 322 ? 17.083 -16.143 -8.341 1.00 56.66 322 GLY A C 1
ATOM 2345 O O . GLY A 1 322 ? 16.726 -17.205 -8.836 1.00 56.66 322 GLY A O 1
ATOM 2346 N N . SER A 1 323 ? 17.632 -16.114 -7.128 1.00 68.06 323 SER A N 1
ATOM 2347 C CA . SER A 1 323 ? 17.811 -17.290 -6.287 1.00 68.06 323 SER A CA 1
ATOM 2348 C C . SER A 1 323 ? 16.457 -17.765 -5.738 1.00 68.06 323 SER A C 1
ATOM 2350 O O . SER A 1 323 ? 15.673 -16.925 -5.288 1.00 68.06 323 SER A O 1
ATOM 2352 N N . PRO A 1 324 ? 16.196 -19.088 -5.649 1.00 75.69 324 PRO A N 1
ATOM 2353 C CA . PRO A 1 324 ? 14.944 -19.632 -5.099 1.00 75.69 324 PRO A CA 1
ATOM 2354 C C . PRO A 1 324 ? 14.579 -19.089 -3.707 1.00 75.69 324 PRO A C 1
ATOM 2356 O O . PRO A 1 324 ? 13.408 -18.896 -3.385 1.00 75.69 324 PRO A O 1
ATOM 2359 N N . LEU A 1 325 ? 15.595 -18.760 -2.904 1.00 78.25 325 LEU A N 1
ATOM 2360 C CA . LEU A 1 325 ? 15.468 -18.100 -1.603 1.00 78.25 325 LEU A CA 1
ATOM 2361 C C . LEU A 1 325 ? 14.700 -16.764 -1.682 1.00 78.25 325 LEU A C 1
ATOM 2363 O O . LEU A 1 325 ? 13.902 -16.465 -0.797 1.00 78.25 325 LEU A O 1
ATOM 2367 N N . GLY A 1 326 ? 14.878 -15.985 -2.753 1.00 77.44 326 GLY A N 1
ATOM 2368 C CA . GLY A 1 326 ? 14.167 -14.723 -2.970 1.00 77.44 326 GLY A CA 1
ATOM 2369 C C . GLY A 1 326 ? 12.669 -14.909 -3.225 1.00 77.44 326 GLY A C 1
ATOM 2370 O O . GLY A 1 326 ? 11.871 -14.120 -2.723 1.00 77.44 326 GLY A O 1
ATOM 2371 N N . ILE A 1 327 ? 12.276 -15.971 -3.941 1.00 83.06 327 ILE A N 1
ATOM 2372 C CA . ILE A 1 327 ? 10.863 -16.332 -4.156 1.00 83.06 327 ILE A CA 1
ATOM 2373 C C . ILE A 1 327 ? 10.219 -16.725 -2.821 1.00 83.06 327 ILE A C 1
ATOM 2375 O O . ILE A 1 327 ? 9.142 -16.232 -2.489 1.00 83.06 327 ILE A O 1
ATOM 2379 N N . VAL A 1 328 ? 10.904 -17.552 -2.019 1.00 87.31 328 VAL A N 1
ATOM 2380 C CA . VAL A 1 328 ? 10.426 -17.964 -0.686 1.00 87.31 328 VAL A CA 1
ATOM 2381 C C . VAL A 1 328 ? 10.257 -16.759 0.244 1.00 87.31 328 VAL A C 1
ATOM 2383 O O . VAL A 1 328 ? 9.221 -16.648 0.897 1.00 87.31 328 VAL A O 1
ATOM 2386 N N . ILE A 1 329 ? 11.214 -15.823 0.271 1.00 86.94 329 ILE A N 1
ATOM 2387 C CA . ILE A 1 329 ? 11.074 -14.579 1.046 1.00 86.94 329 ILE A CA 1
ATOM 2388 C C . ILE A 1 329 ? 9.864 -13.775 0.561 1.00 86.94 329 ILE A C 1
ATOM 2390 O O . ILE A 1 329 ? 9.030 -13.407 1.384 1.00 86.94 329 ILE A O 1
ATOM 2394 N N . SER A 1 330 ? 9.716 -13.536 -0.747 1.00 87.81 330 SER A N 1
ATOM 2395 C CA . SER A 1 330 ? 8.559 -12.800 -1.278 1.00 87.81 330 SER A CA 1
ATOM 2396 C C . SER A 1 330 ? 7.226 -13.467 -0.920 1.00 87.81 330 SER A C 1
ATOM 2398 O O . SER A 1 330 ? 6.294 -12.768 -0.534 1.00 87.81 330 SER A O 1
ATOM 2400 N N . LEU A 1 331 ? 7.139 -14.801 -0.946 1.00 91.94 331 LEU A N 1
ATOM 2401 C CA . LEU A 1 331 ? 5.942 -15.537 -0.524 1.00 91.94 331 LEU A CA 1
ATOM 2402 C C . LEU A 1 331 ? 5.639 -15.361 0.978 1.00 91.94 331 LEU A C 1
ATOM 2404 O O . LEU A 1 331 ? 4.482 -15.165 1.357 1.00 91.94 331 LEU A O 1
ATOM 2408 N N . VAL A 1 332 ? 6.666 -15.389 1.837 1.00 93.88 332 VAL A N 1
ATOM 2409 C CA . VAL A 1 332 ? 6.521 -15.113 3.278 1.00 93.88 332 VAL A CA 1
ATOM 2410 C C . VAL A 1 332 ? 6.049 -13.678 3.516 1.00 93.88 332 VAL A C 1
ATOM 2412 O O . VAL A 1 332 ? 5.120 -13.479 4.296 1.00 93.88 332 VAL A O 1
ATOM 2415 N N . VAL A 1 333 ? 6.620 -12.685 2.827 1.00 94.50 333 VAL A N 1
ATOM 2416 C CA . VAL A 1 333 ? 6.201 -11.281 2.976 1.00 94.50 333 VAL A CA 1
ATOM 2417 C C . VAL A 1 333 ? 4.764 -11.080 2.486 1.00 94.50 333 VAL A C 1
ATOM 2419 O O . VAL A 1 333 ? 3.970 -10.502 3.222 1.00 94.50 333 VAL A O 1
ATOM 2422 N N . VAL A 1 334 ? 4.385 -11.625 1.321 1.00 95.38 334 VAL A N 1
ATOM 2423 C CA . VAL A 1 334 ? 2.991 -11.617 0.826 1.00 95.38 334 VAL A CA 1
ATOM 2424 C C . VAL A 1 334 ? 2.038 -12.247 1.846 1.00 95.38 334 VAL A C 1
ATOM 2426 O O . VAL A 1 334 ? 0.968 -11.698 2.112 1.00 95.38 334 VAL A O 1
ATOM 2429 N N . THR A 1 335 ? 2.435 -13.363 2.466 1.00 95.69 335 THR A N 1
ATOM 2430 C CA . THR A 1 335 ? 1.643 -14.010 3.523 1.00 95.69 335 THR A CA 1
ATOM 2431 C C . THR A 1 335 ? 1.474 -13.075 4.718 1.00 95.69 335 THR A C 1
ATOM 2433 O O . THR A 1 335 ? 0.353 -12.872 5.170 1.00 95.69 335 THR A O 1
ATOM 2436 N N . VAL A 1 336 ? 2.549 -12.449 5.209 1.00 97.12 336 VAL A N 1
ATOM 2437 C CA . VAL A 1 336 ? 2.467 -11.506 6.336 1.00 97.12 336 VAL A CA 1
ATOM 2438 C C . VAL A 1 336 ? 1.611 -10.288 5.977 1.00 97.12 336 VAL A C 1
ATOM 2440 O O . VAL A 1 336 ? 0.742 -9.933 6.767 1.00 97.12 336 VAL A O 1
ATOM 2443 N N . ALA A 1 337 ? 1.763 -9.692 4.793 1.00 96.31 337 ALA A N 1
ATOM 2444 C CA . ALA A 1 337 ? 0.924 -8.582 4.333 1.00 96.31 337 ALA A CA 1
ATOM 2445 C C . ALA A 1 337 ? -0.569 -8.967 4.313 1.00 96.31 337 ALA A C 1
ATOM 2447 O O . ALA A 1 337 ? -1.404 -8.249 4.863 1.00 96.31 337 ALA A O 1
ATOM 2448 N N . ALA A 1 338 ? -0.907 -10.155 3.800 1.00 96.44 338 ALA A N 1
ATOM 2449 C CA . ALA A 1 338 ? -2.274 -10.673 3.830 1.00 96.44 338 ALA A CA 1
ATOM 2450 C C . ALA A 1 338 ? -2.789 -10.939 5.262 1.00 96.44 338 ALA A C 1
ATOM 2452 O O . ALA A 1 338 ? -3.970 -10.734 5.536 1.00 96.44 338 ALA A O 1
ATOM 2453 N N . LEU A 1 339 ? -1.919 -11.340 6.198 1.00 96.62 339 LEU A N 1
ATOM 2454 C CA . LEU A 1 339 ? -2.277 -11.468 7.615 1.00 96.62 339 LEU A CA 1
ATOM 2455 C C . LEU A 1 339 ? -2.460 -10.109 8.316 1.00 96.62 339 LEU A C 1
ATOM 2457 O O . LEU A 1 339 ? -3.191 -10.059 9.301 1.00 96.62 339 LEU A O 1
ATOM 2461 N N . ASN A 1 340 ? -1.861 -9.011 7.837 1.00 97.50 340 ASN A N 1
ATOM 2462 C CA . ASN A 1 340 ? -2.120 -7.675 8.399 1.00 97.50 340 ASN A CA 1
ATOM 2463 C C . ASN A 1 340 ? -3.541 -7.188 8.077 1.00 97.50 340 ASN A C 1
ATOM 2465 O O . ASN A 1 340 ? -4.155 -6.571 8.939 1.00 97.50 340 ASN A O 1
ATOM 2469 N N . LEU A 1 341 ? -4.132 -7.583 6.940 1.00 96.69 341 LEU A N 1
ATOM 2470 C CA . LEU A 1 341 ? -5.545 -7.285 6.650 1.00 96.69 341 LEU A CA 1
ATOM 2471 C C . LEU A 1 341 ? -6.491 -7.812 7.745 1.00 96.69 341 LEU A C 1
ATOM 2473 O O . LEU A 1 341 ? -7.484 -7.173 8.069 1.00 96.69 341 LEU A O 1
ATOM 2477 N N . ILE A 1 342 ? -6.166 -8.950 8.370 1.00 96.19 342 ILE A N 1
ATOM 2478 C CA . ILE A 1 342 ? -6.933 -9.510 9.498 1.00 96.19 342 ILE A CA 1
ATOM 2479 C C . ILE A 1 342 ? -6.854 -8.598 10.734 1.00 96.19 342 ILE A C 1
ATOM 2481 O O . ILE A 1 342 ? -7.820 -8.510 11.489 1.00 96.19 342 ILE A O 1
ATOM 2485 N N . LEU A 1 343 ? -5.720 -7.923 10.948 1.00 96.81 343 LEU A N 1
ATOM 2486 C CA . LEU A 1 343 ? -5.548 -6.938 12.021 1.00 96.81 343 LEU A CA 1
ATOM 2487 C C . LEU A 1 343 ? -6.307 -5.643 11.697 1.00 96.81 343 LEU A C 1
ATOM 2489 O O . LEU A 1 343 ? -6.929 -5.081 12.595 1.00 96.81 343 LEU A O 1
ATOM 2493 N N . ASP A 1 344 ? -6.317 -5.213 10.433 1.00 96.69 344 ASP A N 1
ATOM 2494 C CA . ASP A 1 344 ? -7.100 -4.056 9.983 1.00 96.69 344 ASP A CA 1
ATOM 2495 C C . ASP A 1 344 ? -8.609 -4.303 10.155 1.00 96.69 344 ASP A C 1
ATOM 2497 O O . ASP A 1 344 ? -9.319 -3.464 10.712 1.00 96.69 344 ASP A O 1
ATOM 2501 N N . PHE A 1 345 ? -9.110 -5.479 9.757 1.00 96.00 345 PHE A N 1
ATOM 2502 C CA . PHE A 1 345 ? -10.518 -5.850 9.932 1.00 96.00 345 PHE A CA 1
ATOM 2503 C C . PHE A 1 345 ? -10.913 -5.984 11.414 1.00 96.00 345 PHE A C 1
ATOM 2505 O O . PHE A 1 345 ? -11.990 -5.526 11.797 1.00 96.00 345 PHE A O 1
ATOM 2512 N N . ASP A 1 346 ? -10.040 -6.538 12.263 1.00 95.62 346 ASP A N 1
ATOM 2513 C CA . ASP A 1 346 ? -10.252 -6.608 13.717 1.00 95.62 346 ASP A CA 1
ATOM 2514 C C . ASP A 1 346 ? -10.254 -5.219 14.375 1.00 95.62 346 ASP A C 1
ATOM 2516 O O . ASP A 1 346 ? -11.089 -4.945 15.241 1.00 95.62 346 ASP A O 1
ATOM 2520 N N . PHE A 1 347 ? -9.386 -4.308 13.925 1.00 95.19 347 PHE A N 1
ATOM 2521 C CA . PHE A 1 347 ? -9.399 -2.913 14.360 1.00 95.19 347 PHE A CA 1
ATOM 2522 C C . PHE A 1 347 ? -10.704 -2.206 13.966 1.00 95.19 347 PHE A C 1
ATOM 2524 O O . PHE A 1 347 ? -11.294 -1.507 14.792 1.00 95.19 347 PHE A O 1
ATOM 2531 N N . ILE A 1 348 ? -11.194 -2.430 12.743 1.00 95.12 348 ILE A N 1
ATOM 2532 C CA . ILE A 1 348 ? -12.466 -1.882 12.251 1.00 95.12 348 ILE A CA 1
ATOM 2533 C C . ILE A 1 348 ? -13.660 -2.436 13.052 1.00 95.12 348 ILE A C 1
ATOM 2535 O O . ILE A 1 348 ? -14.490 -1.656 13.526 1.00 95.12 348 ILE A O 1
ATOM 2539 N N . GLU A 1 349 ? -13.741 -3.758 13.250 1.00 94.25 349 GLU A N 1
ATOM 2540 C CA . GLU A 1 349 ? -14.836 -4.397 13.995 1.00 94.25 349 GLU A CA 1
ATOM 2541 C C . GLU A 1 349 ? -14.866 -3.937 15.456 1.00 94.25 349 GLU A C 1
ATOM 2543 O O . GLU A 1 349 ? -15.907 -3.483 15.941 1.00 94.25 349 GLU A O 1
ATOM 2548 N N . ARG A 1 350 ? -13.726 -3.973 16.154 1.00 93.31 350 ARG A N 1
ATOM 2549 C CA . ARG A 1 350 ? -13.655 -3.511 17.548 1.00 93.31 350 ARG A CA 1
ATOM 2550 C C . ARG A 1 350 ? -13.871 -2.011 17.666 1.00 93.31 350 ARG A C 1
ATOM 2552 O O . ARG A 1 350 ? -14.511 -1.574 18.616 1.00 93.31 350 ARG A O 1
ATOM 2559 N N . GLY A 1 351 ? -13.360 -1.220 16.725 1.00 91.56 351 GLY A N 1
ATOM 2560 C CA . GLY A 1 351 ? -13.524 0.231 16.725 1.00 91.56 351 GLY A CA 1
ATOM 2561 C C . GLY A 1 351 ? -14.993 0.652 16.656 1.00 91.56 351 GLY A C 1
ATOM 2562 O O . GLY A 1 351 ? -15.423 1.524 17.415 1.00 91.56 351 GLY A O 1
ATOM 2563 N N . GLN A 1 352 ? -15.782 -0.038 15.830 1.00 93.25 352 GLN A N 1
ATOM 2564 C CA . GLN A 1 352 ? -17.230 0.141 15.769 1.00 93.25 352 GLN A CA 1
ATOM 2565 C C . GLN A 1 352 ? -17.923 -0.363 17.049 1.00 93.25 352 GLN A C 1
ATOM 2567 O O . GLN A 1 352 ? -18.731 0.367 17.620 1.00 93.25 352 GLN A O 1
ATOM 2572 N N . GLN A 1 353 ? -17.584 -1.561 17.546 1.00 91.75 353 GLN A N 1
ATOM 2573 C CA . GLN A 1 353 ? -18.177 -2.130 18.771 1.00 91.75 353 GLN A CA 1
ATOM 2574 C C . GLN A 1 353 ? -17.915 -1.283 20.028 1.00 91.75 353 GLN A C 1
ATOM 2576 O O .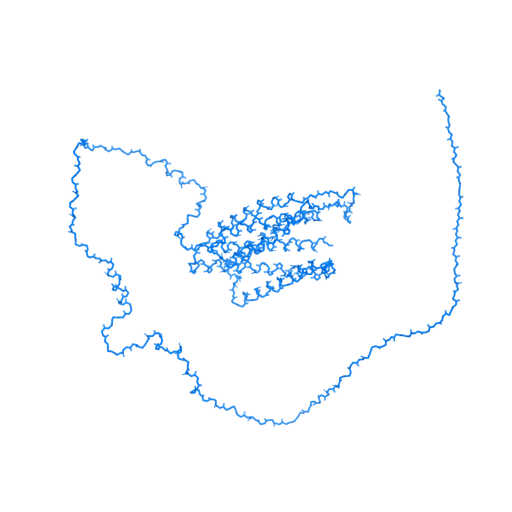 GLN A 1 353 ? -18.776 -1.187 20.897 1.00 91.75 353 GLN A O 1
ATOM 2581 N N . MET A 1 354 ? -16.743 -0.649 20.121 1.00 92.06 354 MET A N 1
ATOM 2582 C CA . MET A 1 354 ? -16.378 0.264 21.211 1.00 92.06 354 MET A CA 1
ATOM 2583 C C . MET A 1 354 ? -16.954 1.680 21.039 1.00 92.06 354 MET A C 1
ATOM 2585 O O . MET A 1 354 ? -16.730 2.526 21.903 1.00 92.06 354 MET A O 1
ATOM 2589 N N . GLY A 1 355 ? -17.656 1.969 19.936 1.00 89.31 355 GLY A N 1
ATOM 2590 C CA . GLY A 1 355 ? -18.201 3.298 19.656 1.00 89.31 355 GLY A CA 1
ATOM 2591 C C . GLY A 1 355 ? -17.122 4.377 19.537 1.00 89.31 355 GLY A C 1
ATOM 2592 O O . GLY A 1 355 ? -17.304 5.482 20.051 1.00 89.31 355 GLY A O 1
ATOM 2593 N N . LEU A 1 356 ? -15.981 4.065 18.901 1.00 93.00 356 LEU A N 1
ATOM 2594 C CA . LEU A 1 356 ? -14.890 5.029 18.718 1.00 93.00 356 LEU A CA 1
ATOM 2595 C C . LEU A 1 356 ? -15.378 6.316 18.023 1.00 93.00 356 LEU A C 1
ATOM 2597 O O . LEU A 1 356 ? -16.363 6.281 17.292 1.00 93.00 356 LEU A O 1
ATOM 2601 N N . PRO A 1 357 ? -14.704 7.468 18.195 1.00 91.94 357 PRO A N 1
ATOM 2602 C CA . PRO A 1 357 ? -15.123 8.711 17.550 1.00 91.94 357 PRO A CA 1
ATOM 2603 C C . PRO A 1 357 ? -15.083 8.628 16.019 1.00 91.94 357 PRO A C 1
ATOM 2605 O O . PRO A 1 357 ? -14.133 8.083 15.464 1.00 91.94 357 PRO A O 1
ATOM 2608 N N . ARG A 1 358 ? -16.027 9.279 15.328 1.00 89.00 358 ARG A N 1
ATOM 2609 C CA . ARG A 1 358 ? -16.174 9.245 13.854 1.00 89.00 358 ARG A CA 1
ATOM 2610 C C . ARG A 1 358 ? -14.895 9.508 13.033 1.00 89.00 358 ARG A C 1
ATOM 2612 O O . ARG A 1 358 ? -14.753 8.974 11.941 1.00 89.00 358 ARG A O 1
ATOM 2619 N N . TYR A 1 359 ? -13.922 10.283 13.526 1.00 90.19 359 TYR A N 1
ATOM 2620 C CA . TYR A 1 359 ? -12.649 10.475 12.802 1.00 90.19 359 TYR A CA 1
ATOM 2621 C C . TYR A 1 359 ? -11.813 9.184 12.665 1.00 90.19 359 TYR A C 1
ATOM 2623 O O . TYR A 1 359 ? -10.930 9.123 11.811 1.00 90.19 359 TYR A O 1
ATOM 2631 N N . MET A 1 360 ? -12.104 8.147 13.459 1.00 94.88 360 MET A N 1
ATOM 2632 C CA . MET A 1 360 ? -11.506 6.817 13.315 1.00 94.88 360 MET A CA 1
ATOM 2633 C C . MET A 1 360 ? -11.953 6.087 12.044 1.00 94.88 360 MET A C 1
ATOM 2635 O O . MET A 1 360 ? -11.208 5.222 11.596 1.00 94.88 360 MET A O 1
ATOM 2639 N N . ASP A 1 361 ? -13.068 6.478 11.407 1.00 94.81 361 ASP A N 1
ATOM 2640 C CA . ASP A 1 361 ? -13.460 5.954 10.088 1.00 94.81 361 ASP A CA 1
ATOM 2641 C C . ASP A 1 361 ? -12.319 6.150 9.069 1.00 94.81 361 ASP A C 1
ATOM 2643 O O . ASP A 1 361 ? -11.871 5.211 8.411 1.00 94.81 361 ASP A O 1
ATOM 2647 N N . TRP A 1 362 ? -11.780 7.375 9.016 1.00 95.75 362 TRP A N 1
ATOM 2648 C CA . TRP A 1 362 ? -10.670 7.761 8.142 1.00 95.75 362 TRP A CA 1
ATOM 2649 C C . TRP A 1 362 ? -9.339 7.133 8.551 1.00 95.75 362 TRP A C 1
ATOM 2651 O O . TRP A 1 362 ? -8.530 6.801 7.690 1.00 95.75 362 TRP A O 1
ATOM 2661 N N . TYR A 1 363 ? -9.096 6.966 9.852 1.00 96.44 363 TYR A N 1
ATOM 2662 C CA . TYR A 1 363 ? -7.863 6.347 10.343 1.00 96.44 363 TYR A CA 1
ATOM 2663 C C . TYR A 1 363 ? -7.815 4.842 10.039 1.00 96.44 363 TYR A C 1
ATOM 2665 O O . TYR A 1 363 ? -6.789 4.334 9.593 1.00 96.44 363 TYR A O 1
ATOM 2673 N N . ALA A 1 364 ? -8.935 4.137 10.212 1.00 96.44 364 ALA A N 1
ATOM 2674 C CA . ALA A 1 364 ? -9.042 2.721 9.878 1.00 96.44 364 ALA A CA 1
ATOM 2675 C C . ALA A 1 364 ? -8.976 2.486 8.359 1.00 96.44 364 ALA A C 1
ATOM 2677 O O . ALA A 1 364 ? -8.257 1.600 7.903 1.00 96.44 364 ALA A O 1
ATOM 2678 N N . ALA A 1 365 ? -9.651 3.335 7.573 1.00 96.62 365 ALA A N 1
ATOM 2679 C CA . ALA A 1 365 ? -9.539 3.342 6.115 1.00 96.62 365 ALA A CA 1
ATOM 2680 C C . ALA A 1 365 ? -8.095 3.583 5.638 1.00 96.62 365 ALA A C 1
ATOM 2682 O O . ALA A 1 365 ? -7.657 2.977 4.664 1.00 96.62 365 ALA A O 1
ATOM 2683 N N . PHE A 1 366 ? -7.343 4.443 6.334 1.00 97.19 366 PHE A N 1
ATOM 2684 C CA . PHE A 1 366 ? -5.936 4.710 6.038 1.00 97.19 366 PHE A CA 1
ATOM 2685 C C . PHE A 1 366 ? -5.049 3.490 6.330 1.00 97.19 366 PHE A C 1
ATOM 2687 O O . PHE A 1 366 ? -4.227 3.141 5.489 1.00 97.19 366 PHE A O 1
ATOM 2694 N N . GLY A 1 367 ? -5.234 2.808 7.467 1.00 95.94 367 GLY A N 1
ATOM 2695 C CA . GLY A 1 367 ? -4.500 1.571 7.775 1.00 95.94 367 GLY A CA 1
ATOM 2696 C C . GLY A 1 367 ? -4.714 0.495 6.706 1.00 95.94 367 GLY A C 1
ATOM 2697 O O . GLY A 1 367 ? -3.756 0.013 6.106 1.00 95.94 367 GLY A O 1
ATOM 2698 N N . LEU A 1 368 ? -5.981 0.232 6.368 1.00 96.38 368 LEU A N 1
ATOM 2699 C CA . LEU A 1 368 ? -6.366 -0.715 5.318 1.00 96.38 368 LEU A CA 1
ATOM 2700 C C . LEU A 1 368 ? -5.790 -0.329 3.941 1.00 96.38 368 LEU A C 1
ATOM 2702 O O . LEU A 1 368 ? -5.325 -1.202 3.207 1.00 96.38 368 LEU A O 1
ATOM 2706 N N . LEU A 1 369 ? -5.769 0.965 3.598 1.00 97.25 369 LEU A N 1
ATOM 2707 C CA . LEU A 1 369 ? -5.137 1.476 2.376 1.00 97.25 369 LEU A CA 1
ATOM 2708 C C . LEU A 1 369 ? -3.631 1.166 2.346 1.00 97.25 369 LEU A C 1
ATOM 2710 O O . LEU A 1 369 ? -3.151 0.633 1.348 1.00 97.25 369 LEU A O 1
ATOM 2714 N N . VAL A 1 370 ? -2.899 1.464 3.427 1.00 96.50 370 VAL A N 1
ATOM 2715 C CA . VAL A 1 370 ? -1.454 1.187 3.550 1.00 96.50 370 VAL A CA 1
ATOM 2716 C C . VAL A 1 370 ? -1.175 -0.310 3.393 1.00 96.50 370 VAL A C 1
ATOM 2718 O O . VAL A 1 370 ? -0.299 -0.693 2.615 1.00 96.50 370 VAL A O 1
ATOM 2721 N N . THR A 1 371 ? -1.946 -1.169 4.067 1.00 96.50 371 THR A N 1
ATOM 2722 C CA . THR A 1 371 ? -1.794 -2.626 3.952 1.00 96.50 371 THR A CA 1
ATOM 2723 C C . THR A 1 371 ? -2.089 -3.122 2.535 1.00 96.50 371 THR A C 1
ATOM 2725 O O . THR A 1 371 ? -1.359 -3.978 2.032 1.00 96.50 371 THR A O 1
ATOM 2728 N N . LEU A 1 372 ? -3.105 -2.582 1.846 1.00 96.38 372 LEU A N 1
ATOM 2729 C CA . LEU A 1 372 ? -3.412 -2.992 0.471 1.00 96.38 372 LEU A CA 1
ATOM 2730 C C . LEU A 1 372 ? -2.366 -2.498 -0.542 1.00 96.38 372 LEU A C 1
ATOM 2732 O O . LEU A 1 372 ? -2.004 -3.249 -1.447 1.00 96.38 372 LEU 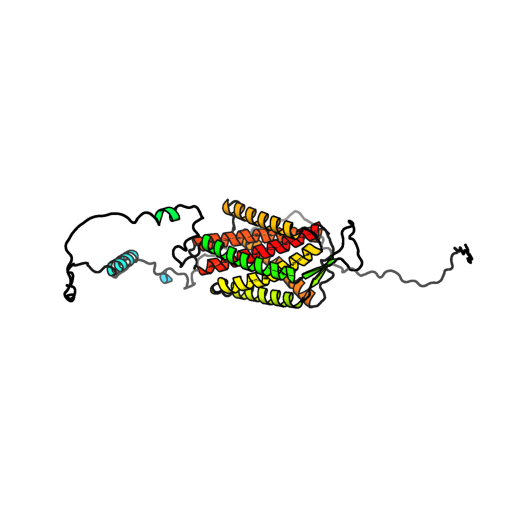A O 1
ATOM 2736 N N . ILE A 1 373 ? -1.842 -1.279 -0.367 1.00 96.75 373 ILE A N 1
ATOM 2737 C CA . ILE A 1 373 ? -0.700 -0.750 -1.130 1.00 96.75 373 ILE A CA 1
ATOM 2738 C C . ILE A 1 373 ? 0.509 -1.678 -0.984 1.00 96.75 373 ILE A C 1
ATOM 2740 O O . ILE A 1 373 ? 1.116 -2.075 -1.981 1.00 96.75 373 ILE A O 1
ATOM 2744 N N . TRP A 1 374 ? 0.842 -2.055 0.251 1.00 95.81 374 TRP A N 1
ATOM 2745 C CA . TRP A 1 374 ? 1.965 -2.943 0.519 1.00 95.81 374 TRP A CA 1
ATOM 2746 C C . TRP A 1 374 ? 1.753 -4.321 -0.117 1.00 95.81 374 TRP A C 1
ATOM 2748 O O . TRP A 1 374 ? 2.619 -4.777 -0.864 1.00 95.81 374 TRP A O 1
ATOM 2758 N N . LEU A 1 375 ? 0.582 -4.939 0.084 1.00 97.12 375 LEU A N 1
ATOM 2759 C CA . LEU A 1 375 ? 0.228 -6.219 -0.536 1.00 97.12 375 LEU A CA 1
ATOM 2760 C C . LEU A 1 375 ? 0.333 -6.163 -2.070 1.00 97.12 375 LEU A C 1
ATOM 2762 O O . LEU A 1 375 ? 0.838 -7.105 -2.675 1.00 97.12 375 LEU A O 1
ATOM 2766 N N . TYR A 1 376 ? -0.084 -5.058 -2.694 1.00 97.38 376 TYR A N 1
ATOM 2767 C CA . TYR A 1 376 ? 0.012 -4.856 -4.140 1.00 97.38 376 TYR A CA 1
ATOM 2768 C C . TYR A 1 376 ? 1.459 -4.840 -4.655 1.00 97.38 376 TYR A C 1
ATOM 2770 O O . TYR A 1 376 ? 1.791 -5.563 -5.600 1.00 97.38 376 TYR A O 1
ATOM 2778 N N . LEU A 1 377 ? 2.334 -4.052 -4.022 1.00 95.25 377 LEU A N 1
ATOM 2779 C CA . LEU A 1 377 ? 3.756 -3.990 -4.383 1.00 95.25 377 LEU A CA 1
ATOM 2780 C C . LEU A 1 377 ? 4.441 -5.355 -4.210 1.00 95.25 377 LEU A C 1
ATOM 2782 O O . LEU A 1 377 ? 5.303 -5.734 -5.004 1.00 95.25 377 LEU A O 1
ATOM 2786 N N . GLU A 1 378 ? 4.016 -6.120 -3.209 1.00 95.38 378 GLU A N 1
ATOM 2787 C CA . GLU A 1 378 ? 4.519 -7.463 -2.938 1.00 95.38 378 GLU A CA 1
ATOM 2788 C C . GLU A 1 378 ? 3.979 -8.520 -3.917 1.00 95.38 378 GLU A C 1
ATOM 2790 O O . GLU A 1 378 ? 4.721 -9.424 -4.302 1.00 95.38 378 GLU A O 1
ATOM 2795 N N . MET A 1 379 ? 2.746 -8.368 -4.418 1.00 95.19 379 MET A N 1
ATOM 2796 C CA . MET A 1 379 ? 2.223 -9.168 -5.535 1.00 95.19 379 MET A CA 1
ATOM 2797 C C . MET A 1 379 ? 2.979 -8.889 -6.839 1.00 95.19 379 MET A C 1
ATOM 2799 O O . MET A 1 379 ? 3.360 -9.837 -7.526 1.00 95.19 379 MET A O 1
ATOM 2803 N N . LEU A 1 380 ? 3.261 -7.618 -7.163 1.00 93.94 380 LEU A N 1
ATOM 2804 C CA . LEU A 1 380 ? 4.131 -7.258 -8.293 1.00 93.94 380 LEU A CA 1
ATOM 2805 C C . LEU A 1 380 ? 5.512 -7.917 -8.161 1.00 93.94 380 LEU A C 1
ATOM 2807 O O . LEU A 1 380 ? 5.993 -8.543 -9.106 1.00 93.94 380 LEU A O 1
ATOM 2811 N N . ARG A 1 381 ? 6.138 -7.817 -6.981 1.00 90.88 381 ARG A N 1
ATOM 2812 C CA . ARG A 1 381 ? 7.472 -8.373 -6.715 1.00 90.88 381 ARG A CA 1
ATOM 2813 C C . ARG A 1 381 ? 7.500 -9.901 -6.784 1.00 90.88 381 ARG A C 1
ATOM 2815 O O . ARG A 1 381 ? 8.433 -10.457 -7.363 1.00 90.88 381 ARG A O 1
ATOM 2822 N N . LEU A 1 382 ? 6.490 -10.578 -6.233 1.00 91.62 382 LEU A N 1
ATOM 2823 C CA . LEU A 1 382 ? 6.358 -12.035 -6.310 1.00 91.62 382 LEU A CA 1
ATOM 2824 C C . LEU A 1 382 ? 6.188 -12.494 -7.764 1.00 91.62 382 LEU A C 1
ATOM 2826 O O . LEU A 1 382 ? 6.923 -13.370 -8.210 1.00 91.62 382 LEU A O 1
ATOM 2830 N N . LEU A 1 383 ? 5.270 -11.879 -8.517 1.00 90.38 383 LEU A N 1
ATOM 2831 C CA . LEU A 1 383 ? 5.036 -12.221 -9.923 1.00 90.38 383 LEU A CA 1
ATOM 2832 C C . LEU A 1 383 ? 6.255 -11.930 -10.811 1.00 90.38 383 LEU A C 1
ATOM 2834 O O . LEU A 1 383 ? 6.497 -12.679 -11.753 1.00 90.38 383 LEU A O 1
ATOM 2838 N N . ALA A 1 384 ? 7.043 -10.894 -10.508 1.00 87.00 384 ALA A N 1
ATOM 2839 C CA . ALA A 1 384 ? 8.273 -10.598 -11.238 1.00 87.00 384 ALA A CA 1
ATOM 2840 C C . ALA A 1 384 ? 9.344 -11.664 -10.971 1.00 87.00 384 ALA A C 1
ATOM 2842 O O . ALA A 1 384 ? 9.895 -12.214 -11.917 1.00 87.00 384 ALA A O 1
ATOM 2843 N N . ARG A 1 385 ? 9.571 -12.045 -9.703 1.00 85.31 385 ARG A N 1
ATOM 2844 C CA . ARG A 1 385 ? 10.504 -13.136 -9.351 1.00 85.31 385 ARG A CA 1
ATOM 2845 C C . ARG A 1 385 ? 10.085 -14.516 -9.883 1.00 85.31 385 ARG A C 1
ATOM 2847 O O . ARG A 1 385 ? 10.922 -15.405 -9.922 1.00 85.31 385 ARG A O 1
ATOM 2854 N N . LEU A 1 386 ? 8.816 -14.710 -10.252 1.00 86.44 386 LEU A N 1
ATOM 2855 C CA . LEU A 1 386 ? 8.314 -15.932 -10.903 1.00 86.44 386 LEU A CA 1
ATOM 2856 C C . LEU A 1 386 ? 8.451 -15.913 -12.439 1.00 86.44 386 LEU A C 1
ATOM 2858 O O . LEU A 1 386 ? 8.157 -16.918 -13.081 1.00 86.44 386 LEU A O 1
ATOM 2862 N N . ARG A 1 387 ? 8.839 -14.773 -13.026 1.00 83.19 387 ARG A N 1
ATOM 2863 C CA . ARG A 1 387 ? 9.035 -14.567 -14.474 1.00 83.19 387 ARG A CA 1
ATOM 2864 C C . ARG A 1 387 ? 10.494 -14.266 -14.858 1.00 83.19 387 ARG A C 1
ATOM 2866 O O . ARG A 1 387 ? 10.773 -14.134 -16.047 1.00 83.19 387 ARG A O 1
ATOM 2873 N N . GLN A 1 388 ? 11.368 -14.101 -13.864 1.00 76.00 388 GLN A N 1
ATOM 2874 C CA . GLN A 1 388 ? 12.831 -14.045 -13.984 1.00 76.00 388 GLN A CA 1
ATOM 2875 C C . GLN A 1 388 ? 13.410 -15.460 -14.024 1.00 76.00 388 GLN A C 1
ATOM 2877 O O . GLN A 1 388 ? 14.410 -15.634 -14.750 1.00 76.00 388 GLN A O 1
#

Foldseek 3Di:
DDDDDDDDDDDDDDDDDDDDDDDDDDDDDDDDDDDDDDDDDDDDDDDDDDDDDDDDDDDDDPPPDPPDVCPDCVVVPPDDDDDDDDDDPVVVVVVVVVVVDDDCPDDDDDDDDDDDDDDDDDDDDDDDDPPDPVVVVPDDDDPQPDCPPQWFADPSLLVVLLVLLVVLLQVLLVVLLVQWDWAFDPVQDADPVRHTQIDTDGPCVVLLVVLVVLLVVLVVCCVVCLLCLSPSLSSNSNSLSSNLSNVLNVLCRHPPPLLVVLVVVLVVLLVVLVVCLVVVVDAPDVVLVVVLVVVVVVVVVVVVVLVVCVVVVNRPPDQPDLDVVNLVVLVVQLVSLSSVSNVLVVCSVVRRVVRPTHSVSSSSSSSNVVSSSSNSVSSSSNVVSVVD